Protein AF-A0A0Q3PKI5-F1 (afdb_monomer)

pLDDT: mean 84.29, std 17.16, range [37.5, 98.69]

Mean predicted aligned error: 13.31 Å

InterPro domains:
  IPR002942 RNA-binding S4 domain [PF01479] (55-101)
  IPR002942 RNA-binding S4 domain [SM00363] (55-114)
  IPR006145 Pseudouridine synthase, RsuA/RluA-like [PF00849] (138-292)
  IPR006145 Pseudouridine synthase, RsuA/RluA-like [cd02869] (139-329)
  IPR006224 Pseudouridine synthase, RluA-like, conserved site [PS01129] (178-192)
  IPR006225 Pseudouridine synthase, RluC/RluD [TIGR00005] (52-351)
  IPR020103 Pseudouridine synthase, catalytic domain superfamily [SSF55120] (131-359)
  IPR036986 RNA-binding S4 domain superfamily [G3DSA:3.10.290.10] (43-110)
  IPR050188 RluA Pseudouridine Synthase [PTHR21600] (52-357)

Organism: NCBI:txid53254

Structure (mmCIF, N/CA/C/O backbone):
data_AF-A0A0Q3PKI5-F1
#
_entry.id   AF-A0A0Q3PKI5-F1
#
loop_
_atom_site.group_PDB
_atom_site.id
_atom_site.type_symbol
_atom_site.label_atom_id
_atom_site.label_alt_id
_atom_site.label_comp_id
_atom_site.label_asym_id
_atom_site.label_entity_id
_atom_site.label_seq_id
_atom_site.pdbx_PDB_ins_code
_atom_site.Cartn_x
_atom_site.Cartn_y
_atom_site.Cartn_z
_atom_site.occupancy
_atom_site.B_iso_or_equiv
_atom_site.auth_seq_id
_atom_site.auth_comp_id
_atom_site.auth_asym_id
_atom_site.auth_atom_id
_atom_site.pdbx_PDB_model_num
ATOM 1 N N . ALA A 1 1 ? -13.710 -62.756 71.851 1.00 47.75 1 ALA A N 1
ATOM 2 C CA . ALA A 1 1 ? -13.800 -62.140 70.513 1.00 47.75 1 ALA A CA 1
ATOM 3 C C . ALA A 1 1 ? -15.165 -61.470 70.400 1.00 47.75 1 ALA A C 1
ATOM 5 O O . ALA A 1 1 ? -16.156 -62.160 70.218 1.00 47.75 1 ALA A O 1
ATOM 6 N N . ALA A 1 2 ? -15.233 -60.163 70.661 1.00 40.12 2 ALA A N 1
ATOM 7 C CA . ALA A 1 2 ? -16.484 -59.407 70.718 1.00 40.12 2 ALA A CA 1
ATOM 8 C C . ALA A 1 2 ? -16.570 -58.481 69.498 1.00 40.12 2 ALA A C 1
ATOM 10 O O . ALA A 1 2 ? -15.677 -57.662 69.276 1.00 40.12 2 ALA A O 1
ATOM 11 N N . ALA A 1 3 ? -17.619 -58.661 68.697 1.00 39.69 3 ALA A N 1
ATOM 12 C CA . ALA A 1 3 ? -17.907 -57.877 67.505 1.00 39.69 3 ALA A CA 1
ATOM 13 C C . ALA A 1 3 ? -18.400 -56.471 67.892 1.00 39.69 3 ALA A C 1
ATOM 15 O O . ALA A 1 3 ? -19.324 -56.328 68.691 1.00 39.69 3 ALA A O 1
ATOM 16 N N . ARG A 1 4 ? -17.772 -55.435 67.324 1.00 44.44 4 ARG A N 1
ATOM 17 C CA . ARG A 1 4 ? -18.224 -54.036 67.384 1.00 44.44 4 ARG A CA 1
ATOM 18 C C . ARG A 1 4 ? -19.090 -53.721 66.154 1.00 44.44 4 ARG A C 1
ATOM 20 O O . ARG A 1 4 ? -18.735 -54.179 65.068 1.00 44.44 4 ARG A O 1
ATOM 27 N N . PRO A 1 5 ? -20.166 -52.925 66.281 1.00 46.91 5 PRO A N 1
ATOM 28 C CA . PRO A 1 5 ? -20.945 -52.467 65.139 1.00 46.91 5 PRO A CA 1
ATOM 29 C C . PRO A 1 5 ? -20.254 -51.280 64.449 1.00 46.91 5 PRO A C 1
ATOM 31 O O . PRO A 1 5 ? -19.617 -50.448 65.096 1.00 46.91 5 PRO A O 1
ATOM 34 N N . VAL A 1 6 ? -20.383 -51.218 63.124 1.00 42.16 6 VAL A N 1
ATOM 35 C CA . VAL A 1 6 ? -19.902 -50.119 62.279 1.00 42.16 6 VAL A CA 1
ATOM 36 C C . VAL A 1 6 ? -20.959 -49.014 62.290 1.00 42.16 6 VAL A C 1
ATOM 38 O O . VAL A 1 6 ? -22.090 -49.237 61.866 1.00 42.16 6 VAL A O 1
ATOM 41 N N . ALA A 1 7 ? -20.598 -47.836 62.797 1.00 40.84 7 ALA A N 1
ATOM 42 C CA . ALA A 1 7 ? -21.410 -46.628 62.707 1.00 40.84 7 ALA A CA 1
ATOM 43 C C . ALA A 1 7 ? -21.260 -46.014 61.305 1.00 40.84 7 ALA A C 1
ATOM 45 O O . ALA A 1 7 ? -20.143 -45.762 60.854 1.00 40.84 7 ALA A O 1
ATOM 46 N N . GLY A 1 8 ? -22.379 -45.794 60.615 1.00 37.50 8 GLY A N 1
ATOM 47 C CA . GLY A 1 8 ? -22.426 -45.002 59.389 1.00 37.50 8 GLY A CA 1
ATOM 48 C C . GLY A 1 8 ? -22.463 -43.515 59.731 1.00 37.50 8 GLY A C 1
ATOM 49 O O . GLY A 1 8 ? -23.420 -43.049 60.341 1.00 37.50 8 GLY A O 1
ATOM 50 N N . GLU A 1 9 ? -21.426 -42.773 59.348 1.00 38.91 9 GLU A N 1
ATOM 51 C CA . GLU A 1 9 ? -21.433 -41.308 59.369 1.00 38.91 9 GLU A CA 1
ATOM 52 C C . GLU A 1 9 ? -22.132 -40.775 58.109 1.00 38.91 9 GLU A C 1
ATOM 54 O O . GLU A 1 9 ? -21.593 -40.833 57.001 1.00 38.91 9 GLU A O 1
ATOM 59 N N . GLU A 1 10 ? -23.328 -40.211 58.277 1.00 39.25 10 GLU A N 1
ATOM 60 C CA . GLU A 1 10 ? -23.949 -39.341 57.279 1.00 39.25 10 GLU A CA 1
ATOM 61 C C . GLU A 1 10 ? -23.168 -38.020 57.197 1.00 39.25 10 GLU A C 1
ATOM 63 O O . GLU A 1 10 ? -23.230 -37.166 58.083 1.00 39.25 10 GLU A O 1
ATOM 68 N N . ARG A 1 11 ? -22.416 -37.820 56.108 1.00 40.56 11 ARG A N 1
ATOM 69 C CA . ARG A 1 11 ? -21.815 -36.517 55.794 1.00 40.56 11 ARG A CA 1
ATOM 70 C C . ARG A 1 11 ? -22.892 -35.559 55.289 1.00 40.56 11 ARG A C 1
ATOM 72 O O . ARG A 1 11 ? -23.310 -35.629 54.135 1.00 40.56 11 ARG A O 1
ATOM 79 N N . ALA A 1 12 ? -23.288 -34.619 56.142 1.00 39.94 12 ALA A N 1
ATOM 80 C CA . ALA A 1 12 ? -24.117 -33.481 55.768 1.00 39.94 12 ALA A CA 1
ATOM 81 C C . ALA A 1 12 ? -23.406 -32.613 54.709 1.00 39.94 12 ALA A C 1
ATOM 83 O O . ALA A 1 12 ? -22.363 -32.006 54.962 1.00 39.94 12 ALA A O 1
ATOM 84 N N . VAL A 1 13 ? -23.981 -32.537 53.507 1.00 40.62 13 VAL A N 1
ATOM 85 C CA . VAL A 1 13 ? -23.541 -31.624 52.444 1.00 40.62 13 VAL A CA 1
ATOM 86 C C . VAL A 1 13 ? -23.993 -30.208 52.807 1.00 40.62 13 VAL A C 1
ATOM 88 O O . VAL A 1 13 ? -25.155 -29.847 52.625 1.00 40.62 13 VAL A O 1
ATOM 91 N N . GLN A 1 14 ? -23.077 -29.384 53.320 1.00 43.56 14 GLN A N 1
ATOM 92 C CA . GLN A 1 14 ? -23.317 -27.949 53.487 1.00 43.56 14 GLN A CA 1
ATOM 93 C C . GLN A 1 14 ? -23.473 -27.289 52.109 1.00 43.56 14 GLN A C 1
ATOM 95 O O . GLN A 1 14 ? -22.511 -27.138 51.353 1.00 43.56 14 GLN A O 1
ATOM 100 N N . ARG A 1 15 ? -24.702 -26.881 51.773 1.00 42.66 15 ARG A N 1
ATOM 101 C CA . ARG A 1 15 ? -24.986 -26.031 50.611 1.00 42.66 15 ARG A CA 1
ATOM 102 C C . ARG A 1 15 ? -24.348 -24.656 50.834 1.00 42.66 15 ARG A C 1
ATOM 104 O O . ARG A 1 15 ? -24.792 -23.893 51.686 1.00 42.66 15 ARG A O 1
ATOM 111 N N . ARG A 1 16 ? -23.306 -24.337 50.059 1.00 46.84 16 ARG A N 1
ATOM 112 C CA . ARG A 1 16 ? -22.754 -22.977 49.956 1.00 46.84 16 ARG A CA 1
ATOM 113 C C . ARG A 1 16 ? -23.836 -22.026 49.434 1.00 46.84 16 ARG A C 1
ATOM 115 O O . ARG A 1 16 ? -24.461 -22.316 48.417 1.00 46.84 16 ARG A O 1
ATOM 122 N N . ALA A 1 17 ? -24.022 -20.899 50.116 1.00 48.12 17 ALA A N 1
ATOM 123 C CA . ALA A 1 17 ? -24.872 -19.805 49.656 1.00 48.12 17 ALA A CA 1
ATOM 124 C C . ALA A 1 17 ? -24.409 -19.287 48.273 1.00 48.12 17 ALA A C 1
ATOM 126 O O . ALA A 1 17 ? -23.202 -19.304 47.996 1.00 48.12 17 ALA A O 1
ATOM 127 N N . PRO A 1 18 ? -25.333 -18.838 47.401 1.00 45.56 18 PRO A N 1
ATOM 128 C CA . PRO A 1 18 ? -24.974 -18.264 46.110 1.00 45.56 18 PRO A CA 1
ATOM 129 C C . PRO A 1 18 ? -24.128 -17.002 46.317 1.00 45.56 18 PRO A C 1
ATOM 131 O O . PRO A 1 18 ? -24.415 -16.180 47.189 1.00 45.56 18 PRO A O 1
ATOM 134 N N . ARG A 1 19 ? -23.056 -16.865 45.528 1.00 44.22 19 ARG A N 1
ATOM 135 C CA . ARG A 1 19 ? -22.266 -15.628 45.478 1.00 44.22 19 ARG A CA 1
ATOM 136 C C . ARG A 1 19 ? -23.176 -14.487 45.003 1.00 44.22 19 ARG A C 1
ATOM 138 O O . ARG A 1 19 ? -23.943 -14.725 44.071 1.00 44.22 19 ARG A O 1
ATOM 145 N N . PRO A 1 20 ? -23.095 -13.283 45.595 1.00 43.09 20 PRO A N 1
ATOM 146 C CA . PRO A 1 20 ? -23.793 -12.125 45.051 1.00 43.09 20 PRO A CA 1
ATOM 147 C C . PRO A 1 20 ? -23.350 -11.904 43.600 1.00 43.09 20 PRO A C 1
ATOM 149 O O . PRO A 1 20 ? -22.156 -11.982 43.300 1.00 43.09 20 PRO A O 1
ATOM 152 N N . GLU A 1 21 ? -24.317 -11.694 42.707 1.00 45.09 21 GLU A N 1
ATOM 153 C CA . GLU A 1 21 ? -24.060 -11.340 41.311 1.00 45.09 21 GLU A CA 1
ATOM 154 C C . GLU A 1 21 ? -23.224 -10.054 41.265 1.00 45.09 21 GLU A C 1
ATOM 156 O O . GLU A 1 21 ? -23.580 -9.045 41.876 1.00 45.09 21 GLU A O 1
ATOM 161 N N . GLU A 1 22 ? -22.091 -10.095 40.559 1.00 43.69 22 GLU A N 1
ATOM 162 C CA . GLU A 1 22 ? -21.349 -8.880 40.226 1.00 43.69 22 GLU A CA 1
ATOM 163 C C . GLU A 1 22 ? -22.263 -7.952 39.411 1.00 43.69 22 GLU A C 1
ATOM 165 O O . GLU A 1 22 ? -22.918 -8.420 38.472 1.00 43.69 22 GLU A O 1
ATOM 170 N N . PRO A 1 23 ? -22.314 -6.644 39.719 1.00 42.81 23 PRO A N 1
ATOM 171 C CA . PRO A 1 23 ? -23.116 -5.714 38.942 1.00 42.81 23 PRO A CA 1
ATOM 172 C C . PRO A 1 23 ? -22.669 -5.741 37.476 1.00 42.81 23 PRO A C 1
ATOM 174 O O . PRO A 1 23 ? -21.477 -5.667 37.161 1.00 42.81 23 PRO A O 1
ATOM 177 N N . ALA A 1 24 ? -23.641 -5.863 36.570 1.00 53.12 24 ALA A N 1
ATOM 178 C CA . ALA A 1 24 ? -23.398 -5.892 35.136 1.00 53.12 24 ALA A CA 1
ATOM 179 C C . ALA A 1 24 ? -22.610 -4.646 34.695 1.00 53.12 24 ALA A C 1
ATOM 181 O O . ALA A 1 24 ? -22.979 -3.515 35.013 1.00 53.12 24 ALA A O 1
ATOM 182 N N . ARG A 1 25 ? -21.519 -4.853 33.945 1.00 49.28 25 ARG A N 1
ATOM 183 C CA . ARG A 1 25 ? -20.702 -3.753 33.411 1.00 49.28 25 ARG A CA 1
ATOM 184 C C . ARG A 1 25 ? -21.569 -2.863 32.506 1.00 49.28 25 ARG A C 1
ATOM 186 O O . ARG A 1 25 ? -22.257 -3.404 31.635 1.00 49.28 25 ARG A O 1
ATOM 193 N N . PRO A 1 26 ? -21.528 -1.528 32.662 1.00 46.62 26 PRO A N 1
ATOM 194 C CA . PRO A 1 26 ? -22.384 -0.626 31.902 1.00 46.62 26 PRO A CA 1
ATOM 195 C C . PRO A 1 26 ? -22.114 -0.754 30.400 1.00 46.62 26 PRO A C 1
ATOM 197 O O . PRO A 1 26 ? -20.972 -0.837 29.940 1.00 46.62 26 PRO A O 1
ATOM 200 N N . THR A 1 27 ? -23.186 -0.781 29.612 1.00 48.66 27 THR A N 1
ATOM 201 C CA . THR A 1 27 ? -23.097 -0.849 28.151 1.00 48.66 27 THR A CA 1
ATOM 202 C C . THR A 1 27 ? -22.580 0.468 27.579 1.00 48.66 27 THR A C 1
ATOM 204 O O . THR A 1 27 ? -22.767 1.541 28.146 1.00 48.66 27 THR A O 1
ATOM 207 N N . ARG A 1 28 ? -21.978 0.425 26.387 1.00 45.34 28 ARG A N 1
ATOM 208 C CA . ARG A 1 28 ? -21.449 1.624 25.714 1.00 45.34 28 ARG A CA 1
ATOM 209 C C . ARG A 1 28 ? -22.515 2.704 25.475 1.00 45.34 28 ARG A C 1
ATOM 211 O O . ARG A 1 28 ? -22.172 3.876 25.402 1.00 45.34 28 ARG A O 1
ATOM 218 N N . ALA A 1 29 ? -23.788 2.317 25.368 1.00 44.31 29 ALA A N 1
ATOM 219 C CA . ALA A 1 29 ? -24.918 3.239 25.270 1.00 44.31 29 ALA A CA 1
ATOM 220 C C . ALA A 1 29 ? -25.221 3.942 26.605 1.00 44.31 29 ALA A C 1
ATOM 222 O O . ALA A 1 29 ? -25.474 5.141 26.607 1.00 44.31 29 ALA A O 1
ATOM 223 N N . GLN A 1 30 ? -25.123 3.223 27.728 1.00 44.72 30 GLN A N 1
ATOM 224 C CA . GLN A 1 30 ? -25.273 3.783 29.077 1.00 44.72 30 GLN A CA 1
ATOM 225 C C . GLN A 1 30 ? -24.103 4.708 29.422 1.00 44.72 30 GLN A C 1
ATOM 227 O O . GLN A 1 30 ? -24.328 5.838 29.836 1.00 44.72 30 GLN A O 1
ATOM 232 N N . VAL A 1 31 ? -22.873 4.300 29.087 1.00 52.25 31 VAL A N 1
ATOM 233 C CA . VAL A 1 31 ? -21.690 5.169 29.186 1.00 52.25 31 VAL A CA 1
ATOM 234 C C . VAL A 1 31 ? -21.858 6.411 28.301 1.00 52.25 31 VAL A C 1
ATOM 236 O O . VAL A 1 31 ? -21.562 7.515 28.739 1.00 52.25 31 VAL A O 1
ATOM 239 N N . LYS A 1 32 ? -22.388 6.283 27.073 1.00 46.22 32 LYS A N 1
ATOM 240 C CA . LYS A 1 32 ? -22.643 7.424 26.166 1.00 46.22 32 LYS A CA 1
ATOM 241 C C . LYS A 1 32 ? -23.684 8.403 26.733 1.00 46.22 32 LYS A C 1
ATOM 243 O O . LYS A 1 32 ? -23.526 9.602 26.525 1.00 46.22 32 LYS A O 1
ATOM 248 N N . ALA A 1 33 ? -24.705 7.912 27.436 1.00 47.56 33 ALA A N 1
ATOM 249 C CA . ALA A 1 33 ? -25.738 8.738 28.062 1.00 47.56 33 ALA A CA 1
ATOM 250 C C . ALA A 1 33 ? -25.225 9.457 29.323 1.00 47.56 33 ALA A C 1
ATOM 252 O O . ALA A 1 33 ? -25.366 10.672 29.412 1.00 47.56 33 ALA A O 1
ATOM 253 N N . GLU A 1 34 ? -24.542 8.749 30.230 1.00 47.34 34 GLU A N 1
ATOM 254 C CA . GLU A 1 34 ? -23.935 9.346 31.435 1.00 47.34 34 GLU A CA 1
ATOM 255 C C . GLU A 1 34 ? -22.831 10.350 31.083 1.00 47.34 34 GLU A C 1
ATOM 257 O O . GLU A 1 34 ? -22.726 11.415 31.683 1.00 47.34 34 GLU A O 1
ATOM 262 N N . THR A 1 35 ? -22.023 10.064 30.056 1.00 48.44 35 THR A N 1
ATOM 263 C CA . THR A 1 35 ? -20.949 10.981 29.646 1.00 48.44 35 THR A CA 1
ATOM 264 C C . THR A 1 35 ? -21.521 12.246 28.993 1.00 48.44 35 THR A C 1
ATOM 266 O O . THR A 1 35 ? -20.903 13.299 29.088 1.00 48.44 35 THR A O 1
ATOM 269 N N . ALA A 1 36 ? -22.705 12.197 28.367 1.00 43.81 36 ALA A N 1
ATOM 270 C CA . ALA A 1 36 ? -23.315 13.364 27.724 1.00 43.81 36 ALA A CA 1
ATOM 271 C C . ALA A 1 36 ? -23.720 14.471 28.720 1.00 43.81 36 ALA A C 1
ATOM 273 O O . ALA A 1 36 ? -23.631 15.646 28.365 1.00 43.81 36 ALA A O 1
ATOM 274 N N . GLU A 1 37 ? -24.088 14.122 29.960 1.00 41.47 37 GLU A N 1
ATOM 275 C CA . GLU A 1 37 ? -24.401 15.095 31.022 1.00 41.47 37 GLU A CA 1
ATOM 276 C C . GLU A 1 37 ? -23.150 15.768 31.620 1.00 41.47 37 GLU A C 1
ATOM 278 O O . GLU A 1 37 ? -23.209 16.922 32.040 1.00 41.47 37 GLU A O 1
ATOM 283 N N . VAL A 1 38 ? -21.989 15.103 31.602 1.00 48.06 38 VAL A N 1
ATOM 284 C CA . VAL A 1 38 ? -20.756 15.567 32.285 1.00 48.06 38 VAL A CA 1
ATOM 285 C C . VAL A 1 38 ? -19.945 16.584 31.453 1.00 48.06 38 VAL A C 1
ATOM 287 O O . VAL A 1 38 ? -18.960 17.163 31.913 1.00 48.06 38 VAL A O 1
ATOM 290 N N . LEU A 1 39 ? -20.330 16.835 30.200 1.00 52.12 39 LEU A N 1
ATOM 291 C CA . LEU A 1 39 ? -19.451 17.437 29.188 1.00 52.12 39 LEU A CA 1
ATOM 292 C C . LEU A 1 39 ? -19.611 18.943 28.938 1.00 52.12 39 LEU A C 1
ATOM 294 O O . LEU A 1 39 ? -19.201 19.424 27.882 1.00 52.12 39 LEU A O 1
ATOM 298 N N . SER A 1 40 ? -20.147 19.718 29.882 1.00 49.28 40 SER A N 1
ATOM 299 C CA . SER A 1 40 ? -20.311 21.168 29.678 1.00 49.28 40 SER A CA 1
ATOM 300 C C . SER A 1 40 ? -19.591 22.081 30.675 1.00 49.28 40 SER A C 1
ATOM 302 O O . SER A 1 40 ? -19.531 23.286 30.429 1.00 49.28 40 SER A O 1
ATOM 304 N N . THR A 1 41 ? -18.967 21.577 31.746 1.00 54.53 41 THR A N 1
ATOM 305 C CA . THR A 1 41 ? -18.491 22.461 32.828 1.00 54.53 41 THR A CA 1
ATOM 306 C C . THR A 1 41 ? -17.136 22.047 33.429 1.00 54.53 41 THR A C 1
ATOM 308 O O . THR A 1 41 ? -17.047 21.256 34.358 1.00 54.53 41 THR A O 1
ATOM 311 N N . GLY A 1 42 ? -16.046 22.659 32.939 1.00 67.00 42 GLY A N 1
ATOM 312 C CA . GLY A 1 42 ? -14.773 22.772 33.677 1.00 67.00 42 GLY A CA 1
ATOM 313 C C . GLY A 1 42 ? -13.584 21.916 33.210 1.00 67.00 42 GLY A C 1
ATOM 314 O O . GLY A 1 42 ? -13.672 21.104 32.295 1.00 67.00 42 GLY A O 1
ATOM 315 N N . VAL A 1 43 ? -12.423 22.173 33.827 1.00 81.75 43 VAL A N 1
ATOM 316 C CA . VAL A 1 43 ? -11.179 21.394 33.667 1.00 81.75 43 VAL A CA 1
ATOM 317 C C . VAL A 1 43 ? -11.350 20.051 34.374 1.00 81.75 43 VAL A C 1
ATOM 319 O O . VAL A 1 43 ? -11.743 20.032 35.536 1.00 81.75 43 VAL A O 1
ATOM 322 N N . GLN A 1 44 ? -10.987 18.950 33.718 1.00 84.44 44 GLN A N 1
ATOM 323 C CA . GLN A 1 44 ? -11.045 17.610 34.310 1.0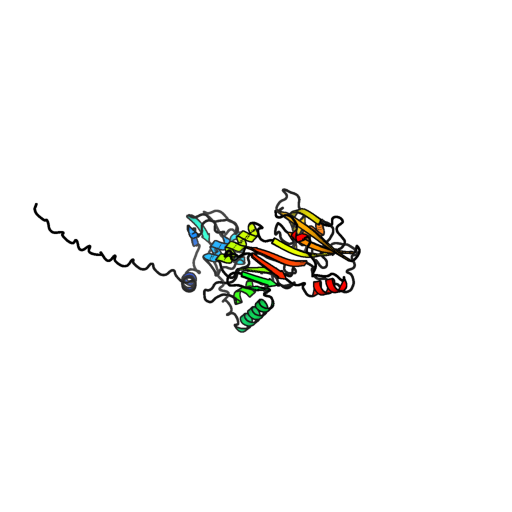0 84.44 44 GLN A CA 1
ATOM 324 C C . GLN A 1 44 ? -9.643 17.098 34.650 1.00 84.44 44 GLN A C 1
ATOM 326 O O . GLN A 1 44 ? -8.679 17.395 33.942 1.00 84.44 44 GLN A O 1
ATOM 331 N N . GLN A 1 45 ? -9.528 16.323 35.727 1.00 88.88 45 GLN A N 1
ATOM 332 C CA . GLN A 1 45 ? -8.328 15.557 36.063 1.00 88.88 45 GLN A CA 1
ATOM 333 C C . GLN A 1 45 ? -8.712 14.083 36.139 1.00 88.88 45 GLN A C 1
ATOM 335 O O . GLN A 1 45 ? -9.559 13.708 36.945 1.00 88.88 45 GLN A O 1
ATOM 340 N N . LEU A 1 46 ? -8.123 13.264 35.273 1.00 87.75 46 LEU A N 1
ATOM 341 C CA . LEU A 1 46 ? -8.357 11.826 35.233 1.00 87.75 46 LEU A CA 1
ATOM 342 C C . LEU A 1 46 ? -7.115 11.091 35.713 1.00 87.75 46 LEU A C 1
ATOM 344 O O . LEU A 1 46 ? -6.019 11.363 35.230 1.00 87.75 46 LEU A O 1
ATOM 348 N N . VAL A 1 47 ? -7.294 10.139 36.621 1.00 89.44 47 VAL A N 1
ATOM 349 C CA . VAL A 1 47 ? -6.223 9.236 37.048 1.00 89.44 47 VAL A CA 1
ATOM 350 C C . VAL A 1 47 ? -6.202 8.019 36.125 1.00 89.44 47 VAL A C 1
ATOM 352 O O . VAL A 1 47 ? -7.252 7.444 35.828 1.00 89.44 47 VAL A O 1
ATOM 355 N N . VAL A 1 48 ? -5.013 7.643 35.661 1.00 87.88 48 VAL A N 1
ATOM 356 C CA . VAL A 1 48 ? -4.791 6.477 34.800 1.00 87.88 48 VAL A CA 1
ATOM 357 C C . VAL A 1 48 ? -4.938 5.206 35.628 1.00 87.88 48 VAL A C 1
ATOM 359 O O . VAL A 1 48 ? -4.240 5.014 36.623 1.00 87.88 48 VAL A O 1
ATOM 362 N N . THR A 1 49 ? -5.859 4.342 35.218 1.00 79.19 49 THR A N 1
ATOM 363 C CA . THR A 1 49 ? -6.133 3.066 35.895 1.00 79.19 49 THR A CA 1
ATOM 364 C C . THR A 1 49 ? -5.155 1.963 35.449 1.00 79.19 49 THR A C 1
ATOM 366 O O . THR A 1 49 ? -4.508 2.116 34.409 1.00 79.19 49 THR A O 1
ATOM 369 N N . PRO A 1 50 ? -5.059 0.827 36.171 1.00 73.25 50 PRO A N 1
ATOM 370 C CA . PRO A 1 50 ? -4.208 -0.298 35.763 1.00 73.25 50 PRO A CA 1
ATOM 371 C C . PRO A 1 50 ? -4.508 -0.810 34.343 1.00 73.25 50 PRO A C 1
ATOM 373 O O . PRO A 1 50 ? -3.596 -1.115 33.576 1.00 73.25 50 PRO A O 1
ATOM 376 N N . ASP A 1 51 ? -5.788 -0.830 33.953 1.00 71.75 51 ASP A N 1
ATOM 377 C CA . ASP A 1 51 ? -6.245 -1.250 32.615 1.00 71.75 51 ASP A CA 1
ATOM 378 C C . ASP A 1 51 ? -5.852 -0.266 31.496 1.00 71.75 51 ASP A C 1
ATOM 380 O O . ASP A 1 51 ? -5.967 -0.568 30.303 1.00 71.75 51 ASP A O 1
ATOM 384 N N . GLU A 1 52 ? -5.395 0.926 31.874 1.00 79.00 52 GLU A N 1
ATOM 385 C CA . GLU A 1 52 ? -4.968 2.000 30.980 1.00 79.00 52 GLU A CA 1
ATOM 386 C C . GLU A 1 52 ? -3.453 2.195 30.979 1.00 79.00 52 GLU A C 1
ATOM 388 O O . GLU A 1 52 ? -2.942 3.060 30.263 1.00 79.00 52 GLU A O 1
ATOM 393 N N . ASN A 1 53 ? -2.732 1.366 31.734 1.00 81.00 53 ASN A N 1
ATOM 394 C CA . ASN A 1 53 ? -1.285 1.367 31.749 1.00 81.00 53 ASN A CA 1
ATOM 395 C C . ASN A 1 53 ? -0.720 1.090 30.346 1.00 81.00 53 ASN A C 1
ATOM 397 O O . ASN A 1 53 ? -1.258 0.296 29.568 1.00 81.00 53 ASN A O 1
ATOM 401 N N . GLU A 1 54 ? 0.372 1.771 30.011 1.00 84.38 54 GLU A N 1
ATOM 402 C CA . GLU A 1 54 ? 1.014 1.777 28.695 1.00 84.38 54 GLU A CA 1
ATOM 403 C C . GLU A 1 54 ? 0.128 2.291 27.545 1.00 84.38 54 GLU A C 1
ATOM 405 O O . GLU A 1 54 ? 0.521 2.223 26.371 1.00 84.38 54 GLU A O 1
ATOM 410 N N . MET A 1 55 ? -1.064 2.828 27.819 1.00 85.88 55 MET A N 1
ATOM 411 C CA . MET A 1 55 ? -1.929 3.369 26.777 1.00 85.88 55 MET A CA 1
ATOM 412 C C . MET A 1 55 ? -1.368 4.692 26.258 1.00 85.88 55 MET A C 1
ATOM 414 O O . MET A 1 55 ? -0.936 5.553 27.017 1.00 85.88 55 MET A O 1
ATOM 418 N N . ARG A 1 56 ? -1.384 4.880 24.937 1.00 90.75 56 ARG A N 1
ATOM 419 C CA . ARG A 1 56 ? -1.053 6.186 24.355 1.00 90.75 56 ARG A CA 1
ATOM 420 C C . ARG A 1 56 ? -2.103 7.222 24.738 1.00 90.75 56 ARG A C 1
ATOM 422 O O . ARG A 1 56 ? -3.289 6.891 24.743 1.00 90.75 56 ARG A O 1
ATOM 429 N N . ILE A 1 57 ? -1.689 8.468 24.950 1.00 90.12 57 ILE A N 1
ATOM 430 C CA . ILE A 1 57 ? -2.590 9.570 25.324 1.00 90.12 57 ILE A CA 1
ATOM 431 C C . ILE A 1 57 ? -3.748 9.722 24.335 1.00 90.12 57 ILE A C 1
ATOM 433 O O . ILE A 1 57 ? -4.899 9.853 24.750 1.00 90.12 57 ILE A O 1
ATOM 437 N N . ASP A 1 58 ? -3.479 9.664 23.029 1.00 86.56 58 ASP A N 1
ATOM 438 C CA . ASP A 1 58 ? -4.539 9.746 22.020 1.00 86.56 58 ASP A CA 1
ATOM 439 C C . ASP A 1 58 ? -5.594 8.638 22.171 1.00 86.56 58 ASP A C 1
ATOM 441 O O . ASP A 1 58 ? -6.792 8.911 22.118 1.00 86.56 58 ASP A O 1
ATOM 445 N N . ARG A 1 59 ? -5.166 7.401 22.439 1.00 85.06 59 ARG A N 1
ATOM 446 C CA . ARG A 1 59 ? -6.060 6.256 22.664 1.00 85.06 59 ARG A CA 1
ATOM 447 C C . ARG A 1 59 ? -6.794 6.323 23.992 1.00 85.06 59 ARG A C 1
ATOM 449 O O . ARG A 1 59 ? -7.957 5.934 24.034 1.00 85.06 59 ARG A O 1
ATOM 456 N N . PHE A 1 60 ? -6.146 6.832 25.033 1.00 87.44 60 PHE A N 1
ATOM 457 C CA . PHE A 1 60 ? -6.771 7.075 26.329 1.00 87.44 60 PHE A CA 1
ATOM 458 C C . PHE A 1 60 ? -7.937 8.061 26.195 1.00 87.44 60 PHE A C 1
ATOM 460 O O . PHE A 1 60 ? -9.051 7.774 26.631 1.00 87.44 60 PHE A O 1
ATOM 467 N N . LEU A 1 61 ? -7.721 9.176 25.491 1.00 87.25 61 LEU A N 1
ATOM 468 C CA . LEU A 1 61 ? -8.767 10.170 25.247 1.00 87.25 61 LEU A CA 1
ATOM 469 C C . LEU A 1 61 ? -9.871 9.646 24.329 1.00 87.25 61 LEU A C 1
ATOM 471 O O . LEU A 1 61 ? -11.035 9.898 24.605 1.00 87.25 61 LEU A O 1
ATOM 475 N N . GLU A 1 62 ? -9.548 8.892 23.276 1.00 81.56 62 GLU A N 1
ATOM 476 C CA . GLU A 1 62 ? -10.566 8.249 22.428 1.00 81.56 62 GLU A CA 1
ATOM 477 C C . GLU A 1 62 ? -11.410 7.218 23.197 1.00 81.56 62 GLU A C 1
ATOM 479 O O . GLU A 1 62 ? -12.597 7.053 22.913 1.00 81.56 62 GLU A O 1
ATOM 484 N N . ALA A 1 63 ? -10.807 6.500 24.152 1.00 78.00 63 ALA A N 1
ATOM 485 C CA . ALA A 1 63 ? -11.501 5.505 24.964 1.00 78.00 63 ALA A CA 1
ATOM 486 C C . ALA A 1 63 ? -12.441 6.157 25.988 1.00 78.00 63 ALA A C 1
ATOM 488 O O . ALA A 1 63 ? -13.587 5.726 26.116 1.00 78.00 63 ALA A O 1
ATOM 489 N N . ARG A 1 64 ? -11.968 7.202 26.682 1.00 79.44 64 ARG A N 1
ATOM 490 C CA . ARG A 1 64 ? -12.730 7.947 27.699 1.00 79.44 64 ARG A CA 1
ATOM 491 C C . ARG A 1 64 ? -13.737 8.931 27.101 1.00 79.44 64 ARG A C 1
ATOM 493 O O . ARG A 1 64 ? -14.795 9.145 27.681 1.00 79.44 64 ARG A O 1
ATOM 500 N N . PHE A 1 65 ? -13.434 9.495 25.933 1.00 79.94 65 PHE A N 1
ATOM 501 C CA . PHE A 1 65 ? -14.253 10.495 25.245 1.00 79.94 65 PHE A CA 1
ATOM 502 C C . PHE A 1 65 ? -14.450 10.133 23.764 1.00 79.94 65 PHE A C 1
ATOM 504 O O . PHE A 1 65 ? -13.880 10.783 22.883 1.00 79.94 65 PHE A O 1
ATOM 511 N N . PRO A 1 66 ? -15.289 9.130 23.447 1.00 68.81 66 PRO A N 1
ATOM 512 C CA . PRO A 1 66 ? -15.526 8.688 22.067 1.00 68.81 66 PRO A CA 1
ATOM 513 C C . PRO A 1 66 ? -16.008 9.788 21.104 1.00 68.81 66 PRO A C 1
ATOM 515 O O . PRO A 1 66 ? -15.863 9.658 19.892 1.00 68.81 66 PRO A O 1
ATOM 518 N N . GLN A 1 67 ? -16.593 10.859 21.640 1.00 69.69 67 GLN A N 1
ATOM 519 C CA . GLN A 1 67 ? -17.079 12.036 20.921 1.00 69.69 67 GLN A CA 1
ATOM 520 C C . GLN A 1 67 ? -15.976 13.033 20.524 1.00 69.69 67 GLN A C 1
ATOM 522 O O . GLN A 1 67 ? -16.227 13.940 19.729 1.00 69.69 67 GLN A O 1
ATOM 527 N N . LEU A 1 68 ? -14.755 12.898 21.052 1.00 75.62 68 LEU A N 1
ATOM 528 C CA . LEU A 1 68 ? -13.626 13.707 20.602 1.00 75.62 68 LEU A CA 1
ATOM 529 C C . LEU A 1 68 ? -13.069 13.161 19.288 1.00 75.62 68 LEU A C 1
ATOM 531 O O . LEU A 1 68 ? -12.601 12.029 19.207 1.00 75.62 68 LEU A O 1
ATOM 535 N N . SER A 1 69 ? -13.037 14.006 18.257 1.00 75.88 69 SER A N 1
ATOM 536 C CA . SER A 1 69 ? -12.321 13.670 17.028 1.00 75.88 69 SER A CA 1
ATOM 537 C C . SER A 1 69 ? -10.807 13.678 17.257 1.00 75.88 69 SER A C 1
ATOM 539 O O . SER A 1 69 ? -10.277 14.491 18.021 1.00 75.88 69 SER A O 1
ATOM 541 N N . PHE A 1 70 ? -10.081 12.827 16.526 1.00 77.31 70 PHE A N 1
ATOM 542 C CA . PHE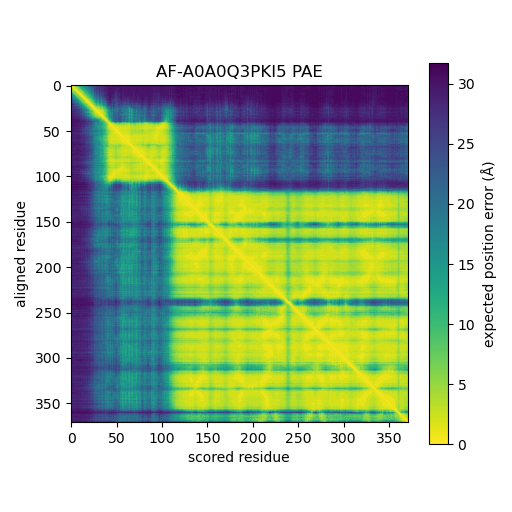 A 1 70 ? -8.615 12.791 16.576 1.00 77.31 70 PHE A CA 1
ATOM 543 C C . PHE A 1 70 ? -7.988 14.166 16.281 1.00 77.31 70 PHE A C 1
ATOM 545 O O . PHE A 1 70 ? -7.024 14.569 16.928 1.00 77.31 70 PHE A O 1
ATOM 552 N N . SER A 1 71 ? -8.568 14.937 15.355 1.00 74.69 71 SER A N 1
ATOM 553 C CA . SER A 1 71 ? -8.120 16.304 15.059 1.00 74.69 71 SER A CA 1
ATOM 554 C C . SER A 1 71 ? -8.305 17.259 16.243 1.00 74.69 71 SER A C 1
ATOM 556 O O . SER A 1 71 ? -7.461 18.128 16.463 1.00 74.69 71 SER A O 1
ATOM 558 N N . HIS A 1 72 ? -9.374 17.098 17.029 1.00 80.06 72 HIS A N 1
ATOM 559 C CA . HIS A 1 72 ? -9.581 17.867 18.257 1.00 80.06 72 HIS A CA 1
ATOM 560 C C . HIS A 1 72 ? -8.529 17.486 19.309 1.00 80.06 72 HIS A C 1
ATOM 562 O O . HIS A 1 72 ? -7.882 18.376 19.859 1.00 80.06 72 HIS A O 1
ATOM 568 N N . ILE A 1 73 ? -8.279 16.186 19.509 1.00 84.06 73 ILE A N 1
ATOM 569 C CA . ILE A 1 73 ? -7.227 15.679 20.408 1.00 84.06 73 ILE A CA 1
ATOM 570 C C . ILE A 1 73 ? -5.857 16.258 20.023 1.00 84.06 73 ILE A C 1
ATOM 572 O O . ILE A 1 73 ? -5.154 16.833 20.852 1.00 84.06 73 ILE A O 1
ATOM 576 N N . GLN A 1 74 ? -5.500 16.195 18.740 1.00 83.38 74 GLN A N 1
ATOM 577 C CA . GLN A 1 74 ? -4.259 16.781 18.231 1.00 83.38 74 GLN A CA 1
ATOM 578 C C . GLN A 1 74 ? -4.188 18.293 18.481 1.00 83.38 74 GLN A C 1
ATOM 580 O O . GLN A 1 74 ? -3.126 18.810 18.817 1.00 83.38 74 GLN A O 1
ATOM 585 N N . ARG A 1 75 ? -5.307 19.018 18.357 1.00 84.50 75 ARG A N 1
ATOM 586 C CA . ARG A 1 75 ? -5.356 20.462 18.614 1.00 84.50 75 ARG A CA 1
ATOM 587 C C . ARG A 1 75 ? -5.092 20.803 20.084 1.00 84.50 75 ARG A C 1
ATOM 589 O O . ARG A 1 75 ? -4.292 21.702 20.328 1.00 84.50 75 ARG A O 1
ATOM 596 N N . ILE A 1 76 ? -5.726 20.119 21.040 1.00 87.19 76 ILE A N 1
ATOM 597 C CA . ILE A 1 76 ? -5.532 20.402 22.481 1.00 87.19 76 ILE A CA 1
ATOM 598 C C . ILE A 1 76 ? -4.115 20.042 22.948 1.00 87.19 76 ILE A C 1
ATOM 600 O O . ILE A 1 76 ? -3.524 20.768 23.748 1.00 87.19 76 ILE A O 1
ATOM 604 N N . VAL A 1 77 ? -3.536 18.977 22.383 1.00 87.56 77 VAL A N 1
ATOM 605 C CA . VAL A 1 77 ? -2.139 18.582 22.606 1.00 87.56 77 VAL A CA 1
ATOM 606 C C . VAL A 1 77 ? -1.191 19.651 22.060 1.00 87.56 77 VAL A C 1
ATOM 608 O O . VAL A 1 77 ? -0.360 20.170 22.799 1.00 87.56 77 VAL A O 1
ATOM 611 N N . ARG A 1 78 ? -1.357 20.062 20.793 1.00 84.31 78 ARG A N 1
ATOM 612 C CA . ARG A 1 78 ? -0.508 21.091 20.158 1.00 84.31 78 ARG A CA 1
ATOM 613 C C . ARG A 1 78 ? -0.571 22.441 20.867 1.00 84.31 78 ARG A C 1
ATOM 615 O O . ARG A 1 78 ? 0.440 23.129 20.949 1.00 84.31 78 ARG A O 1
ATOM 622 N N . LYS A 1 79 ? -1.740 22.821 21.390 1.00 84.94 79 LYS A N 1
ATOM 623 C CA . LYS A 1 79 ? -1.908 24.047 22.187 1.00 84.94 79 LYS A CA 1
ATOM 624 C C . LYS A 1 79 ? -1.330 23.936 23.607 1.00 84.94 79 LYS A C 1
ATOM 626 O O . LYS A 1 79 ? -1.259 24.939 24.310 1.00 84.94 79 LYS A O 1
ATOM 631 N N . GLY A 1 80 ? -0.898 22.746 24.038 1.00 84.50 80 GLY A N 1
ATOM 632 C CA . GLY A 1 80 ? -0.364 22.503 25.380 1.00 84.50 80 GLY A CA 1
ATOM 633 C C . GLY A 1 80 ? -1.413 22.624 26.488 1.00 84.50 80 GLY A C 1
ATOM 634 O O . GLY A 1 80 ? -1.062 22.894 27.640 1.00 84.50 80 GLY A O 1
ATOM 635 N N . GLU A 1 81 ? -2.690 22.474 26.130 1.00 87.00 81 GLU A N 1
ATOM 636 C CA . GLU A 1 81 ? -3.828 22.557 27.049 1.00 87.00 81 GLU A CA 1
ATOM 637 C C . GLU A 1 81 ? -4.011 21.247 27.831 1.00 87.00 81 GLU A C 1
ATOM 639 O O . GLU A 1 81 ? -4.498 21.267 28.961 1.00 87.00 81 GLU A O 1
ATOM 644 N N . LEU A 1 82 ? -3.575 20.123 27.252 1.00 90.88 82 LEU A N 1
ATOM 645 C CA . LEU A 1 82 ? -3.507 18.823 27.914 1.00 90.88 82 LEU A CA 1
ATOM 646 C C . LEU A 1 82 ? -2.180 18.658 28.664 1.00 90.88 82 LEU A C 1
ATOM 648 O O . LEU A 1 82 ? -1.114 18.972 28.126 1.00 90.88 82 LEU A O 1
ATOM 652 N N . ARG A 1 83 ? -2.243 18.152 29.901 1.00 91.69 83 ARG A N 1
ATOM 653 C CA . ARG A 1 83 ? -1.055 17.908 30.730 1.00 91.69 83 ARG A CA 1
ATOM 654 C C . ARG A 1 83 ? -1.103 16.558 31.431 1.00 91.69 83 ARG A C 1
ATOM 656 O O . ARG A 1 83 ? -2.170 16.153 31.871 1.00 91.69 83 ARG A O 1
ATOM 663 N N . VAL A 1 84 ? 0.051 15.921 31.591 1.00 93.44 84 VAL A N 1
ATOM 664 C CA . VAL A 1 84 ? 0.230 14.705 32.398 1.00 93.44 84 VAL A CA 1
ATOM 665 C C . VAL A 1 84 ? 1.143 15.058 33.565 1.00 93.44 84 VAL A C 1
ATOM 667 O O . VAL A 1 84 ? 2.217 15.620 33.347 1.00 93.44 84 VAL A O 1
ATOM 670 N N . ASP A 1 85 ? 0.678 14.844 34.795 1.00 91.38 85 ASP A N 1
ATOM 671 C CA . ASP A 1 85 ? 1.372 15.216 36.040 1.00 91.38 85 ASP A CA 1
ATOM 672 C C . ASP A 1 85 ? 1.893 16.668 36.024 1.00 91.38 85 ASP A C 1
ATOM 674 O O . ASP A 1 85 ? 3.010 16.988 36.430 1.00 91.38 85 ASP A O 1
ATOM 678 N N . GLY A 1 86 ? 1.089 17.576 35.462 1.00 86.94 86 GLY A N 1
ATOM 679 C CA . GLY A 1 86 ? 1.418 19.000 35.354 1.00 86.94 86 GLY A CA 1
ATOM 680 C C . GLY A 1 86 ? 2.393 19.379 34.229 1.00 86.94 86 GLY A C 1
ATOM 681 O O . GLY A 1 86 ? 2.592 20.578 33.996 1.00 86.94 86 GLY A O 1
ATOM 682 N N . LYS A 1 87 ? 2.937 18.416 33.473 1.00 90.50 87 LYS A N 1
ATOM 683 C CA . LYS A 1 87 ? 3.833 18.640 32.323 1.00 90.50 87 LYS A CA 1
ATOM 684 C C . LYS A 1 87 ? 3.075 18.591 30.995 1.00 90.50 87 LYS A C 1
ATOM 686 O O . LYS A 1 87 ? 2.039 17.942 30.885 1.00 90.50 87 LYS A O 1
ATOM 691 N N . ARG A 1 88 ? 3.577 19.302 29.976 1.00 91.12 88 ARG A N 1
ATOM 692 C CA . ARG A 1 88 ? 3.078 19.151 28.596 1.00 91.12 88 ARG A CA 1
ATOM 693 C C . ARG A 1 88 ? 3.377 17.732 28.116 1.00 91.12 88 ARG A C 1
ATOM 695 O O . ARG A 1 88 ? 4.443 17.214 28.431 1.00 91.12 88 ARG A O 1
ATOM 702 N N . ALA A 1 89 ? 2.459 17.155 27.353 1.00 88.81 89 ALA A N 1
ATOM 703 C CA . ALA A 1 89 ? 2.599 15.814 26.801 1.00 88.81 89 ALA A CA 1
ATOM 704 C C . ALA A 1 89 ? 2.286 15.812 25.301 1.00 88.81 89 ALA A C 1
ATOM 706 O O . ALA A 1 89 ? 1.497 16.639 24.835 1.00 88.81 89 ALA A O 1
ATOM 707 N N . ASP A 1 90 ? 2.892 14.889 24.558 1.00 88.38 90 ASP A N 1
ATOM 708 C CA . ASP A 1 90 ? 2.561 14.607 23.164 1.00 88.38 90 ASP A CA 1
ATOM 709 C C . ASP A 1 90 ? 1.467 13.534 23.079 1.00 88.38 90 ASP A C 1
ATOM 711 O O . ASP A 1 90 ? 1.386 12.603 23.871 1.00 88.38 90 ASP A O 1
ATOM 715 N N . SER A 1 91 ? 0.644 13.608 22.039 1.00 85.25 91 SER A N 1
ATOM 716 C CA . SER A 1 91 ? -0.360 12.597 21.698 1.00 85.25 91 SER A CA 1
ATOM 717 C C . SER A 1 91 ? 0.161 11.153 21.637 1.00 85.25 91 SER A C 1
ATOM 719 O O . SER A 1 91 ? -0.618 10.215 21.817 1.00 85.25 91 SER A O 1
ATOM 721 N N . LYS A 1 92 ? 1.451 10.967 21.328 1.00 87.19 92 LYS A N 1
ATOM 722 C CA . LYS A 1 92 ? 2.104 9.660 21.183 1.00 87.19 92 LYS A CA 1
ATOM 723 C C . LYS A 1 92 ? 2.673 9.114 22.490 1.00 87.19 92 LYS A C 1
ATOM 725 O O . LYS A 1 92 ? 3.027 7.932 22.499 1.00 87.19 92 LYS A O 1
ATOM 730 N N . ASP A 1 93 ? 2.771 9.939 23.530 1.00 89.94 93 ASP A N 1
ATOM 731 C CA . ASP A 1 93 ? 3.311 9.531 24.824 1.00 89.94 93 ASP A CA 1
ATOM 732 C C . ASP A 1 93 ? 2.442 8.425 25.422 1.00 89.94 93 ASP A C 1
ATOM 734 O O . ASP A 1 93 ? 1.232 8.358 25.173 1.00 89.94 93 ASP A O 1
ATOM 738 N N . ARG A 1 94 ? 3.072 7.521 26.174 1.00 91.62 94 ARG A N 1
ATOM 739 C CA . ARG A 1 94 ? 2.384 6.448 26.895 1.00 91.62 94 ARG A CA 1
ATOM 740 C C . ARG A 1 94 ? 2.175 6.853 28.341 1.00 91.62 94 ARG A C 1
ATOM 742 O O . ARG A 1 94 ? 3.050 7.461 28.945 1.00 91.62 94 ARG A O 1
ATOM 749 N N . LEU A 1 95 ? 1.004 6.506 28.848 1.00 91.25 95 LEU A N 1
ATOM 750 C CA . LEU A 1 95 ? 0.593 6.749 30.215 1.00 91.25 95 LEU A CA 1
ATOM 751 C C . LEU A 1 95 ? 0.974 5.564 31.092 1.00 91.25 95 LEU A C 1
ATOM 753 O O . LEU A 1 95 ? 0.810 4.413 30.689 1.00 91.25 95 LEU A O 1
ATOM 757 N N . SER A 1 96 ? 1.438 5.859 32.295 1.00 90.12 96 SER A N 1
ATOM 758 C CA . SER A 1 96 ? 1.628 4.888 33.363 1.00 90.12 96 SER A CA 1
ATOM 759 C C . SER A 1 96 ? 0.456 4.940 34.339 1.00 90.12 96 SER A C 1
ATOM 761 O O . SER A 1 96 ? -0.148 5.993 34.550 1.00 90.12 96 SER A O 1
ATOM 763 N N . GLU A 1 97 ? 0.138 3.798 34.941 1.00 88.44 97 GLU A N 1
ATOM 764 C CA . GLU A 1 97 ? -0.826 3.716 36.041 1.00 88.44 97 GLU A CA 1
ATOM 765 C C . GLU A 1 97 ? -0.522 4.759 37.134 1.00 88.44 97 GLU A C 1
ATOM 767 O O . GLU A 1 97 ? 0.634 4.997 37.486 1.00 88.44 97 GLU A O 1
ATOM 772 N N . GLY A 1 98 ? -1.567 5.403 37.658 1.00 85.12 98 GLY A N 1
ATOM 773 C CA . GLY A 1 98 ? -1.460 6.408 38.718 1.00 85.12 98 GLY A CA 1
ATOM 774 C C . GLY A 1 98 ? -1.125 7.823 38.238 1.00 85.12 98 GLY A C 1
ATOM 775 O O . GLY A 1 98 ? -1.277 8.768 39.012 1.00 85.12 98 GLY A O 1
ATOM 776 N N . GLN A 1 99 ? -0.737 8.010 36.971 1.00 92.69 99 GLN A N 1
ATOM 777 C CA . GLN A 1 99 ? -0.536 9.351 36.418 1.00 92.69 99 GLN A CA 1
ATOM 778 C C . GLN A 1 99 ? -1.851 10.129 36.334 1.00 92.69 99 GLN A C 1
ATOM 780 O O . GLN A 1 99 ? -2.918 9.563 36.092 1.00 92.69 99 GLN A O 1
ATOM 785 N N . THR A 1 100 ? -1.773 11.449 36.493 1.00 93.62 100 THR A N 1
ATOM 786 C CA . THR A 1 100 ? -2.927 12.349 36.404 1.00 93.62 100 THR A CA 1
ATOM 787 C C . THR A 1 100 ? -2.918 13.117 35.087 1.00 93.62 100 THR A C 1
ATOM 789 O O . THR A 1 100 ? -2.042 13.944 34.826 1.00 93.62 100 THR A O 1
ATOM 792 N N . VAL A 1 101 ? -3.939 12.893 34.263 1.00 91.88 101 VAL A N 1
ATOM 793 C CA . VAL A 1 101 ? -4.165 13.580 32.989 1.00 91.88 101 VAL A CA 1
ATOM 794 C C . VAL A 1 101 ? -5.141 14.735 33.194 1.00 91.88 101 VAL A C 1
ATOM 796 O O . VAL A 1 101 ? -6.331 14.536 33.435 1.00 91.88 101 VAL A O 1
ATOM 799 N N . ARG A 1 102 ? -4.649 15.967 33.062 1.00 91.12 102 ARG A N 1
ATOM 800 C CA . ARG A 1 102 ? -5.459 17.188 33.071 1.00 91.12 102 ARG A CA 1
ATOM 801 C C . ARG A 1 102 ? -5.953 17.508 31.663 1.00 91.12 102 ARG A C 1
ATOM 803 O O . ARG A 1 102 ? -5.151 17.709 30.749 1.00 91.12 102 ARG A O 1
ATOM 810 N N . ILE A 1 103 ? -7.267 17.642 31.522 1.00 86.81 103 ILE A N 1
ATOM 811 C CA . ILE A 1 103 ? -7.966 17.889 30.261 1.00 86.81 103 ILE A CA 1
ATOM 812 C C . ILE A 1 103 ? -8.660 19.260 30.338 1.00 86.81 103 ILE A C 1
ATOM 814 O O . ILE A 1 103 ? -9.325 19.554 31.338 1.00 86.81 103 ILE A O 1
ATOM 818 N N . PRO A 1 104 ? -8.491 20.135 29.328 1.00 82.94 104 PRO A N 1
ATOM 819 C CA . PRO A 1 104 ? -9.156 21.436 29.299 1.00 82.94 104 PRO A CA 1
ATOM 820 C C . PRO A 1 104 ? -10.676 21.284 29.116 1.00 82.94 104 PRO A C 1
ATOM 822 O O . PRO A 1 104 ? -11.127 20.225 28.682 1.00 82.94 104 PRO A O 1
ATOM 825 N N . PRO A 1 105 ? -11.476 22.337 29.370 1.00 78.38 105 PRO A N 1
ATOM 826 C CA . PRO A 1 105 ? -12.902 22.319 29.069 1.00 78.38 105 PRO A CA 1
ATOM 827 C C . PRO A 1 105 ? -13.120 22.010 27.585 1.00 78.38 105 PRO A C 1
ATOM 829 O O . PRO A 1 105 ? -12.700 22.765 26.702 1.00 78.38 105 PRO A O 1
ATOM 832 N N . LEU A 1 106 ? -13.761 20.881 27.305 1.00 71.19 106 LEU A N 1
ATOM 833 C CA . LEU A 1 106 ? -13.997 20.428 25.943 1.00 71.19 106 LEU A CA 1
ATOM 834 C C . LEU A 1 106 ? -15.290 21.067 25.441 1.00 71.19 106 LEU A C 1
ATOM 836 O O . LEU A 1 106 ? -16.382 20.610 25.761 1.00 71.19 106 LEU A O 1
ATOM 840 N N . LYS A 1 107 ?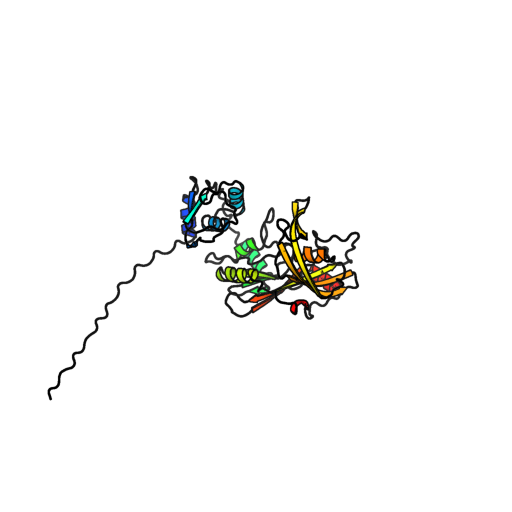 -15.178 22.116 24.618 1.00 58.84 107 LYS A N 1
ATOM 841 C CA . LYS A 1 107 ? -16.311 22.571 23.801 1.00 58.84 107 LYS A CA 1
ATOM 842 C C . LYS A 1 107 ? -16.555 21.525 22.723 1.00 58.84 107 LYS A C 1
ATOM 844 O O . LYS A 1 107 ? -15.963 21.568 21.644 1.00 58.84 107 LYS A O 1
ATOM 849 N N . LEU A 1 108 ? -17.366 20.533 23.057 1.00 55.53 108 LEU A N 1
ATOM 850 C CA . LEU A 1 108 ? -17.878 19.586 22.091 1.00 55.53 108 LEU A CA 1
ATOM 851 C C . LEU A 1 108 ? -18.984 20.301 21.328 1.00 55.53 108 LEU A C 1
ATOM 853 O O . LEU A 1 108 ? -20.129 20.343 21.764 1.00 55.53 108 LEU A O 1
ATOM 857 N N . GLU A 1 109 ? -18.636 20.879 20.181 1.00 48.91 109 GLU A N 1
ATOM 858 C CA . GLU A 1 109 ? -19.630 21.007 19.125 1.00 48.91 109 GLU A CA 1
ATOM 859 C C . GLU A 1 109 ? -20.103 19.583 18.852 1.00 48.91 109 GLU A C 1
ATOM 861 O O . GLU A 1 109 ? -19.376 18.777 18.264 1.00 48.91 109 GLU A O 1
ATOM 866 N N . GLN A 1 110 ? -21.281 19.239 19.372 1.00 43.94 110 GLN A N 1
ATOM 867 C CA . GLN A 1 110 ? -21.993 18.049 18.954 1.00 43.94 110 GLN A CA 1
ATOM 868 C C . GLN A 1 110 ? -22.262 18.236 17.463 1.00 43.94 110 GLN A C 1
ATOM 870 O O . GLN A 1 110 ? -23.285 18.781 17.054 1.00 43.94 110 GLN A O 1
ATOM 875 N N . GLN A 1 111 ? -21.327 17.807 16.619 1.00 44.84 111 GLN A N 1
ATOM 876 C CA . GLN A 1 111 ? -21.702 17.406 15.282 1.00 44.84 111 GLN A CA 1
ATOM 877 C C . GLN A 1 111 ? -22.643 16.235 15.505 1.00 44.84 111 GLN A C 1
ATOM 879 O O . GLN A 1 111 ? -22.194 15.133 15.817 1.00 44.84 111 GLN A O 1
ATOM 884 N N . ALA A 1 112 ? -23.948 16.508 15.442 1.00 41.88 112 ALA A N 1
ATOM 885 C CA . ALA A 1 112 ? -24.956 15.471 15.408 1.00 41.88 112 ALA A CA 1
ATOM 886 C C . ALA A 1 112 ? -24.473 14.438 14.388 1.00 41.88 112 ALA A C 1
ATOM 888 O O . ALA A 1 112 ? -24.243 14.784 13.222 1.00 41.88 112 ALA A O 1
ATOM 889 N N . GLU A 1 113 ? -24.222 13.207 14.843 1.00 48.75 113 GLU A N 1
ATOM 890 C CA . GLU A 1 113 ? -23.920 12.095 13.952 1.00 48.75 113 GLU A CA 1
ATOM 891 C C . GLU A 1 113 ? -25.098 12.038 12.982 1.00 48.75 113 GLU A C 1
ATOM 893 O O . GLU A 1 113 ? -26.200 11.642 13.365 1.00 48.75 113 GLU A O 1
ATOM 898 N N . ARG A 1 114 ? -24.916 12.536 11.749 1.00 53.62 114 ARG A N 1
ATOM 899 C CA . ARG A 1 114 ? -25.970 12.443 10.741 1.00 53.62 114 ARG A CA 1
ATOM 900 C C . ARG A 1 114 ? -26.313 10.957 10.649 1.00 53.62 114 ARG A C 1
ATOM 902 O O . ARG A 1 114 ? -25.383 10.170 10.440 1.00 53.62 114 ARG A O 1
ATOM 909 N N . PRO A 1 115 ? -27.584 10.563 10.838 1.00 57.72 115 PRO A N 1
ATOM 910 C CA . PRO A 1 115 ? -27.951 9.158 10.803 1.00 57.72 115 PRO A CA 1
ATOM 911 C C . PRO A 1 115 ? -27.443 8.560 9.492 1.00 57.72 115 PRO A C 1
ATOM 913 O O . PRO A 1 115 ? -27.655 9.132 8.416 1.00 57.72 115 PRO A O 1
ATOM 916 N N . ARG A 1 116 ? -26.691 7.456 9.585 1.00 65.69 116 ARG A N 1
ATOM 917 C CA . ARG A 1 116 ? -26.171 6.783 8.392 1.00 65.69 116 ARG A CA 1
ATOM 918 C C . ARG A 1 116 ? -27.359 6.349 7.544 1.00 65.69 116 ARG A C 1
ATOM 920 O O . ARG A 1 116 ? -28.320 5.770 8.047 1.00 65.69 116 ARG A O 1
ATOM 927 N N . SER A 1 117 ? -27.315 6.670 6.255 1.00 80.62 117 SER A N 1
ATOM 928 C CA . SER A 1 117 ? -28.348 6.223 5.327 1.00 80.62 117 SER A CA 1
ATOM 929 C C . SER A 1 117 ? -28.213 4.713 5.143 1.00 80.62 117 SER A C 1
ATOM 931 O O . SER A 1 117 ? -27.185 4.253 4.652 1.00 80.62 117 SER A O 1
ATOM 933 N N . ALA A 1 118 ? -29.261 3.953 5.476 1.00 82.12 118 ALA A N 1
ATOM 934 C CA . ALA A 1 118 ? -29.279 2.498 5.296 1.00 82.12 118 ALA A CA 1
ATOM 935 C C . ALA A 1 118 ? -28.959 2.080 3.847 1.00 82.12 118 ALA A C 1
ATOM 937 O O . ALA A 1 118 ? -28.292 1.074 3.621 1.00 82.12 118 ALA A O 1
ATOM 938 N N . LYS A 1 119 ? -29.376 2.892 2.864 1.00 87.69 119 LYS A N 1
ATOM 939 C CA . LYS A 1 119 ? -29.033 2.692 1.451 1.00 87.69 119 LYS A CA 1
ATOM 940 C C . LYS A 1 119 ? -27.536 2.887 1.193 1.00 87.69 119 LYS A C 1
ATOM 942 O O . LYS A 1 119 ? -26.920 2.043 0.557 1.00 87.69 119 LYS A O 1
ATOM 947 N N . ALA A 1 120 ? -26.944 3.962 1.715 1.00 87.00 120 ALA A N 1
ATOM 948 C CA . ALA A 1 120 ? -25.514 4.228 1.542 1.00 87.00 120 ALA A CA 1
ATOM 949 C C . ALA A 1 120 ? -24.634 3.153 2.203 1.00 87.00 120 ALA A C 1
ATOM 951 O O . ALA A 1 120 ? -23.589 2.787 1.658 1.00 87.00 120 ALA A O 1
ATOM 952 N N . ASP A 1 121 ? -25.065 2.626 3.351 1.00 89.88 121 ASP A N 1
ATOM 953 C CA . ASP A 1 121 ? -24.395 1.505 4.010 1.00 89.88 121 ASP A CA 1
ATOM 954 C C . ASP A 1 121 ? -24.524 0.226 3.168 1.00 89.88 121 ASP A C 1
ATOM 956 O O . ASP A 1 121 ? -23.519 -0.444 2.940 1.00 89.88 121 ASP A O 1
ATOM 960 N N . ALA A 1 122 ? -25.706 -0.075 2.618 1.00 92.88 122 ALA A N 1
ATOM 961 C CA . ALA A 1 122 ? -25.901 -1.218 1.722 1.00 92.88 122 ALA A CA 1
ATOM 962 C C . ALA A 1 122 ? -25.023 -1.138 0.458 1.00 92.88 122 ALA A C 1
ATOM 964 O O . ALA A 1 122 ? -24.362 -2.120 0.114 1.00 92.88 122 ALA A O 1
ATOM 965 N N . ASP A 1 123 ? -24.942 0.033 -0.182 1.00 94.75 123 ASP A N 1
ATOM 966 C CA . ASP A 1 123 ? -24.076 0.268 -1.345 1.00 94.75 123 ASP A CA 1
ATOM 967 C C . ASP A 1 123 ? -22.592 0.085 -0.978 1.00 94.75 123 ASP A C 1
ATOM 969 O O . ASP A 1 123 ? -21.817 -0.530 -1.715 1.00 94.75 123 ASP A O 1
ATOM 973 N N . THR A 1 124 ? -22.190 0.572 0.201 1.00 95.75 124 THR A N 1
ATOM 974 C CA . THR A 1 124 ? -20.824 0.420 0.722 1.00 95.75 124 THR A CA 1
ATOM 975 C C . THR A 1 124 ? -20.488 -1.043 1.004 1.00 95.75 124 THR A C 1
ATOM 977 O O . THR A 1 124 ? -19.405 -1.502 0.642 1.00 95.75 124 THR A O 1
ATOM 980 N N . ILE A 1 125 ? -21.412 -1.795 1.607 1.00 95.81 125 ILE A N 1
ATOM 981 C CA . ILE A 1 125 ? -21.263 -3.233 1.857 1.00 95.81 125 ILE A CA 1
ATOM 982 C C . ILE A 1 125 ? -21.156 -3.992 0.532 1.00 95.81 125 ILE A C 1
ATOM 984 O O . ILE A 1 125 ? -20.277 -4.841 0.391 1.00 95.81 125 ILE A O 1
ATOM 988 N N . GLY A 1 126 ? -22.011 -3.675 -0.446 1.00 97.62 126 GLY A N 1
ATOM 989 C CA . GLY A 1 126 ? -21.961 -4.262 -1.786 1.00 97.62 126 GLY A CA 1
ATOM 990 C C . GLY A 1 126 ? -20.613 -4.022 -2.465 1.00 97.62 126 GLY A C 1
ATOM 991 O O . GLY A 1 126 ? -19.999 -4.961 -2.973 1.00 97.62 126 GLY A O 1
ATOM 992 N N . PHE A 1 127 ? -20.099 -2.792 -2.388 1.00 97.56 127 PHE A N 1
ATOM 993 C CA . PHE A 1 127 ? -18.771 -2.456 -2.893 1.00 97.56 127 PHE A CA 1
ATOM 994 C C . PHE A 1 127 ? -17.661 -3.240 -2.181 1.00 97.56 127 PHE A C 1
ATOM 996 O O . PHE A 1 127 ? -16.842 -3.856 -2.859 1.00 97.56 127 PHE A O 1
ATOM 1003 N N . LEU A 1 128 ? -17.636 -3.263 -0.842 1.00 97.69 128 LEU A N 1
ATOM 1004 C CA . LEU A 1 128 ? -16.616 -3.993 -0.079 1.00 97.69 128 LEU A CA 1
ATOM 1005 C C . LEU A 1 128 ? -16.621 -5.485 -0.424 1.00 97.69 128 LEU A C 1
ATOM 1007 O O . LEU A 1 128 ? -15.562 -6.027 -0.719 1.00 97.69 128 LEU A O 1
ATOM 1011 N N . ARG A 1 129 ? -17.804 -6.109 -0.494 1.00 97.81 129 ARG A N 1
ATOM 1012 C CA . ARG A 1 129 ? -17.960 -7.509 -0.918 1.00 97.81 129 ARG A CA 1
ATOM 1013 C C . ARG A 1 129 ? -17.413 -7.753 -2.322 1.00 97.81 129 ARG A C 1
ATOM 1015 O O . ARG A 1 129 ? -16.728 -8.744 -2.532 1.00 97.81 129 ARG A O 1
ATOM 1022 N N . SER A 1 130 ? -17.668 -6.843 -3.267 1.00 97.94 130 SER A N 1
ATOM 1023 C CA . SER A 1 130 ? -17.193 -6.983 -4.654 1.00 97.94 130 SER A CA 1
ATOM 1024 C C . SER A 1 130 ? -15.666 -6.973 -4.792 1.00 97.94 130 SER A C 1
ATOM 1026 O O . SER A 1 130 ? -15.138 -7.463 -5.787 1.00 97.94 130 SER A O 1
ATOM 1028 N N . ILE A 1 131 ? -14.956 -6.422 -3.801 1.00 98.06 131 ILE A N 1
ATOM 1029 C CA . ILE A 1 131 ? -13.492 -6.373 -3.773 1.00 98.06 131 ILE A CA 1
ATOM 1030 C C . ILE A 1 131 ? -12.888 -7.306 -2.717 1.00 98.06 131 ILE A C 1
ATOM 1032 O O . ILE A 1 131 ? -11.676 -7.275 -2.518 1.00 98.06 131 ILE A O 1
ATOM 1036 N N . THR A 1 132 ? -13.678 -8.128 -2.028 1.00 98.50 132 THR A N 1
ATOM 1037 C CA . THR A 1 132 ? -13.165 -9.109 -1.065 1.00 98.50 132 THR A CA 1
ATOM 1038 C C . THR A 1 132 ? -12.522 -10.283 -1.805 1.00 98.50 132 THR A C 1
ATOM 1040 O O . THR A 1 132 ? -13.166 -10.954 -2.603 1.00 98.50 132 THR A O 1
ATOM 1043 N N . LEU A 1 133 ? -11.242 -10.540 -1.530 1.00 98.50 133 LEU A N 1
ATOM 1044 C CA . LEU A 1 133 ? -10.482 -11.684 -2.053 1.00 98.50 133 LEU A CA 1
ATOM 1045 C C . LEU A 1 133 ? -10.554 -12.902 -1.129 1.00 98.50 133 LEU A C 1
ATOM 1047 O O . LEU A 1 133 ? -10.453 -14.035 -1.583 1.00 98.50 133 LEU A O 1
ATOM 1051 N N . TYR A 1 134 ? -10.671 -12.654 0.172 1.00 98.38 134 TYR A N 1
ATOM 1052 C CA . TYR A 1 134 ? -10.724 -13.671 1.214 1.00 98.38 134 TYR A CA 1
ATOM 1053 C C . TYR A 1 134 ? -11.503 -13.122 2.401 1.00 98.38 134 TYR A C 1
ATOM 1055 O O . TYR A 1 134 ? -11.309 -11.961 2.773 1.00 98.38 134 TYR A O 1
ATOM 1063 N N . GLU A 1 135 ? -12.335 -13.949 3.021 1.00 97.31 135 GLU A N 1
ATOM 1064 C CA . GLU A 1 135 ? -13.040 -13.596 4.246 1.00 97.31 135 GLU A CA 1
ATOM 1065 C C . GLU A 1 135 ? -13.329 -14.837 5.094 1.00 97.31 135 GLU A C 1
ATOM 1067 O O . GLU A 1 135 ? -13.836 -15.838 4.596 1.00 97.31 135 GLU A O 1
ATOM 1072 N N . ASP A 1 136 ? -13.034 -14.734 6.387 1.00 95.50 136 ASP A N 1
ATOM 1073 C CA . ASP A 1 136 ? -13.482 -15.653 7.433 1.00 95.50 136 ASP A CA 1
ATOM 1074 C C . ASP A 1 136 ? -14.049 -14.855 8.627 1.00 95.50 136 ASP A C 1
ATOM 1076 O O . ASP A 1 136 ? -14.384 -13.674 8.497 1.00 95.50 136 ASP A O 1
ATOM 1080 N N . ASP A 1 137 ? -14.201 -15.479 9.795 1.00 91.88 137 ASP A N 1
ATOM 1081 C CA . ASP A 1 137 ? -14.736 -14.828 10.999 1.00 91.88 137 ASP A CA 1
ATOM 1082 C C . ASP A 1 137 ? -13.826 -13.724 11.576 1.00 91.88 137 ASP A C 1
ATOM 1084 O O . ASP A 1 137 ? -14.313 -12.769 12.185 1.00 91.88 137 ASP A O 1
ATOM 1088 N N . ASP A 1 138 ? -12.508 -13.825 11.398 1.00 93.25 138 ASP A N 1
ATOM 1089 C CA . ASP A 1 138 ? -11.498 -12.971 12.031 1.00 93.25 138 ASP A CA 1
ATOM 1090 C C . ASP A 1 138 ? -10.779 -12.039 11.039 1.00 93.25 138 ASP A C 1
ATOM 1092 O O . ASP A 1 138 ? -10.303 -10.971 11.445 1.00 93.25 138 ASP A O 1
ATOM 1096 N N . VAL A 1 139 ? -10.691 -12.402 9.758 1.00 96.88 139 VAL A N 1
ATOM 1097 C CA . VAL A 1 139 ? -9.877 -11.721 8.746 1.00 96.88 139 VAL A CA 1
ATOM 1098 C C . VAL A 1 139 ? -10.645 -11.536 7.442 1.00 96.88 139 VAL A C 1
ATOM 1100 O O . VAL A 1 139 ? -11.351 -12.418 6.969 1.00 96.88 139 VAL A O 1
ATOM 1103 N N . MET A 1 140 ? -10.454 -10.371 6.828 1.00 98.06 140 MET A N 1
ATOM 1104 C CA . MET A 1 140 ? -10.885 -10.069 5.468 1.00 98.06 140 MET A CA 1
ATOM 1105 C C . MET A 1 140 ? -9.701 -9.490 4.691 1.00 98.06 140 MET A C 1
ATOM 1107 O O . MET A 1 140 ? -8.991 -8.620 5.199 1.00 98.06 140 MET A O 1
ATOM 1111 N N . VAL A 1 141 ? -9.472 -9.952 3.464 1.00 98.62 141 VAL A N 1
ATOM 1112 C CA . VAL A 1 141 ? -8.459 -9.397 2.557 1.00 98.62 141 VAL A CA 1
ATOM 1113 C C . VAL A 1 141 ? -9.166 -8.765 1.370 1.00 98.62 141 VAL A C 1
ATOM 1115 O O . VAL A 1 141 ? -9.896 -9.434 0.648 1.00 98.62 141 VAL A O 1
ATOM 1118 N N . LEU A 1 142 ? -8.948 -7.469 1.170 1.00 98.69 142 LEU A N 1
ATOM 1119 C CA . LEU A 1 142 ? -9.535 -6.691 0.083 1.00 98.69 142 LEU A CA 1
ATOM 1120 C C . LEU A 1 142 ? -8.541 -6.544 -1.074 1.00 98.69 142 LEU A C 1
ATOM 1122 O O . LEU A 1 142 ? -7.356 -6.303 -0.847 1.00 98.69 142 LEU A O 1
ATOM 1126 N N . ASN A 1 143 ? -9.039 -6.580 -2.306 1.00 98.62 143 ASN A N 1
ATOM 1127 C CA . ASN A 1 143 ? -8.382 -6.046 -3.492 1.00 98.62 143 ASN A CA 1
ATOM 1128 C C . ASN A 1 143 ? -8.628 -4.534 -3.562 1.00 98.62 143 ASN A C 1
ATOM 1130 O O . ASN A 1 143 ? -9.541 -4.065 -4.246 1.00 98.62 143 ASN A O 1
ATOM 1134 N N . LYS A 1 144 ? -7.855 -3.746 -2.810 1.00 98.25 144 LYS A N 1
ATOM 1135 C CA . LYS A 1 144 ? -8.034 -2.291 -2.788 1.00 98.25 144 LYS A CA 1
ATOM 1136 C C . LYS A 1 144 ? -7.756 -1.722 -4.189 1.00 98.25 144 LYS A C 1
ATOM 1138 O O . LYS A 1 144 ? -6.633 -1.875 -4.672 1.00 98.25 144 LYS A O 1
ATOM 1143 N N . PRO A 1 145 ? -8.696 -1.004 -4.829 1.00 97.56 145 PRO A N 1
ATOM 1144 C CA . PRO A 1 145 ? -8.420 -0.365 -6.110 1.00 97.56 145 PRO A CA 1
ATOM 1145 C C . PRO A 1 145 ? -7.438 0.807 -5.955 1.00 97.56 145 PRO A C 1
ATOM 1147 O O . PRO A 1 145 ? -7.326 1.422 -4.884 1.00 97.56 145 PRO A O 1
ATOM 1150 N N . ALA A 1 146 ? -6.738 1.142 -7.041 1.00 96.06 146 ALA A N 1
ATOM 1151 C CA . ALA A 1 146 ? -5.962 2.377 -7.136 1.00 96.06 146 ALA A CA 1
ATOM 1152 C C . ALA A 1 146 ? -6.887 3.603 -7.000 1.00 96.06 146 ALA A C 1
ATOM 1154 O O . ALA A 1 146 ? -8.028 3.589 -7.463 1.00 96.06 146 ALA A O 1
ATOM 1155 N N . GLY A 1 147 ? -6.413 4.655 -6.335 1.00 94.12 147 GLY A N 1
ATOM 1156 C CA . GLY A 1 147 ? -7.159 5.892 -6.087 1.00 94.12 147 GLY A CA 1
ATOM 1157 C C . GLY A 1 147 ? -8.005 5.883 -4.808 1.00 94.12 147 GLY A C 1
ATOM 1158 O O . GLY A 1 147 ? -8.417 6.949 -4.345 1.00 94.12 147 GLY A O 1
ATOM 1159 N N . LEU A 1 148 ? -8.234 4.717 -4.187 1.00 95.62 148 LEU A N 1
ATOM 1160 C CA . LEU A 1 148 ? -8.937 4.610 -2.906 1.00 95.62 148 LEU A CA 1
ATOM 1161 C C . LEU A 1 148 ? -7.952 4.711 -1.733 1.00 95.62 148 LEU A C 1
ATOM 1163 O O . LEU A 1 148 ? -7.099 3.841 -1.542 1.00 95.62 148 LEU A O 1
ATOM 1167 N N . ALA A 1 149 ? -8.095 5.755 -0.915 1.00 94.88 149 ALA A N 1
ATOM 1168 C CA . ALA A 1 149 ? -7.296 5.931 0.293 1.00 94.88 149 ALA A CA 1
ATOM 1169 C C . ALA A 1 149 ? -7.677 4.910 1.377 1.00 94.88 149 ALA A C 1
ATOM 1171 O O . ALA A 1 149 ? -8.851 4.583 1.558 1.00 94.88 149 ALA A O 1
ATOM 1172 N N . VAL A 1 150 ? -6.687 4.431 2.134 1.00 94.38 150 VAL A N 1
ATOM 1173 C CA . VAL A 1 150 ? -6.929 3.516 3.262 1.00 94.38 150 VAL A CA 1
ATOM 1174 C C . VAL A 1 150 ? -7.489 4.264 4.475 1.00 94.38 150 VAL A C 1
ATOM 1176 O O . VAL A 1 150 ? -8.479 3.834 5.065 1.00 94.38 150 VAL A O 1
ATOM 1179 N N . GLN A 1 151 ? -6.902 5.413 4.810 1.00 90.44 151 GLN A N 1
ATOM 1180 C CA . GLN A 1 151 ? -7.316 6.281 5.915 1.00 90.44 151 GLN A CA 1
ATOM 1181 C C . GLN A 1 151 ? -7.588 7.699 5.413 1.00 90.44 151 GLN A C 1
ATOM 1183 O O . GLN A 1 151 ? -7.082 8.098 4.363 1.00 90.44 151 GLN A O 1
ATOM 1188 N N . GLY A 1 152 ? -8.406 8.434 6.166 1.00 82.75 152 GLY A N 1
ATOM 1189 C CA . GL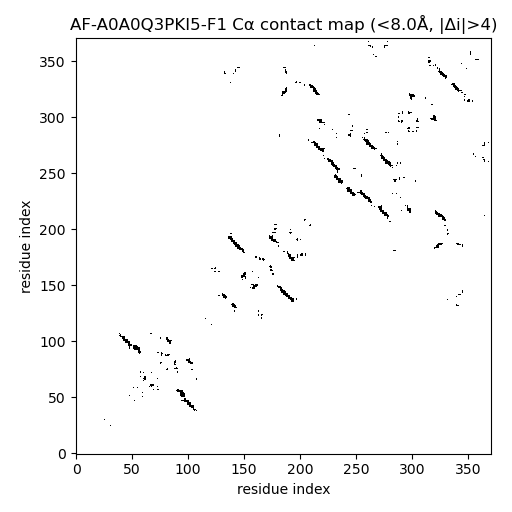Y A 1 152 ? -8.707 9.835 5.896 1.00 82.75 152 GLY A CA 1
ATOM 1190 C C . GLY A 1 152 ? -7.511 10.760 6.129 1.00 82.75 152 GLY A C 1
ATOM 1191 O O . GLY A 1 152 ? -6.491 10.380 6.702 1.00 82.75 152 GLY A O 1
ATOM 1192 N N . GLY A 1 153 ? -7.666 11.997 5.677 1.00 74.06 153 GLY A N 1
ATOM 1193 C CA . GLY A 1 153 ? -6.699 13.086 5.786 1.00 74.06 153 GLY A CA 1
ATOM 1194 C C . GLY A 1 153 ? -7.356 14.391 5.341 1.00 74.06 153 GLY A C 1
ATOM 1195 O O . GLY A 1 153 ? -8.554 14.397 5.038 1.00 74.06 153 GLY A O 1
ATOM 1196 N N . SER A 1 154 ? -6.600 15.487 5.279 1.00 67.31 154 SER A N 1
ATOM 1197 C CA . SER A 1 154 ? -7.116 16.782 4.814 1.00 67.31 154 SER A CA 1
ATOM 1198 C C . SER A 1 154 ? -7.809 16.629 3.452 1.00 67.31 154 SER A C 1
ATOM 1200 O O . SER A 1 154 ? -7.192 16.203 2.480 1.00 67.31 154 SER A O 1
ATOM 1202 N N . GLY A 1 155 ? -9.118 16.889 3.398 1.00 71.00 155 GLY A N 1
ATOM 1203 C CA . GLY A 1 155 ? -9.932 16.785 2.178 1.00 71.00 155 GLY A CA 1
ATOM 1204 C C . GLY A 1 155 ? -10.335 15.369 1.729 1.00 71.00 155 GLY A C 1
ATOM 1205 O O . GLY A 1 155 ? -11.080 15.240 0.762 1.00 71.00 155 GLY A O 1
ATOM 1206 N N . THR A 1 156 ? -9.912 14.294 2.410 1.00 81.19 156 THR A N 1
ATOM 1207 C CA . THR A 1 156 ? -10.248 12.910 2.008 1.00 81.19 156 THR A CA 1
ATOM 1208 C C . THR A 1 156 ? -11.407 12.356 2.832 1.00 81.19 156 THR A C 1
ATOM 1210 O O . THR A 1 156 ? -11.219 11.880 3.949 1.00 81.19 156 THR A O 1
ATOM 1213 N N . THR A 1 157 ? -12.612 12.383 2.261 1.00 80.62 157 THR A N 1
ATOM 1214 C CA . THR A 1 157 ? -13.857 11.958 2.933 1.00 80.62 157 THR A CA 1
ATOM 1215 C C . THR A 1 157 ? -14.304 10.535 2.589 1.00 80.62 157 THR A C 1
ATOM 1217 O O . THR A 1 157 ? -15.107 9.961 3.329 1.00 80.62 157 THR A O 1
ATOM 1220 N N . LYS A 1 158 ? -13.790 9.961 1.492 1.00 88.12 158 LYS A N 1
ATOM 1221 C CA . LYS A 1 158 ? -14.038 8.582 1.043 1.00 88.12 158 LYS A CA 1
ATOM 1222 C C . LYS A 1 158 ? -12.755 7.760 1.178 1.00 88.12 158 LYS A C 1
ATOM 1224 O O . LYS A 1 158 ? -11.801 7.972 0.433 1.00 88.12 158 LYS A O 1
ATOM 1229 N N . HIS A 1 159 ? -12.734 6.832 2.130 1.00 95.00 159 HIS A N 1
ATOM 1230 C CA . HIS A 1 159 ? -11.586 5.968 2.414 1.00 95.00 159 HIS A CA 1
ATOM 1231 C C . HIS A 1 159 ? -12.032 4.653 3.065 1.00 95.00 159 HIS A C 1
ATOM 1233 O O . HIS A 1 159 ? -13.112 4.592 3.657 1.00 95.00 159 HIS A O 1
ATOM 1239 N N . VAL A 1 160 ? -11.189 3.617 2.979 1.00 96.12 160 VAL A N 1
ATOM 1240 C CA . VAL A 1 160 ? -11.509 2.261 3.462 1.00 96.12 160 VAL A CA 1
ATOM 1241 C C . VAL A 1 160 ? -11.921 2.275 4.932 1.00 96.12 160 VAL A C 1
ATOM 1243 O O . VAL A 1 160 ? -12.964 1.728 5.259 1.00 96.12 160 VAL A O 1
ATOM 1246 N N . ASP A 1 161 ? -11.179 2.956 5.812 1.00 94.06 161 ASP A N 1
ATOM 1247 C CA . ASP A 1 161 ? -11.498 2.975 7.250 1.00 94.06 161 ASP A CA 1
ATOM 1248 C C . ASP A 1 161 ? -12.934 3.450 7.547 1.00 94.06 161 ASP A C 1
ATOM 1250 O O . ASP A 1 161 ? -13.617 2.879 8.393 1.00 94.06 161 ASP A O 1
ATOM 1254 N N . LYS A 1 162 ? -13.436 4.450 6.811 1.00 92.12 162 LYS A N 1
ATOM 1255 C CA . LYS A 1 162 ? -14.817 4.923 6.957 1.00 92.12 162 LYS A CA 1
ATOM 1256 C C . LYS A 1 162 ? -15.810 3.938 6.354 1.00 92.12 162 LYS A C 1
ATOM 1258 O O . LYS A 1 162 ? -16.861 3.715 6.933 1.00 92.12 162 LYS A O 1
ATOM 1263 N N . MET A 1 163 ? -15.474 3.304 5.230 1.00 95.00 163 MET A N 1
ATOM 1264 C CA . MET A 1 163 ? -16.323 2.266 4.632 1.00 95.00 163 MET A CA 1
ATOM 1265 C C . MET A 1 163 ? -16.525 1.072 5.573 1.00 95.00 163 MET A C 1
ATOM 1267 O O . MET A 1 163 ? -17.619 0.522 5.632 1.00 95.00 163 MET A O 1
ATOM 1271 N N . LEU A 1 164 ? -15.505 0.704 6.359 1.00 94.50 164 LEU A N 1
ATOM 1272 C CA . LEU A 1 164 ? -15.608 -0.375 7.351 1.00 94.50 164 LEU A CA 1
ATOM 1273 C C . LEU A 1 164 ? -16.629 -0.082 8.457 1.00 94.50 164 LEU A C 1
ATOM 1275 O O . LEU A 1 164 ? -17.054 -1.002 9.148 1.00 94.50 164 LEU A O 1
ATOM 1279 N N . GLU A 1 165 ? -17.049 1.172 8.636 1.00 91.88 165 GLU A N 1
ATOM 1280 C CA . GLU A 1 165 ? -18.126 1.500 9.568 1.00 91.88 165 GLU A CA 1
ATOM 1281 C C . GLU A 1 165 ? -19.463 0.863 9.176 1.00 91.88 165 GLU A C 1
ATOM 1283 O O . GLU A 1 165 ? -20.231 0.501 10.069 1.00 91.88 165 GLU A O 1
ATOM 1288 N N . ALA A 1 166 ? -19.709 0.659 7.878 1.00 91.75 166 ALA A N 1
ATOM 1289 C CA . ALA A 1 166 ? -20.896 -0.038 7.383 1.00 91.75 166 ALA A CA 1
ATOM 1290 C C . ALA A 1 166 ? -20.897 -1.536 7.755 1.00 91.75 166 ALA A C 1
ATOM 1292 O O . ALA A 1 166 ? -21.942 -2.174 7.746 1.00 91.75 166 ALA A O 1
ATOM 1293 N N . LEU A 1 167 ? -19.739 -2.095 8.129 1.00 91.81 167 LEU A N 1
ATOM 1294 C CA . LEU A 1 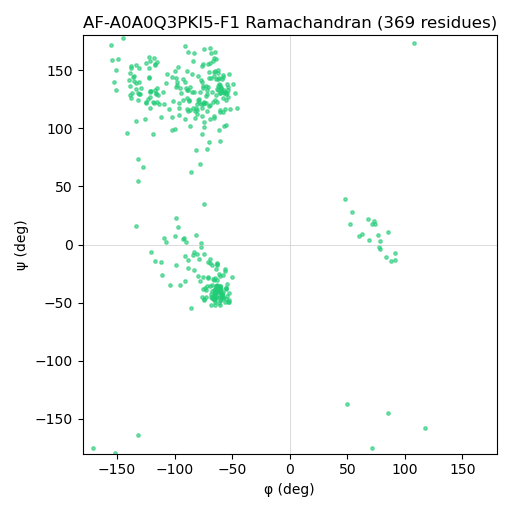167 ? -19.577 -3.481 8.584 1.00 91.81 167 LEU A CA 1
ATOM 1295 C C . LEU A 1 167 ? -19.579 -3.615 10.116 1.00 91.81 167 LEU A C 1
ATOM 1297 O O . LEU A 1 167 ? -19.135 -4.632 10.645 1.00 91.81 167 LEU A O 1
ATOM 1301 N N . THR A 1 168 ? -20.027 -2.591 10.846 1.00 88.31 168 THR A N 1
ATOM 1302 C CA . THR A 1 168 ? -20.095 -2.661 12.312 1.00 88.31 168 THR A CA 1
ATOM 1303 C C . THR A 1 168 ? -21.139 -3.695 12.734 1.00 88.31 168 THR A C 1
ATOM 1305 O O . THR A 1 168 ? -22.308 -3.588 12.364 1.00 88.31 168 THR A O 1
ATOM 1308 N N . GLY A 1 169 ? -20.715 -4.693 13.509 1.00 78.75 169 GLY A N 1
ATOM 1309 C CA . GLY A 1 169 ? -21.585 -5.741 14.031 1.00 78.75 169 GLY A CA 1
ATOM 1310 C C . GLY A 1 169 ? -22.636 -5.217 15.012 1.00 78.75 169 GLY A C 1
ATOM 1311 O O . GLY A 1 169 ? -22.539 -4.103 15.532 1.00 78.75 169 GLY A O 1
ATOM 1312 N N . LYS A 1 170 ? -23.642 -6.051 15.308 1.00 76.19 170 LYS A N 1
ATOM 1313 C CA . LYS A 1 170 ? -24.689 -5.745 16.306 1.00 76.19 170 LYS A CA 1
ATOM 1314 C C . LYS A 1 170 ? -24.120 -5.522 17.712 1.00 76.19 170 LYS A C 1
ATOM 1316 O O . LYS A 1 170 ? -24.704 -4.797 18.505 1.00 76.19 170 LYS A O 1
ATOM 1321 N N . ASP A 1 171 ? -22.973 -6.127 17.998 1.00 74.81 171 ASP A N 1
ATOM 1322 C CA . ASP A 1 171 ? -22.186 -5.954 19.221 1.00 74.81 171 ASP A CA 1
ATOM 1323 C C . ASP A 1 171 ? -21.370 -4.642 19.240 1.00 74.81 171 ASP A C 1
ATOM 1325 O O . ASP A 1 171 ? -20.628 -4.370 20.184 1.00 74.81 171 ASP A O 1
ATOM 1329 N N . GLY A 1 172 ? -21.480 -3.818 18.192 1.00 76.06 172 GLY A N 1
ATOM 1330 C CA . GLY A 1 172 ? -20.749 -2.565 18.043 1.00 76.06 172 GLY A CA 1
ATOM 1331 C C . GLY A 1 172 ? -19.281 -2.743 17.647 1.00 76.06 172 GLY A C 1
ATOM 1332 O O . GLY A 1 172 ? -18.528 -1.760 17.652 1.00 76.06 172 GLY A O 1
ATOM 1333 N N . GLN A 1 173 ? -18.841 -3.963 17.312 1.00 77.88 173 GLN A N 1
ATOM 1334 C CA . GLN A 1 173 ? -17.482 -4.197 16.836 1.00 77.88 173 GLN A CA 1
ATOM 1335 C C . GLN A 1 173 ? -17.358 -3.853 15.353 1.00 77.88 173 GLN A C 1
ATOM 1337 O O . GLN A 1 173 ? -18.025 -4.413 14.489 1.00 77.88 173 GLN A O 1
ATOM 1342 N N . LYS A 1 174 ? -16.463 -2.909 15.065 1.00 87.50 174 LYS A N 1
ATOM 1343 C CA . LYS A 1 174 ? -16.092 -2.489 13.714 1.00 87.50 174 LYS A CA 1
ATOM 1344 C C . LYS A 1 174 ? -14.800 -3.202 13.283 1.00 87.50 174 LYS A C 1
ATOM 1346 O O . LYS A 1 174 ? -13.849 -3.208 14.079 1.00 87.50 174 LYS A O 1
ATOM 1351 N N . PRO A 1 175 ? -14.710 -3.702 12.036 1.00 93.81 175 PRO A N 1
ATOM 1352 C CA . PRO A 1 175 ? -13.454 -4.172 11.466 1.00 93.81 175 PRO A CA 1
ATOM 1353 C C . PRO A 1 175 ? -12.367 -3.086 11.445 1.00 93.81 175 PRO A C 1
ATOM 1355 O O . PRO A 1 175 ? -12.640 -1.904 11.236 1.00 93.81 175 PRO A O 1
ATOM 1358 N N . ARG A 1 176 ? -11.110 -3.474 11.664 1.00 92.00 176 ARG A N 1
ATOM 1359 C CA . ARG A 1 176 ? -9.983 -2.564 11.905 1.00 92.00 176 ARG A CA 1
ATOM 1360 C C . ARG A 1 176 ? -8.871 -2.764 10.890 1.00 92.00 176 ARG A C 1
ATOM 1362 O O . ARG A 1 176 ? -8.543 -3.885 10.505 1.00 92.00 176 ARG A O 1
ATOM 1369 N N . LEU A 1 177 ? -8.235 -1.657 10.528 1.00 95.00 177 LEU A N 1
ATOM 1370 C CA . LEU A 1 177 ? -6.998 -1.661 9.759 1.00 95.00 177 LEU A CA 1
ATOM 1371 C C . LEU A 1 177 ? -5.836 -2.172 10.615 1.00 95.00 177 LEU A C 1
ATOM 1373 O O . LEU A 1 177 ? -5.665 -1.743 11.756 1.00 95.00 177 LEU A O 1
ATOM 1377 N N . VAL A 1 178 ? -5.015 -3.050 10.040 1.00 95.00 178 VAL A N 1
ATOM 1378 C CA . VAL A 1 178 ? -3.789 -3.574 10.678 1.00 95.00 178 VAL A CA 1
ATOM 1379 C C . VAL A 1 178 ? -2.517 -3.189 9.922 1.00 95.00 178 VAL A C 1
ATOM 1381 O O . VAL A 1 178 ? -1.419 -3.269 10.467 1.00 95.00 178 VAL A O 1
ATOM 1384 N N . HIS A 1 179 ? -2.667 -2.712 8.685 1.00 94.25 179 HIS A N 1
ATOM 1385 C CA . HIS A 1 179 ? -1.621 -2.088 7.880 1.00 94.25 179 HIS A CA 1
ATOM 1386 C C . HIS A 1 179 ? -2.242 -1.088 6.896 1.00 94.25 179 HIS A C 1
ATOM 1388 O O . HIS A 1 179 ? -3.457 -0.869 6.907 1.00 94.25 179 HIS A O 1
ATOM 1394 N N . ARG A 1 180 ? -1.410 -0.444 6.073 1.00 93.19 180 ARG A N 1
ATOM 1395 C CA . ARG A 1 180 ? -1.845 0.560 5.099 1.00 93.19 180 ARG A CA 1
ATOM 1396 C C . ARG A 1 180 ? -1.140 0.387 3.761 1.00 93.19 180 ARG A C 1
ATOM 1398 O O . ARG A 1 180 ? 0.011 -0.032 3.708 1.00 93.19 180 ARG A O 1
ATOM 1405 N N . LEU A 1 181 ? -1.838 0.812 2.717 1.00 95.19 181 LEU A N 1
ATOM 1406 C CA . LEU A 1 181 ? -1.325 1.038 1.372 1.00 95.19 181 LEU A CA 1
ATOM 1407 C C . LEU A 1 181 ? -1.484 2.524 1.036 1.00 95.19 181 LEU A C 1
ATOM 1409 O O . LEU A 1 181 ? -2.374 3.194 1.575 1.00 95.19 181 LEU A O 1
ATOM 1413 N N . ASP A 1 182 ? -0.646 3.030 0.136 1.00 93.44 182 ASP A N 1
ATOM 1414 C CA . ASP A 1 182 ? -0.831 4.372 -0.415 1.00 93.44 182 ASP A CA 1
ATOM 1415 C C . ASP A 1 182 ? -2.143 4.444 -1.216 1.00 93.44 182 ASP A C 1
ATOM 1417 O O . ASP A 1 182 ? -2.695 3.425 -1.648 1.00 93.44 182 ASP A O 1
ATOM 1421 N N . LYS A 1 183 ? -2.658 5.663 -1.417 1.00 93.12 183 LYS A N 1
ATOM 1422 C CA . LYS A 1 183 ? -3.924 5.904 -2.127 1.00 93.12 183 LYS A CA 1
ATOM 1423 C C . LYS A 1 183 ? -3.939 5.234 -3.504 1.00 93.12 183 LYS A C 1
ATOM 1425 O O . LYS A 1 183 ? -4.888 4.521 -3.829 1.00 93.12 183 LYS A O 1
ATOM 1430 N N . ASP A 1 184 ? -2.870 5.414 -4.270 1.00 95.19 184 ASP A N 1
ATOM 1431 C CA . ASP A 1 184 ? -2.796 4.959 -5.660 1.00 95.19 184 ASP A CA 1
ATOM 1432 C C . ASP A 1 184 ? -2.233 3.539 -5.812 1.00 95.19 184 ASP A C 1
ATOM 1434 O O . ASP A 1 184 ? -2.382 2.939 -6.871 1.00 95.19 184 ASP A O 1
ATOM 1438 N N . THR A 1 185 ? -1.684 2.949 -4.745 1.00 97.38 185 THR A N 1
ATOM 1439 C CA . THR A 1 185 ? -1.236 1.547 -4.743 1.00 97.38 185 THR A CA 1
ATOM 1440 C C . THR A 1 185 ? -2.440 0.616 -4.687 1.00 97.38 185 THR A C 1
ATOM 1442 O O . THR A 1 185 ? -3.232 0.700 -3.749 1.00 97.38 185 THR A O 1
ATOM 1445 N N . ALA A 1 186 ? -2.589 -0.282 -5.659 1.00 98.12 186 ALA A N 1
ATOM 1446 C CA . ALA A 1 186 ? -3.651 -1.291 -5.657 1.00 98.12 186 ALA A CA 1
ATOM 1447 C C . ALA A 1 186 ? -3.224 -2.569 -4.910 1.00 98.12 186 ALA A C 1
ATOM 1449 O O . ALA A 1 186 ? -2.035 -2.773 -4.676 1.00 98.12 186 ALA A O 1
ATOM 1450 N N . GLY A 1 187 ? -4.170 -3.449 -4.574 1.00 98.25 187 GLY A N 1
ATOM 1451 C CA . GLY A 1 187 ? -3.889 -4.832 -4.164 1.00 98.25 187 GLY A CA 1
ATOM 1452 C C . GLY A 1 187 ? -4.300 -5.202 -2.740 1.00 98.25 187 GLY A C 1
ATOM 1453 O O . GLY A 1 187 ? -5.182 -4.572 -2.153 1.00 98.25 187 GLY A O 1
ATOM 1454 N N . CYS A 1 188 ? -3.669 -6.250 -2.202 1.00 98.50 188 CYS A N 1
ATOM 1455 C CA . CYS A 1 188 ? -4.041 -6.898 -0.945 1.00 98.50 188 CYS A CA 1
ATOM 1456 C C . CYS A 1 188 ? -3.978 -5.946 0.263 1.00 98.50 188 CYS A C 1
ATOM 1458 O O . CYS A 1 188 ? -2.901 -5.547 0.716 1.00 98.50 188 CYS A O 1
ATOM 1460 N N . LEU A 1 189 ? -5.138 -5.658 0.855 1.00 98.56 189 LEU A N 1
ATOM 1461 C CA . LEU A 1 189 ? -5.282 -4.942 2.122 1.00 98.56 189 LEU A CA 1
ATOM 1462 C C . LEU A 1 189 ? -5.960 -5.850 3.151 1.00 98.56 189 LEU A C 1
ATOM 1464 O O . LEU A 1 189 ? -7.075 -6.310 2.937 1.00 98.56 189 LEU A O 1
ATOM 1468 N N . VAL A 1 190 ? -5.296 -6.086 4.282 1.00 98.50 190 VAL A N 1
ATOM 1469 C CA . VAL A 1 190 ? -5.770 -7.000 5.331 1.00 98.50 190 VAL A CA 1
ATOM 1470 C C . VAL A 1 190 ? -6.522 -6.197 6.377 1.00 98.50 190 VAL A C 1
ATOM 1472 O O . VAL A 1 190 ? -6.015 -5.193 6.885 1.00 98.50 190 VAL A O 1
ATOM 1475 N N . ILE A 1 191 ? -7.715 -6.674 6.706 1.00 98.25 191 ILE A N 1
ATOM 1476 C CA . ILE A 1 191 ? -8.644 -6.108 7.671 1.00 98.25 191 ILE A CA 1
ATOM 1477 C C . ILE A 1 191 ? -8.900 -7.154 8.754 1.00 98.25 191 ILE A C 1
ATOM 1479 O O . ILE A 1 191 ? -9.193 -8.310 8.459 1.00 98.25 191 ILE A O 1
ATOM 1483 N N . ALA A 1 192 ? -8.812 -6.745 10.015 1.00 96.31 192 ALA A N 1
ATOM 1484 C CA . ALA A 1 192 ? -9.202 -7.580 11.141 1.00 96.31 192 ALA A CA 1
ATOM 1485 C C . ALA A 1 192 ? -10.681 -7.366 11.465 1.00 96.31 192 ALA A C 1
ATOM 1487 O O . ALA A 1 192 ? -11.086 -6.232 11.707 1.00 96.31 192 ALA A O 1
ATOM 1488 N N . LYS A 1 193 ? -11.482 -8.429 11.523 1.00 93.12 193 LYS A N 1
ATOM 1489 C CA . LYS A 1 193 ? -12.916 -8.353 11.848 1.00 93.12 193 LYS A CA 1
ATOM 1490 C C . LYS A 1 193 ? -13.188 -8.316 13.355 1.00 93.12 193 LYS A C 1
ATOM 1492 O O . LYS A 1 193 ? -14.211 -7.785 13.769 1.00 93.12 193 LYS A O 1
ATOM 1497 N N . SER A 1 194 ? -12.243 -8.786 14.175 1.00 87.88 194 SER A N 1
ATOM 1498 C CA . SER A 1 194 ? -12.341 -8.797 15.642 1.00 87.88 194 SER A CA 1
ATOM 1499 C C . SER A 1 194 ? -11.207 -8.010 16.318 1.00 87.88 194 SER A C 1
ATOM 1501 O O . SER A 1 194 ? -10.126 -7.812 15.753 1.00 87.88 194 SER A O 1
ATOM 1503 N N . ARG A 1 195 ? -11.415 -7.562 17.569 1.00 87.62 195 ARG A N 1
ATOM 1504 C CA . ARG A 1 195 ? -10.353 -6.908 18.370 1.00 87.62 195 ARG A CA 1
ATOM 1505 C C . ARG A 1 195 ? -9.156 -7.832 18.604 1.00 87.62 195 ARG A C 1
ATOM 1507 O O . ARG A 1 195 ? -8.015 -7.374 18.548 1.00 87.62 195 ARG A O 1
ATOM 1514 N N . PHE A 1 196 ? -9.424 -9.113 18.848 1.00 89.31 196 PHE A N 1
ATOM 1515 C CA . PHE A 1 196 ? -8.391 -10.133 19.002 1.00 89.31 196 PHE A CA 1
ATOM 1516 C C . PHE A 1 196 ? -7.545 -10.245 17.729 1.00 89.31 196 PHE A C 1
ATOM 1518 O O . PHE A 1 196 ? -6.326 -10.084 17.788 1.00 89.31 196 PHE A O 1
ATOM 1525 N N . ALA A 1 197 ? -8.189 -10.414 16.569 1.00 93.12 197 ALA A N 1
ATOM 1526 C CA . ALA A 1 197 ? -7.495 -10.484 15.289 1.00 93.12 197 ALA A CA 1
ATOM 1527 C C . ALA A 1 197 ? -6.669 -9.219 15.021 1.00 93.12 197 ALA A C 1
ATOM 1529 O O . ALA A 1 197 ? -5.525 -9.318 14.586 1.00 93.12 197 ALA A O 1
ATOM 1530 N N . ALA A 1 198 ? -7.199 -8.036 15.352 1.00 92.50 198 ALA A N 1
ATOM 1531 C CA . ALA A 1 198 ? -6.490 -6.774 15.164 1.00 92.50 198 ALA A CA 1
ATOM 1532 C C . ALA A 1 198 ? -5.193 -6.709 15.985 1.00 92.50 198 ALA A C 1
ATOM 1534 O O . ALA A 1 198 ? -4.153 -6.316 15.458 1.00 92.50 198 ALA A O 1
ATOM 1535 N N . ALA A 1 199 ? -5.234 -7.120 17.257 1.00 89.31 199 ALA A N 1
ATOM 1536 C CA . ALA A 1 199 ? -4.058 -7.141 18.123 1.00 89.31 199 ALA A CA 1
ATOM 1537 C C . ALA A 1 199 ? -2.999 -8.142 17.629 1.00 89.31 199 ALA A C 1
ATOM 1539 O O . ALA A 1 199 ? -1.819 -7.790 17.526 1.00 89.31 199 ALA A O 1
ATOM 1540 N N . THR A 1 200 ? -3.425 -9.357 17.270 1.00 93.06 200 THR A N 1
ATOM 1541 C CA . THR A 1 200 ? -2.533 -10.416 16.780 1.00 93.06 200 THR A CA 1
ATOM 1542 C C . THR A 1 200 ? -1.899 -10.038 15.446 1.00 93.06 200 THR A C 1
ATOM 1544 O O . THR A 1 200 ? -0.677 -10.061 15.321 1.00 93.06 200 THR A O 1
ATOM 1547 N N . LEU A 1 201 ? -2.691 -9.589 14.470 1.00 95.69 201 LEU A N 1
ATOM 1548 C CA . LEU A 1 201 ? -2.182 -9.177 13.162 1.00 95.69 201 LEU A CA 1
ATOM 1549 C C . LEU A 1 201 ? -1.274 -7.946 13.262 1.00 95.69 201 LEU A C 1
ATOM 1551 O O . LEU A 1 201 ? -0.238 -7.901 12.604 1.00 95.69 201 LEU A O 1
ATOM 1555 N N . ALA A 1 202 ? -1.588 -6.973 14.125 1.00 93.00 202 ALA A N 1
ATOM 1556 C CA . ALA A 1 202 ? -0.691 -5.843 14.366 1.00 93.00 202 ALA A CA 1
ATOM 1557 C C . ALA A 1 202 ? 0.675 -6.299 14.912 1.00 93.00 202 ALA A C 1
ATOM 1559 O O . ALA A 1 202 ? 1.704 -5.727 14.543 1.00 93.00 202 ALA A O 1
ATOM 1560 N N . LYS A 1 203 ? 0.710 -7.339 15.761 1.00 92.62 203 LYS A N 1
ATOM 1561 C CA . LYS A 1 203 ? 1.965 -7.977 16.184 1.00 92.62 203 LYS A CA 1
ATOM 1562 C C . LYS A 1 203 ? 2.663 -8.636 14.993 1.00 92.62 203 LYS A C 1
ATOM 1564 O O . LYS A 1 203 ? 3.844 -8.364 14.804 1.00 92.62 203 LYS A O 1
ATOM 1569 N N . THR A 1 204 ? 1.945 -9.390 14.159 1.00 94.81 204 THR A N 1
ATOM 1570 C CA . THR A 1 204 ? 2.486 -10.025 12.945 1.00 94.81 204 THR A CA 1
ATOM 1571 C C . THR A 1 204 ? 3.180 -9.009 12.033 1.00 94.81 204 THR A C 1
ATOM 1573 O O . THR A 1 204 ? 4.345 -9.201 11.685 1.00 94.81 204 THR A O 1
ATOM 1576 N N . PHE A 1 205 ? 2.534 -7.878 11.723 1.00 92.94 205 PHE A N 1
ATOM 1577 C CA . PHE A 1 205 ? 3.135 -6.819 10.902 1.00 92.94 205 PHE A CA 1
ATOM 1578 C C . PHE A 1 205 ? 4.347 -6.156 11.570 1.00 92.94 205 PHE A C 1
ATOM 1580 O O . PHE A 1 205 ? 5.342 -5.908 10.891 1.00 92.94 205 PHE A O 1
ATOM 1587 N N . ARG A 1 206 ? 4.304 -5.896 12.887 1.00 90.00 206 ARG A N 1
ATOM 1588 C CA . ARG A 1 206 ? 5.456 -5.336 13.621 1.00 90.00 206 ARG A CA 1
ATOM 1589 C C . ARG A 1 206 ? 6.649 -6.288 13.656 1.00 90.00 206 ARG A C 1
ATOM 1591 O O . ARG A 1 206 ? 7.775 -5.839 13.486 1.00 90.00 206 ARG A O 1
ATOM 1598 N N . SER A 1 207 ? 6.389 -7.579 13.856 1.00 90.56 207 SER A N 1
ATOM 1599 C CA . SER A 1 207 ? 7.405 -8.638 13.888 1.00 90.56 207 SER A CA 1
ATOM 1600 C C . SER A 1 207 ? 7.920 -9.047 12.508 1.00 90.56 207 SER A C 1
ATOM 1602 O O . SER A 1 207 ? 8.772 -9.916 12.431 1.00 90.56 207 SER A O 1
ATOM 1604 N N . ARG A 1 208 ? 7.390 -8.457 11.424 1.00 90.75 208 ARG A N 1
ATOM 1605 C CA . ARG A 1 208 ? 7.739 -8.770 10.023 1.00 90.75 208 ARG A CA 1
ATOM 1606 C C . ARG A 1 208 ? 7.420 -10.200 9.567 1.00 90.75 208 ARG A C 1
ATOM 1608 O O . ARG A 1 208 ? 7.695 -10.537 8.426 1.00 90.75 208 ARG A O 1
ATOM 1615 N N . ALA A 1 209 ? 6.708 -10.981 10.381 1.00 90.19 209 ALA A N 1
ATOM 1616 C CA . ALA A 1 209 ? 6.231 -12.318 10.027 1.00 90.19 209 ALA A CA 1
ATOM 1617 C C . ALA A 1 209 ? 5.235 -12.339 8.845 1.00 90.19 209 ALA A C 1
ATOM 1619 O O . ALA A 1 209 ? 4.976 -13.392 8.270 1.00 90.19 209 ALA A O 1
ATOM 1620 N N . ALA A 1 210 ? 4.655 -11.190 8.477 1.00 93.56 210 ALA A N 1
ATOM 1621 C CA . ALA A 1 210 ? 3.851 -11.064 7.264 1.00 93.56 210 ALA A CA 1
ATOM 1622 C C . ALA A 1 210 ? 4.755 -10.884 6.033 1.00 93.56 210 ALA A C 1
ATOM 1624 O O . ALA A 1 210 ? 5.360 -9.820 5.848 1.00 93.56 210 ALA A O 1
ATOM 1625 N N . ARG A 1 211 ? 4.777 -11.884 5.148 1.00 94.12 211 ARG A N 1
ATOM 1626 C CA . ARG A 1 211 ? 5.462 -11.804 3.853 1.00 94.12 211 ARG A CA 1
ATOM 1627 C C . ARG A 1 211 ? 4.573 -11.041 2.878 1.00 94.12 211 ARG A C 1
ATOM 1629 O O . ARG A 1 211 ? 3.412 -11.389 2.671 1.00 94.12 211 ARG A O 1
ATOM 1636 N N . LYS A 1 212 ? 5.116 -9.976 2.291 1.00 95.56 212 LYS A N 1
ATOM 1637 C CA . LYS A 1 212 ? 4.411 -9.127 1.325 1.00 95.56 212 LYS A CA 1
ATOM 1638 C C . LYS A 1 212 ? 5.201 -9.125 0.029 1.00 95.56 212 LYS A C 1
ATOM 1640 O O . LYS A 1 212 ? 6.403 -8.869 0.063 1.00 95.56 212 LYS A O 1
ATOM 1645 N N . VAL A 1 213 ? 4.517 -9.361 -1.079 1.00 97.12 213 VAL A N 1
ATOM 1646 C CA . VAL A 1 213 ? 5.077 -9.277 -2.425 1.00 97.12 213 VAL A CA 1
ATOM 1647 C C . VAL A 1 213 ? 4.355 -8.179 -3.176 1.00 97.12 213 VAL A C 1
ATOM 1649 O O . VAL A 1 213 ? 3.123 -8.107 -3.157 1.00 97.12 213 VAL A O 1
ATOM 1652 N N . TYR A 1 214 ? 5.131 -7.327 -3.828 1.00 98.31 214 TYR A N 1
ATOM 1653 C CA . TYR A 1 214 ? 4.637 -6.259 -4.672 1.00 98.31 214 TYR A CA 1
ATOM 1654 C C . TYR A 1 214 ? 5.185 -6.415 -6.076 1.00 98.31 214 TYR A C 1
ATOM 1656 O O . TYR A 1 214 ? 6.347 -6.759 -6.245 1.00 98.31 214 TYR A O 1
ATOM 1664 N N . TRP A 1 215 ? 4.370 -6.098 -7.070 1.00 98.50 215 TRP A N 1
ATOM 1665 C CA . TRP A 1 215 ? 4.819 -5.989 -8.448 1.00 98.50 215 TRP A CA 1
ATOM 1666 C C . TRP A 1 215 ? 4.846 -4.533 -8.869 1.00 98.50 215 TRP A C 1
ATOM 1668 O O . TRP A 1 215 ? 3.931 -3.772 -8.541 1.00 98.50 215 TRP A O 1
ATOM 1678 N N . ALA A 1 216 ? 5.886 -4.161 -9.603 1.00 98.50 216 ALA A N 1
ATOM 1679 C CA . ALA A 1 216 ? 6.027 -2.836 -10.169 1.00 98.50 216 ALA A CA 1
ATOM 1680 C C . ALA A 1 216 ? 6.506 -2.895 -11.617 1.00 98.50 216 ALA A C 1
ATOM 1682 O O . ALA A 1 216 ? 7.346 -3.725 -11.951 1.00 98.50 216 ALA A O 1
ATOM 1683 N N . LEU A 1 217 ? 6.009 -1.983 -12.451 1.00 98.31 217 LEU A N 1
ATOM 1684 C CA . LEU A 1 217 ? 6.622 -1.684 -13.744 1.00 98.31 217 LEU A CA 1
ATOM 1685 C C . LEU A 1 217 ? 7.524 -0.465 -13.566 1.00 98.31 217 LEU A C 1
ATOM 1687 O O . LEU A 1 217 ? 7.045 0.589 -13.146 1.00 98.31 217 LEU A O 1
ATOM 1691 N N . VAL A 1 218 ? 8.811 -0.601 -13.865 1.00 98.25 218 VAL A N 1
ATOM 1692 C CA . VAL A 1 218 ? 9.804 0.469 -13.710 1.00 98.25 218 VAL A CA 1
ATOM 1693 C C . VAL A 1 218 ? 10.406 0.879 -15.045 1.00 98.25 218 VAL A C 1
ATOM 1695 O O . VAL A 1 218 ? 10.433 0.093 -15.994 1.00 98.25 218 VAL A O 1
ATOM 1698 N N . ALA A 1 219 ? 10.902 2.113 -15.100 1.00 97.38 219 ALA A N 1
ATOM 1699 C CA . ALA A 1 219 ? 11.694 2.605 -16.217 1.00 97.38 219 ALA A CA 1
ATOM 1700 C C . ALA A 1 219 ? 13.129 2.049 -16.185 1.00 97.38 219 ALA A C 1
ATOM 1702 O O . ALA A 1 219 ? 13.797 2.028 -15.148 1.00 97.38 219 ALA A O 1
ATOM 1703 N N . GLY A 1 220 ? 13.615 1.626 -17.349 1.00 95.56 220 GLY A N 1
ATOM 1704 C CA . GLY A 1 220 ? 14.903 0.962 -17.520 1.00 95.56 220 GLY A CA 1
ATOM 1705 C C . GLY A 1 220 ? 14.929 -0.463 -16.961 1.00 95.56 220 GLY A C 1
ATOM 1706 O O . GLY A 1 220 ? 13.923 -1.001 -16.502 1.00 95.56 220 GLY A O 1
ATOM 1707 N N . VAL A 1 221 ? 16.112 -1.074 -17.004 1.00 96.62 221 VAL A N 1
ATOM 1708 C CA . VAL A 1 221 ? 16.357 -2.429 -16.496 1.00 96.62 221 VAL A CA 1
ATOM 1709 C C . VAL A 1 221 ? 17.499 -2.381 -15.476 1.00 96.62 221 VAL A C 1
ATOM 1711 O O . VAL A 1 221 ? 18.602 -1.963 -15.841 1.00 96.62 221 VAL A O 1
ATOM 1714 N N . PRO A 1 222 ? 17.280 -2.810 -14.217 1.00 96.62 222 PRO A N 1
ATOM 1715 C CA . PRO A 1 222 ? 18.364 -2.958 -13.253 1.00 96.62 222 PRO A CA 1
ATOM 1716 C C . PRO A 1 222 ? 19.458 -3.892 -13.768 1.00 96.62 222 PRO A C 1
ATOM 1718 O O . PRO A 1 222 ? 19.183 -5.012 -14.198 1.00 96.62 222 PRO A O 1
ATOM 1721 N N . ARG A 1 223 ? 20.722 -3.454 -13.680 1.00 94.56 223 ARG A N 1
ATOM 1722 C CA . ARG A 1 223 ? 21.880 -4.290 -14.057 1.00 94.56 223 ARG A CA 1
ATOM 1723 C C . ARG A 1 223 ? 21.972 -5.553 -13.201 1.00 94.56 223 ARG A C 1
ATOM 1725 O O . ARG A 1 223 ? 22.297 -6.625 -13.698 1.00 94.56 223 ARG A O 1
ATOM 1732 N N . VAL A 1 224 ? 21.687 -5.413 -11.908 1.00 95.19 224 VAL A N 1
ATOM 1733 C CA . VAL A 1 224 ? 21.631 -6.521 -10.955 1.00 95.19 224 VAL A CA 1
ATOM 1734 C C . VAL A 1 224 ? 20.213 -7.091 -10.976 1.00 95.19 224 VAL A C 1
ATOM 1736 O O . VAL A 1 224 ? 19.266 -6.402 -10.612 1.00 95.19 224 VAL A O 1
ATOM 1739 N N . ARG A 1 225 ? 20.056 -8.349 -11.413 1.00 93.94 225 ARG A N 1
ATOM 1740 C CA . ARG A 1 225 ? 18.728 -8.971 -11.576 1.00 93.94 225 ARG A CA 1
ATOM 1741 C C . ARG A 1 225 ? 18.023 -9.279 -10.259 1.00 93.94 225 ARG A C 1
ATOM 1743 O O . ARG A 1 225 ? 16.800 -9.291 -10.236 1.00 93.94 225 ARG A O 1
ATOM 1750 N N . GLN A 1 226 ? 18.762 -9.532 -9.184 1.00 96.31 226 GLN A N 1
ATOM 1751 C CA . GLN A 1 226 ? 18.212 -9.737 -7.845 1.00 96.31 226 GLN A CA 1
ATOM 1752 C C . GLN A 1 226 ? 19.090 -9.019 -6.833 1.00 96.31 226 GLN A C 1
ATOM 1754 O O . GLN A 1 226 ? 20.307 -9.198 -6.832 1.00 96.31 226 GLN A O 1
ATOM 1759 N N . GLY A 1 227 ? 18.493 -8.196 -5.979 1.00 95.75 227 GLY A N 1
ATOM 1760 C CA . GLY A 1 227 ? 19.266 -7.353 -5.082 1.00 95.75 227 GLY A CA 1
ATOM 1761 C C . GLY A 1 227 ? 18.528 -6.943 -3.822 1.00 95.75 227 GLY A C 1
ATOM 1762 O O . GLY A 1 227 ? 17.326 -7.151 -3.653 1.00 95.75 227 GLY A O 1
ATOM 1763 N N . ARG A 1 228 ? 19.291 -6.325 -2.922 1.00 96.94 228 ARG A N 1
ATOM 1764 C CA . ARG A 1 228 ? 18.824 -5.784 -1.649 1.00 96.94 228 ARG A CA 1
ATOM 1765 C C . ARG A 1 228 ? 19.079 -4.285 -1.624 1.00 96.94 228 ARG A C 1
ATOM 1767 O O . ARG A 1 228 ? 20.216 -3.845 -1.745 1.00 96.94 228 ARG A O 1
ATOM 1774 N N . ILE A 1 229 ? 18.022 -3.509 -1.429 1.00 96.94 229 ILE A N 1
ATOM 1775 C CA . ILE A 1 229 ? 18.087 -2.058 -1.258 1.00 96.94 229 ILE A CA 1
ATOM 1776 C C . ILE A 1 229 ? 17.934 -1.785 0.232 1.00 96.94 229 ILE A C 1
ATOM 1778 O O . ILE A 1 229 ? 16.852 -1.987 0.785 1.00 96.94 229 ILE A O 1
ATOM 1782 N N . SER A 1 230 ? 19.016 -1.353 0.872 1.00 96.44 230 SER A N 1
ATOM 1783 C CA . SER A 1 230 ? 19.063 -1.023 2.296 1.00 96.44 230 SER A CA 1
ATOM 1784 C C . SER A 1 230 ? 19.595 0.387 2.460 1.00 96.44 230 SER A C 1
ATOM 1786 O O . SER A 1 230 ? 20.782 0.625 2.259 1.00 96.44 230 SER A O 1
ATOM 1788 N N . THR A 1 231 ? 18.713 1.303 2.834 1.00 95.69 231 THR A N 1
ATOM 1789 C CA . THR A 1 231 ? 19.040 2.717 3.016 1.00 95.69 231 THR A CA 1
ATOM 1790 C C . THR A 1 231 ? 18.225 3.303 4.168 1.00 95.69 231 THR A C 1
ATOM 1792 O O . THR A 1 231 ? 17.423 2.600 4.791 1.00 95.69 231 THR A O 1
ATOM 1795 N N . TYR A 1 232 ? 18.435 4.574 4.488 1.00 96.38 232 TYR A N 1
ATOM 1796 C CA . TYR A 1 232 ? 17.588 5.311 5.416 1.00 96.38 232 TYR A CA 1
ATOM 1797 C C . TYR A 1 232 ? 16.656 6.220 4.622 1.00 96.38 232 TYR A C 1
ATOM 1799 O O . TYR A 1 232 ? 17.017 6.737 3.568 1.00 96.38 232 TYR A O 1
ATOM 1807 N N . LEU A 1 233 ? 15.429 6.380 5.111 1.00 94.94 233 LEU A N 1
ATOM 1808 C CA . LEU A 1 233 ? 14.434 7.268 4.530 1.00 94.94 233 LEU A CA 1
ATOM 1809 C C . LEU A 1 233 ? 14.006 8.297 5.569 1.00 94.94 233 LEU A C 1
ATOM 1811 O O . LEU A 1 233 ? 13.560 7.915 6.654 1.00 94.94 233 LEU A O 1
ATOM 1815 N N . ALA A 1 234 ? 14.075 9.575 5.214 1.00 93.00 234 ALA A N 1
ATOM 1816 C CA . ALA A 1 234 ? 13.530 10.675 6.001 1.00 93.00 234 ALA A CA 1
ATOM 1817 C C . ALA A 1 234 ? 12.392 11.356 5.238 1.00 93.00 234 ALA A C 1
ATOM 1819 O O . ALA A 1 234 ? 12.260 11.226 4.017 1.00 93.00 234 ALA A O 1
ATOM 1820 N N . ARG A 1 235 ? 11.514 12.031 5.980 1.00 87.75 235 ARG A N 1
ATOM 1821 C CA . ARG A 1 235 ? 10.423 12.802 5.387 1.00 87.75 235 ARG A CA 1
ATOM 1822 C C . ARG A 1 235 ? 10.993 14.111 4.857 1.00 87.75 235 ARG A C 1
ATOM 1824 O O . ARG A 1 235 ? 11.659 14.824 5.593 1.00 87.75 235 ARG A O 1
ATOM 1831 N N . GLU A 1 236 ? 10.658 14.432 3.623 1.00 83.44 236 GLU A N 1
ATOM 1832 C CA . GLU A 1 236 ? 10.984 15.695 2.982 1.00 83.44 236 GLU A CA 1
ATOM 1833 C C . GLU A 1 236 ? 9.672 16.426 2.676 1.00 83.44 236 GLU A C 1
ATOM 1835 O O . GLU A 1 236 ? 8.724 15.838 2.136 1.00 83.44 236 GLU A O 1
ATOM 1840 N N . GLU A 1 237 ? 9.595 17.693 3.078 1.00 68.62 237 GLU A N 1
ATOM 1841 C CA . GLU A 1 237 ? 8.495 18.578 2.703 1.00 68.62 237 GLU A CA 1
ATOM 1842 C C . GLU A 1 237 ? 8.795 19.140 1.314 1.00 68.62 237 GLU A C 1
ATOM 1844 O O . GLU A 1 237 ? 9.787 19.843 1.124 1.00 68.62 237 GLU A O 1
ATOM 1849 N N . ALA A 1 238 ? 7.972 18.792 0.323 1.00 61.66 238 ALA A N 1
ATOM 1850 C CA . ALA A 1 238 ? 8.065 19.417 -0.986 1.00 61.66 238 ALA A CA 1
ATOM 1851 C C . ALA A 1 238 ? 7.477 20.839 -0.936 1.00 61.66 238 ALA A C 1
ATOM 1853 O O . ALA A 1 238 ? 6.630 21.155 -0.097 1.00 61.66 238 ALA A O 1
ATOM 1854 N N . TYR A 1 239 ? 7.925 21.697 -1.856 1.00 51.84 239 TYR A N 1
ATOM 1855 C CA . TYR A 1 239 ? 7.532 23.111 -1.949 1.00 51.84 239 TYR A CA 1
ATOM 1856 C C . TYR A 1 239 ? 6.013 23.345 -2.082 1.00 51.84 239 TYR A C 1
ATOM 1858 O O . TYR A 1 239 ? 5.531 24.431 -1.772 1.00 51.84 239 TYR A O 1
ATOM 1866 N N . ASP A 1 240 ? 5.254 22.343 -2.526 1.00 55.00 240 ASP A N 1
ATOM 1867 C CA . ASP A 1 240 ? 3.795 22.366 -2.695 1.00 55.00 240 ASP A CA 1
ATOM 1868 C C . ASP A 1 240 ? 3.022 21.837 -1.467 1.00 55.00 240 ASP A C 1
ATOM 1870 O O . ASP A 1 240 ? 1.795 21.720 -1.496 1.00 55.00 240 ASP A O 1
ATOM 1874 N N . GLY A 1 241 ? 3.726 21.519 -0.375 1.00 55.31 241 GLY A N 1
ATOM 1875 C CA . GLY A 1 241 ? 3.154 20.910 0.825 1.00 55.31 241 GLY A CA 1
ATOM 1876 C C . GLY A 1 241 ? 2.891 19.408 0.691 1.00 55.31 241 GLY A C 1
ATOM 1877 O O . GLY A 1 241 ? 2.366 18.797 1.632 1.00 55.31 241 GLY A O 1
ATOM 1878 N N . ASP A 1 242 ? 3.253 18.791 -0.440 1.00 63.78 242 ASP A N 1
ATOM 1879 C CA . ASP A 1 242 ? 3.174 17.349 -0.602 1.00 63.78 242 ASP A CA 1
ATOM 1880 C C . ASP A 1 242 ? 4.337 16.655 0.118 1.00 63.78 242 ASP A C 1
ATOM 1882 O O . ASP A 1 242 ? 5.475 17.119 0.182 1.00 63.78 242 ASP A O 1
ATOM 1886 N N . GLN A 1 243 ? 4.036 15.513 0.724 1.00 73.69 243 GLN A N 1
ATOM 1887 C CA . GLN A 1 243 ? 4.995 14.789 1.547 1.00 73.69 243 GLN A CA 1
ATOM 1888 C C . GLN A 1 243 ? 5.571 13.630 0.759 1.00 73.69 243 GLN A C 1
ATOM 1890 O O . GLN A 1 243 ? 4.842 12.731 0.310 1.00 73.69 243 GLN A O 1
ATOM 1895 N N . ARG A 1 244 ? 6.899 13.620 0.653 1.00 84.31 244 ARG A N 1
ATOM 1896 C CA . ARG A 1 244 ? 7.662 12.508 0.094 1.00 84.31 244 ARG A CA 1
ATOM 1897 C C . ARG A 1 244 ? 8.669 11.995 1.116 1.00 84.31 244 ARG A C 1
ATOM 1899 O O . ARG A 1 244 ? 9.097 12.705 2.014 1.00 84.31 244 ARG A O 1
ATOM 1906 N N . MET A 1 245 ? 9.005 10.719 1.009 1.00 88.81 245 MET A N 1
ATOM 1907 C CA . MET A 1 245 ? 10.205 10.171 1.632 1.00 88.81 245 MET A CA 1
ATOM 1908 C C . MET A 1 245 ? 11.369 10.298 0.659 1.00 88.81 245 MET A C 1
ATOM 1910 O O . MET A 1 245 ? 11.209 9.900 -0.496 1.00 88.81 245 MET A O 1
ATOM 1914 N N . ALA A 1 246 ? 12.508 10.780 1.132 1.00 89.44 246 ALA A N 1
ATOM 1915 C CA . ALA A 1 246 ? 13.761 10.824 0.392 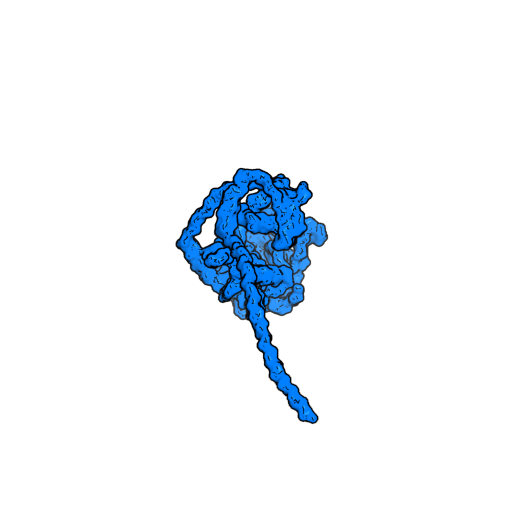1.00 89.44 246 ALA A CA 1
ATOM 1916 C C . ALA A 1 246 ? 14.819 9.969 1.088 1.00 89.44 246 ALA A C 1
ATOM 1918 O O . ALA A 1 246 ? 14.678 9.621 2.263 1.00 89.44 246 ALA A O 1
ATOM 1919 N N . VAL A 1 247 ? 15.855 9.600 0.338 1.00 91.19 247 VAL A N 1
ATOM 1920 C CA . VAL A 1 247 ? 17.008 8.899 0.900 1.00 91.19 247 VAL A CA 1
ATOM 1921 C C . VAL A 1 247 ? 17.754 9.842 1.832 1.00 91.19 247 VAL A C 1
ATOM 1923 O O . VAL A 1 247 ? 18.034 10.977 1.466 1.00 91.19 247 VAL A O 1
ATOM 1926 N N . ALA A 1 248 ? 18.040 9.341 3.024 1.00 91.88 248 ALA A N 1
ATOM 1927 C CA . ALA A 1 248 ? 18.682 10.049 4.116 1.00 91.88 248 ALA A CA 1
ATOM 1928 C C . ALA A 1 248 ? 19.958 9.316 4.536 1.00 91.88 248 ALA A C 1
ATOM 1930 O O . ALA A 1 248 ? 20.128 8.123 4.252 1.00 91.88 248 ALA A O 1
ATOM 1931 N N . GLN A 1 249 ? 20.839 10.014 5.242 1.00 90.62 249 GLN A N 1
ATOM 1932 C CA . GLN A 1 249 ? 22.005 9.394 5.865 1.00 90.62 249 GLN A CA 1
ATOM 1933 C C . GLN A 1 249 ? 21.654 8.798 7.231 1.00 90.62 249 GLN A C 1
ATOM 1935 O O . GLN A 1 249 ? 20.675 9.166 7.887 1.00 90.62 249 GLN A O 1
ATOM 1940 N N . HIS A 1 250 ? 22.468 7.843 7.679 1.00 92.19 250 HIS A N 1
ATOM 1941 C CA . HIS A 1 250 ? 22.333 7.319 9.030 1.00 92.19 250 HIS A CA 1
ATOM 1942 C C . HIS A 1 250 ? 22.623 8.423 10.057 1.00 92.19 250 HIS A C 1
ATOM 1944 O O . HIS A 1 250 ? 23.667 9.063 9.992 1.00 92.19 250 HIS A O 1
ATOM 1950 N N . GLY A 1 251 ? 21.716 8.612 11.016 1.00 88.75 251 GLY A N 1
ATOM 1951 C CA . GLY A 1 251 ? 21.857 9.613 12.077 1.00 88.75 251 GLY A CA 1
ATOM 1952 C C . GLY A 1 251 ? 21.236 10.976 11.763 1.00 88.75 251 GLY A C 1
ATOM 1953 O O . GLY A 1 251 ? 21.148 11.802 12.666 1.00 88.75 251 GLY A O 1
ATOM 1954 N N . GLU A 1 252 ? 20.754 11.204 10.536 1.00 89.81 252 GLU A N 1
ATOM 1955 C CA . GLU A 1 252 ? 19.949 12.390 10.224 1.00 89.81 252 GLU A CA 1
ATOM 1956 C C . GLU A 1 252 ? 18.612 12.374 10.978 1.00 89.81 252 GLU A C 1
ATOM 1958 O O . GLU A 1 252 ? 18.038 11.314 11.259 1.00 89.81 252 GLU A O 1
ATOM 1963 N N . ASP A 1 253 ? 18.096 13.562 11.299 1.00 87.38 253 ASP A N 1
ATOM 1964 C CA . ASP A 1 253 ? 16.828 13.676 12.011 1.00 87.38 253 ASP A CA 1
ATOM 1965 C C . ASP A 1 253 ? 15.675 13.076 11.188 1.00 87.38 253 ASP A C 1
ATOM 1967 O O . ASP A 1 253 ? 15.542 13.284 9.982 1.00 87.38 253 ASP A O 1
ATOM 1971 N N . GLY A 1 254 ? 14.849 12.262 11.843 1.00 87.00 254 GLY A N 1
ATOM 1972 C CA . GLY A 1 254 ? 13.761 11.531 11.192 1.00 87.00 254 GLY A CA 1
ATOM 1973 C C . GLY A 1 254 ? 14.187 10.403 10.236 1.00 87.00 254 GLY A C 1
ATOM 1974 O O . GLY A 1 254 ? 13.304 9.776 9.637 1.00 87.00 254 GLY A O 1
ATOM 1975 N N . ALA A 1 255 ? 15.483 10.096 10.104 1.00 93.00 255 ALA A N 1
ATOM 1976 C CA . ALA A 1 255 ? 15.971 9.024 9.243 1.00 93.00 255 ALA A CA 1
ATOM 1977 C C . ALA A 1 255 ? 15.595 7.640 9.794 1.00 93.00 255 ALA A C 1
ATOM 1979 O O . ALA A 1 255 ? 15.995 7.220 10.880 1.00 93.00 255 ALA A O 1
ATOM 1980 N N . MET A 1 256 ? 14.827 6.883 9.014 1.00 93.75 256 MET A N 1
ATOM 1981 C CA . MET A 1 256 ? 14.389 5.537 9.372 1.00 93.75 256 MET A CA 1
ATOM 1982 C C . MET A 1 256 ? 14.988 4.507 8.429 1.00 93.75 256 MET A C 1
ATOM 1984 O O . MET A 1 256 ? 14.804 4.594 7.218 1.00 93.75 256 MET A O 1
ATOM 1988 N N . HIS A 1 257 ? 15.612 3.469 8.985 1.00 95.75 257 HIS A N 1
ATOM 1989 C CA . HIS A 1 257 ? 16.114 2.355 8.182 1.00 95.75 257 HIS A CA 1
ATOM 1990 C C . HIS A 1 257 ? 14.977 1.665 7.415 1.00 95.75 257 HIS A C 1
ATOM 1992 O O . HIS A 1 257 ? 13.887 1.401 7.963 1.00 95.75 257 HIS A O 1
ATOM 1998 N N . ALA A 1 258 ? 15.245 1.405 6.138 1.00 96.12 258 ALA A N 1
ATOM 1999 C CA . ALA A 1 258 ? 14.333 0.806 5.188 1.00 96.12 258 ALA A CA 1
ATOM 2000 C C . ALA A 1 258 ? 15.047 -0.249 4.332 1.00 96.12 258 ALA A C 1
ATOM 2002 O O . ALA A 1 258 ? 16.104 0.006 3.754 1.00 96.12 258 ALA A O 1
ATOM 2003 N N . VAL A 1 259 ? 14.444 -1.435 4.231 1.00 96.88 259 VAL A N 1
ATOM 2004 C CA . VAL A 1 259 ? 14.998 -2.579 3.493 1.00 96.88 259 VAL A CA 1
ATOM 2005 C C . VAL A 1 259 ? 13.946 -3.184 2.572 1.00 96.88 259 VAL A C 1
ATOM 2007 O O . VAL A 1 259 ? 12.824 -3.487 2.996 1.00 96.88 259 VAL A O 1
ATOM 2010 N N . THR A 1 260 ? 14.331 -3.373 1.312 1.00 97.62 260 THR A N 1
ATOM 2011 C CA . THR A 1 260 ? 13.522 -3.997 0.261 1.00 97.62 260 THR A CA 1
ATOM 2012 C C . THR A 1 260 ? 14.399 -4.931 -0.563 1.00 97.62 260 THR A C 1
ATOM 2014 O O . THR A 1 260 ? 15.409 -4.491 -1.108 1.00 97.62 260 THR A O 1
ATOM 2017 N N . TYR A 1 261 ? 13.991 -6.188 -0.705 1.00 98.06 261 TYR A N 1
ATOM 2018 C CA . TYR A 1 261 ? 14.530 -7.074 -1.735 1.00 98.06 261 TYR A CA 1
ATOM 2019 C C . TYR A 1 261 ? 13.778 -6.866 -3.044 1.00 98.06 261 TYR A C 1
ATOM 2021 O O . TYR A 1 261 ? 12.574 -6.594 -3.027 1.00 98.06 261 TYR A O 1
ATOM 2029 N N . TYR A 1 262 ? 14.470 -7.012 -4.166 1.00 98.00 262 TYR A N 1
ATOM 2030 C CA . TYR A 1 262 ? 13.860 -6.974 -5.486 1.00 98.00 262 TYR A CA 1
ATOM 2031 C C . TYR A 1 262 ? 14.424 -8.060 -6.394 1.00 98.00 262 TYR A C 1
ATOM 2033 O O . TYR A 1 262 ? 15.571 -8.479 -6.239 1.00 98.00 262 TYR A O 1
ATOM 2041 N N . ALA A 1 263 ? 13.614 -8.466 -7.362 1.00 97.12 263 ALA A N 1
ATOM 2042 C CA . ALA A 1 263 ? 13.984 -9.353 -8.446 1.00 97.12 263 ALA A CA 1
ATOM 2043 C C . ALA A 1 263 ? 13.358 -8.844 -9.750 1.00 97.12 263 ALA A C 1
ATOM 2045 O O . ALA A 1 263 ? 12.192 -8.449 -9.769 1.00 97.12 263 ALA A O 1
ATOM 2046 N N . VAL A 1 264 ? 14.129 -8.842 -10.832 1.00 96.69 264 VAL A N 1
ATOM 2047 C CA . VAL A 1 264 ? 13.633 -8.612 -12.191 1.00 96.69 264 VAL A CA 1
ATOM 2048 C C . VAL A 1 264 ? 12.938 -9.891 -12.644 1.00 96.69 264 VAL A C 1
ATOM 2050 O O . VAL A 1 264 ? 13.583 -10.936 -12.726 1.00 96.69 264 VAL A O 1
ATOM 2053 N N . VAL A 1 265 ? 11.637 -9.802 -12.910 1.00 95.56 265 VAL A N 1
ATOM 2054 C CA . VAL A 1 265 ? 10.827 -10.928 -13.395 1.00 95.56 265 VAL A CA 1
ATOM 2055 C C . VAL A 1 265 ? 10.938 -11.013 -14.910 1.00 95.56 265 VAL A C 1
ATOM 2057 O O . VAL A 1 265 ? 11.359 -12.029 -15.452 1.00 95.56 265 VAL A O 1
ATOM 2060 N N . GLU A 1 266 ? 10.638 -9.906 -15.584 1.00 95.44 266 GLU A N 1
ATOM 2061 C CA . GLU A 1 266 ? 10.650 -9.819 -17.039 1.00 95.44 266 GLU A CA 1
ATOM 2062 C C . GLU A 1 266 ? 11.011 -8.400 -17.493 1.00 95.44 266 GLU A C 1
ATOM 2064 O O . GLU A 1 266 ? 10.928 -7.435 -16.725 1.00 95.44 266 GLU A O 1
ATOM 2069 N N . THR A 1 267 ? 11.456 -8.260 -18.740 1.00 95.75 267 THR A N 1
ATOM 2070 C CA . THR A 1 267 ? 11.915 -6.991 -19.314 1.00 95.75 267 THR A CA 1
ATOM 2071 C C . THR A 1 267 ? 11.320 -6.777 -20.694 1.00 95.75 267 THR A C 1
ATOM 2073 O O . THR A 1 267 ? 11.339 -7.692 -21.511 1.00 95.75 267 THR A O 1
ATOM 2076 N N . ALA A 1 268 ? 10.908 -5.548 -20.998 1.00 94.25 268 ALA A N 1
ATOM 2077 C CA . ALA A 1 268 ? 10.580 -5.141 -22.358 1.00 94.25 268 ALA A CA 1
ATOM 2078 C C . ALA A 1 268 ? 11.746 -4.322 -22.927 1.00 94.25 268 ALA A C 1
ATOM 2080 O O . ALA A 1 268 ? 11.909 -3.125 -22.646 1.00 94.25 268 ALA A O 1
ATOM 2081 N N . ALA A 1 269 ? 12.584 -5.007 -23.711 1.00 90.69 269 ALA A N 1
ATOM 2082 C CA . ALA A 1 269 ? 13.865 -4.499 -24.193 1.00 90.69 269 ALA A CA 1
ATOM 2083 C C . ALA A 1 269 ? 14.706 -3.912 -23.037 1.00 90.69 269 ALA A C 1
ATOM 2085 O O . ALA A 1 269 ? 14.779 -4.492 -21.959 1.00 90.69 269 ALA A O 1
ATOM 2086 N N . GLN A 1 270 ? 15.349 -2.764 -23.256 1.00 91.62 270 GLN A N 1
ATOM 2087 C CA . GLN A 1 270 ? 16.092 -2.026 -22.224 1.00 91.62 270 GLN A CA 1
ATOM 2088 C C . GLN A 1 270 ? 15.287 -0.855 -21.636 1.00 91.62 270 GLN A C 1
ATOM 2090 O O . GLN A 1 270 ? 15.830 -0.039 -20.894 1.00 91.62 270 GLN A O 1
ATOM 2095 N N . LYS A 1 271 ? 14.000 -0.737 -21.991 1.00 93.06 271 LYS A N 1
ATOM 2096 C CA . LYS A 1 271 ? 13.166 0.411 -21.613 1.00 93.06 271 LYS A CA 1
ATOM 2097 C C . LYS A 1 271 ? 12.340 0.159 -20.363 1.00 93.06 271 LYS A C 1
ATOM 2099 O O . LYS A 1 271 ? 12.112 1.100 -19.616 1.00 93.06 271 LYS A O 1
ATOM 2104 N N . LEU A 1 272 ? 11.866 -1.059 -20.130 1.00 96.81 272 LEU A N 1
ATOM 2105 C CA . LEU A 1 272 ? 11.002 -1.349 -18.988 1.00 96.81 272 LEU A CA 1
ATOM 2106 C C . LEU A 1 272 ? 11.380 -2.675 -18.346 1.00 96.81 272 LEU A C 1
ATOM 2108 O O . LEU A 1 272 ? 11.744 -3.627 -19.039 1.00 96.81 272 LEU A O 1
ATOM 2112 N N . ALA A 1 273 ? 11.206 -2.748 -17.033 1.00 96.94 273 ALA A N 1
ATOM 2113 C CA . ALA A 1 273 ? 11.305 -3.987 -16.282 1.00 96.94 273 ALA A CA 1
ATOM 2114 C C . ALA A 1 273 ? 10.094 -4.158 -15.368 1.00 96.94 273 ALA A C 1
ATOM 2116 O O . ALA A 1 273 ? 9.632 -3.212 -14.727 1.00 96.94 273 ALA A O 1
ATOM 2117 N N . TRP A 1 274 ? 9.604 -5.387 -15.280 1.00 97.69 274 TRP A N 1
ATOM 2118 C CA . TRP A 1 274 ? 8.724 -5.812 -14.209 1.00 97.69 274 TRP A CA 1
ATOM 2119 C C . TRP A 1 274 ? 9.581 -6.287 -13.038 1.00 97.69 274 TRP A C 1
ATOM 2121 O O . TRP A 1 274 ? 10.320 -7.268 -13.134 1.00 97.69 274 TRP A O 1
ATOM 2131 N N . LEU A 1 275 ? 9.481 -5.572 -11.919 1.00 98.00 275 LEU A N 1
ATOM 2132 C CA . LEU A 1 275 ? 10.102 -5.958 -10.661 1.00 98.00 275 LEU A CA 1
ATOM 2133 C C . LEU A 1 275 ? 9.094 -6.629 -9.740 1.00 98.00 275 LEU A C 1
ATOM 2135 O O . LEU A 1 275 ? 7.996 -6.111 -9.519 1.00 98.00 275 LEU A O 1
ATOM 2139 N N . SER A 1 276 ? 9.524 -7.721 -9.123 1.00 97.75 276 SER A N 1
ATOM 2140 C CA . SER A 1 276 ? 8.925 -8.242 -7.906 1.00 97.75 276 SER A CA 1
ATOM 2141 C C . SER A 1 276 ? 9.708 -7.736 -6.697 1.00 97.75 276 SER A C 1
ATOM 2143 O O . SER A 1 276 ? 10.938 -7.691 -6.706 1.00 97.75 276 SER A O 1
ATOM 2145 N N . LEU A 1 277 ? 8.998 -7.278 -5.672 1.00 98.19 277 LEU A N 1
ATOM 2146 C CA . LEU A 1 277 ? 9.533 -6.522 -4.544 1.00 98.19 277 LEU A CA 1
ATOM 2147 C C . LEU A 1 277 ? 9.038 -7.135 -3.230 1.00 98.19 277 LEU A C 1
ATOM 2149 O O . LEU A 1 277 ? 7.833 -7.286 -3.020 1.00 98.19 277 LEU A O 1
ATOM 2153 N N . LYS A 1 278 ? 9.955 -7.405 -2.300 1.00 97.38 278 LYS A N 1
ATOM 2154 C CA . LYS A 1 278 ? 9.664 -7.889 -0.941 1.00 97.38 278 LYS A CA 1
ATOM 2155 C C . LYS A 1 278 ? 10.180 -6.871 0.084 1.00 97.38 278 LYS A C 1
ATOM 2157 O O . LYS A 1 278 ? 11.364 -6.888 0.431 1.00 97.38 278 LYS A O 1
ATOM 2162 N N . PRO A 1 279 ? 9.327 -5.947 0.567 1.00 96.00 279 PRO A N 1
ATOM 2163 C CA . PRO A 1 279 ? 9.715 -5.004 1.608 1.00 96.00 279 PRO A CA 1
ATOM 2164 C C . PRO A 1 279 ? 9.765 -5.684 2.983 1.00 96.00 279 PRO A C 1
ATOM 2166 O O . PRO A 1 279 ? 8.747 -6.171 3.491 1.00 96.00 279 PRO A O 1
ATOM 2169 N N . VAL A 1 280 ? 10.941 -5.653 3.611 1.00 93.88 280 VAL A N 1
ATOM 2170 C CA . VAL A 1 280 ? 11.162 -6.130 4.987 1.00 93.88 280 VAL A CA 1
ATOM 2171 C C . VAL A 1 280 ? 10.574 -5.121 5.978 1.00 93.88 280 VAL A C 1
ATOM 2173 O O . VAL A 1 280 ? 9.792 -5.462 6.867 1.00 93.88 280 VAL A O 1
ATOM 2176 N N . THR A 1 281 ? 10.868 -3.837 5.773 1.00 92.75 281 THR A N 1
ATOM 2177 C CA . THR A 1 281 ? 10.275 -2.716 6.519 1.00 92.75 281 THR A CA 1
ATOM 2178 C C . THR A 1 281 ? 9.015 -2.176 5.830 1.00 92.75 281 THR A C 1
ATOM 2180 O O . THR A 1 281 ? 8.680 -2.578 4.723 1.00 92.75 281 THR A O 1
ATOM 2183 N N . GLY A 1 282 ? 8.271 -1.278 6.485 1.00 90.75 282 GLY A N 1
ATOM 2184 C CA . GLY A 1 282 ? 7.028 -0.700 5.948 1.00 90.75 282 GLY A CA 1
ATOM 2185 C C . GLY A 1 282 ? 6.966 0.820 6.074 1.00 90.75 282 GLY A C 1
ATOM 2186 O O . GLY A 1 282 ? 6.041 1.339 6.696 1.00 90.75 282 GLY A O 1
ATOM 2187 N N . ARG A 1 283 ? 7.972 1.538 5.558 1.00 92.44 283 ARG A N 1
ATOM 2188 C CA . ARG A 1 283 ? 7.988 3.012 5.580 1.00 92.44 283 ARG A CA 1
ATOM 2189 C C . ARG A 1 283 ? 7.046 3.584 4.514 1.00 92.44 283 ARG A C 1
ATOM 2191 O O . ARG A 1 283 ? 6.768 2.937 3.504 1.00 92.44 283 ARG A O 1
ATOM 2198 N N . THR A 1 284 ? 6.545 4.798 4.741 1.00 90.31 284 THR A N 1
ATOM 2199 C CA . THR A 1 284 ? 5.724 5.521 3.753 1.00 90.31 284 THR A CA 1
ATOM 2200 C C . THR A 1 284 ? 6.466 5.589 2.420 1.00 90.31 284 THR A C 1
ATOM 2202 O O . THR A 1 284 ? 7.662 5.837 2.413 1.00 90.31 284 THR A O 1
ATOM 2205 N N . HIS A 1 285 ? 5.793 5.327 1.298 1.00 93.69 285 HIS A N 1
ATOM 2206 C CA . HIS A 1 285 ? 6.388 5.377 -0.046 1.00 93.69 285 HIS A CA 1
ATOM 2207 C C . HIS A 1 285 ? 7.682 4.553 -0.244 1.00 93.69 285 HIS A C 1
ATOM 2209 O O . HIS A 1 285 ? 8.392 4.774 -1.221 1.00 93.69 285 HIS A O 1
ATOM 2215 N N . GLN A 1 286 ? 8.005 3.594 0.633 1.00 96.06 286 GLN A N 1
ATOM 2216 C CA . GLN A 1 286 ? 9.317 2.934 0.650 1.00 96.06 286 GLN A CA 1
ATOM 2217 C C . GLN A 1 286 ? 9.719 2.354 -0.709 1.00 96.06 286 GLN A C 1
ATOM 2219 O O . GLN A 1 286 ? 10.815 2.616 -1.188 1.00 96.06 286 GLN A O 1
ATOM 2224 N N . LEU A 1 287 ? 8.829 1.585 -1.343 1.00 97.88 287 LEU A N 1
ATOM 2225 C CA . LEU A 1 287 ? 9.107 0.949 -2.634 1.00 97.88 287 LEU A CA 1
ATOM 2226 C C . LEU A 1 287 ? 9.331 1.980 -3.745 1.00 97.88 287 LEU A C 1
ATOM 2228 O O . LEU A 1 287 ? 10.216 1.805 -4.575 1.00 97.88 287 LEU A O 1
ATOM 2232 N N . ARG A 1 288 ? 8.565 3.072 -3.724 1.00 97.62 288 ARG A N 1
ATOM 2233 C CA . ARG A 1 288 ? 8.629 4.166 -4.702 1.00 97.62 288 ARG A CA 1
ATOM 2234 C C . ARG A 1 288 ? 9.942 4.942 -4.572 1.00 97.62 288 ARG A C 1
ATOM 2236 O O . ARG A 1 288 ? 10.637 5.163 -5.559 1.00 97.62 288 ARG A O 1
ATOM 2243 N N . ALA A 1 289 ? 10.336 5.256 -3.338 1.00 96.69 289 ALA A N 1
ATOM 2244 C CA . ALA A 1 289 ? 11.619 5.886 -3.043 1.00 96.69 289 ALA A CA 1
ATOM 2245 C C . ALA A 1 289 ? 12.804 4.962 -3.376 1.00 96.69 289 ALA A C 1
ATOM 2247 O O . ALA A 1 289 ? 13.763 5.401 -3.999 1.00 96.69 289 ALA A O 1
ATOM 2248 N N . HIS A 1 290 ? 12.734 3.676 -3.016 1.00 97.81 290 HIS A N 1
ATOM 2249 C CA . HIS A 1 290 ? 13.810 2.708 -3.264 1.00 97.81 290 HIS A CA 1
ATOM 2250 C C . HIS A 1 290 ? 14.055 2.460 -4.754 1.00 97.81 290 HIS A C 1
ATOM 2252 O O . HIS A 1 290 ? 15.200 2.471 -5.191 1.00 97.81 290 HIS A O 1
ATOM 2258 N N . THR A 1 291 ? 12.995 2.230 -5.527 1.00 98.06 291 THR A N 1
ATOM 2259 C CA . THR A 1 291 ? 13.094 1.992 -6.978 1.00 98.06 291 THR A CA 1
ATOM 2260 C C . THR A 1 291 ? 13.665 3.215 -7.698 1.00 98.06 291 THR A C 1
ATOM 2262 O O . THR A 1 291 ? 14.572 3.090 -8.514 1.00 98.06 291 THR A O 1
ATOM 2265 N N . THR A 1 292 ? 13.250 4.415 -7.294 1.00 97.25 292 THR A N 1
ATOM 2266 C CA . THR A 1 292 ? 13.829 5.675 -7.784 1.00 97.25 292 THR A CA 1
ATOM 2267 C C . THR A 1 292 ? 15.290 5.843 -7.373 1.00 97.25 292 THR A C 1
ATOM 2269 O O . THR A 1 292 ? 16.115 6.236 -8.190 1.00 97.25 292 THR A O 1
ATOM 2272 N N . HIS A 1 293 ? 15.639 5.497 -6.131 1.00 96.19 293 HIS A N 1
ATOM 2273 C CA . HIS A 1 293 ? 17.010 5.577 -5.625 1.00 96.19 293 HIS A CA 1
ATOM 2274 C C . HIS A 1 293 ? 17.987 4.704 -6.421 1.00 96.19 293 HIS A C 1
ATOM 2276 O O . HIS A 1 293 ? 19.109 5.130 -6.674 1.00 96.19 293 HIS A O 1
ATOM 2282 N N . ILE A 1 294 ? 17.557 3.518 -6.862 1.00 96.62 294 ILE A N 1
ATOM 2283 C CA . ILE A 1 294 ? 18.375 2.657 -7.730 1.00 96.62 294 ILE A CA 1
ATOM 2284 C C . ILE A 1 294 ? 18.330 3.067 -9.213 1.00 96.62 294 ILE A C 1
ATOM 2286 O O . ILE A 1 294 ? 18.844 2.334 -10.050 1.00 96.62 294 ILE A O 1
ATOM 2290 N N . GLY A 1 295 ? 17.719 4.209 -9.551 1.00 96.50 295 GLY A N 1
ATOM 2291 C CA . GLY A 1 295 ? 17.650 4.746 -10.915 1.00 96.50 295 GLY A CA 1
ATOM 2292 C C . GLY A 1 295 ? 16.506 4.201 -11.775 1.00 96.50 295 GLY A C 1
ATOM 2293 O O . GLY A 1 295 ? 16.484 4.445 -12.978 1.00 96.50 295 GLY A O 1
ATOM 2294 N N . HIS A 1 296 ? 15.553 3.482 -11.178 1.00 97.69 296 HIS A N 1
ATOM 2295 C CA . HIS A 1 296 ? 14.468 2.795 -11.882 1.00 97.69 296 HIS A CA 1
ATOM 2296 C C . HIS A 1 296 ? 13.096 3.175 -11.305 1.00 97.69 296 HIS A C 1
ATOM 2298 O O . HIS A 1 296 ? 12.444 2.336 -10.682 1.00 97.69 296 HIS A O 1
ATOM 2304 N N . PRO A 1 297 ? 12.641 4.435 -11.447 1.00 97.81 297 PRO A N 1
ATOM 2305 C CA . PRO A 1 297 ? 11.366 4.876 -10.890 1.00 97.81 297 PRO A CA 1
ATOM 2306 C C . PRO A 1 297 ? 10.176 4.111 -11.488 1.00 97.81 297 PRO A C 1
ATOM 2308 O O . PRO A 1 297 ? 10.190 3.679 -12.645 1.00 97.81 297 PRO A O 1
ATOM 2311 N N . ILE A 1 298 ? 9.119 3.965 -10.686 1.00 98.44 298 ILE A N 1
ATOM 2312 C CA . ILE A 1 298 ? 7.895 3.249 -11.068 1.00 98.44 298 ILE A CA 1
ATOM 2313 C C . ILE A 1 298 ? 7.107 4.061 -12.094 1.00 98.44 298 ILE A C 1
ATOM 2315 O O . ILE A 1 298 ? 6.794 5.229 -11.868 1.00 98.44 298 ILE A O 1
ATOM 2319 N N . VAL A 1 299 ? 6.719 3.419 -13.193 1.00 97.94 299 VAL A N 1
ATOM 2320 C CA . VAL A 1 299 ? 5.931 4.033 -14.262 1.00 97.94 299 VAL A CA 1
ATOM 2321 C C . VAL A 1 299 ? 4.619 4.605 -13.720 1.00 97.94 299 VAL A C 1
ATOM 2323 O O . VAL A 1 299 ? 3.860 3.935 -13.013 1.00 97.94 299 VAL A O 1
ATOM 2326 N N . GLY A 1 300 ? 4.352 5.861 -14.082 1.00 95.56 300 GLY A N 1
ATOM 2327 C CA . GLY A 1 300 ? 3.161 6.601 -13.676 1.00 95.56 300 GLY A CA 1
ATOM 2328 C C . GLY A 1 300 ? 3.134 7.010 -12.204 1.00 95.56 300 GLY A C 1
ATOM 2329 O O . GLY A 1 300 ? 2.063 7.314 -11.681 1.00 95.56 300 GLY A O 1
ATOM 2330 N N . ASP A 1 301 ? 4.283 7.002 -11.522 1.00 96.06 301 ASP A N 1
ATOM 2331 C CA . ASP A 1 301 ? 4.422 7.592 -10.195 1.00 96.06 301 ASP A CA 1
ATOM 2332 C C . ASP A 1 301 ? 4.490 9.129 -10.283 1.00 96.06 301 ASP A C 1
ATOM 2334 O O . ASP A 1 301 ? 5.508 9.669 -10.713 1.00 96.06 301 ASP A O 1
ATOM 2338 N N . PRO A 1 302 ? 3.462 9.868 -9.828 1.00 91.50 302 PRO A N 1
ATOM 2339 C CA . PRO A 1 302 ? 3.436 11.322 -9.980 1.00 91.50 302 PRO A CA 1
ATOM 2340 C C . PRO A 1 302 ? 4.437 12.055 -9.077 1.00 91.50 302 PRO A C 1
ATOM 2342 O O . PRO A 1 302 ? 4.666 13.241 -9.282 1.00 91.50 302 PRO A O 1
ATOM 2345 N N . LYS A 1 303 ? 4.999 11.388 -8.057 1.00 91.00 303 LYS A N 1
ATOM 2346 C CA . LYS A 1 303 ? 5.880 12.032 -7.065 1.00 91.00 303 LYS A CA 1
ATOM 2347 C C . LYS A 1 303 ? 7.351 11.712 -7.273 1.00 91.00 303 LYS A C 1
ATOM 2349 O O . LYS A 1 303 ? 8.206 12.531 -6.953 1.00 91.00 303 LYS A O 1
ATOM 2354 N N . TYR A 1 304 ? 7.639 10.493 -7.714 1.00 93.75 304 TYR A N 1
ATOM 2355 C CA . TYR A 1 304 ? 9.003 9.971 -7.757 1.00 93.75 304 TYR A CA 1
ATOM 2356 C C . TYR A 1 304 ? 9.545 9.777 -9.167 1.00 93.75 304 TYR A C 1
ATOM 2358 O O . TYR A 1 304 ? 10.752 9.617 -9.330 1.00 93.75 304 TYR A O 1
ATOM 2366 N N . PHE A 1 305 ? 8.690 9.798 -10.189 1.00 94.25 305 PHE A N 1
ATOM 2367 C CA . PHE A 1 305 ? 9.158 9.661 -11.557 1.00 94.25 305 PHE A CA 1
ATOM 2368 C C . PHE A 1 305 ? 9.895 10.927 -12.002 1.00 94.25 305 PHE A C 1
ATOM 2370 O O . PHE A 1 305 ? 9.304 12.000 -12.083 1.00 94.25 305 PHE A O 1
ATOM 2377 N N . ASN A 1 306 ? 11.195 10.801 -12.268 1.00 90.25 306 ASN A N 1
ATOM 2378 C CA . ASN A 1 306 ? 12.106 11.938 -12.427 1.00 90.25 306 ASN A CA 1
ATOM 2379 C C . ASN A 1 306 ? 13.035 11.840 -13.652 1.00 90.25 306 ASN A C 1
ATOM 2381 O O . ASN A 1 306 ? 14.034 12.554 -13.718 1.00 90.25 306 ASN A O 1
ATOM 2385 N N . ILE A 1 307 ? 12.739 10.966 -14.619 1.00 92.12 307 ILE A N 1
ATOM 2386 C CA . ILE A 1 307 ? 13.559 10.838 -15.831 1.00 92.12 307 ILE A CA 1
ATOM 2387 C C . ILE A 1 307 ? 13.178 11.940 -16.826 1.00 92.12 307 ILE A C 1
ATOM 2389 O O . ILE A 1 307 ? 12.045 11.996 -17.306 1.00 92.12 307 ILE A O 1
ATOM 2393 N N . LEU A 1 308 ? 14.142 12.807 -17.143 1.00 88.62 308 LEU A N 1
ATOM 2394 C CA . LEU A 1 308 ? 13.984 13.874 -18.133 1.00 88.62 308 LEU A CA 1
ATOM 2395 C C . LEU A 1 308 ? 13.846 13.299 -19.545 1.00 88.62 308 LEU A C 1
ATOM 2397 O O . LEU A 1 308 ? 14.513 12.325 -19.889 1.00 88.62 308 LEU A O 1
ATOM 2401 N N . ASN A 1 309 ? 13.006 13.936 -20.366 1.00 86.06 309 ASN A N 1
ATOM 2402 C CA . ASN A 1 309 ? 12.725 13.527 -21.749 1.00 86.06 309 ASN A CA 1
ATOM 2403 C C . ASN A 1 309 ? 12.270 12.061 -21.870 1.00 86.06 309 ASN A C 1
ATOM 2405 O O . ASN A 1 309 ? 12.499 11.407 -22.886 1.00 86.06 309 ASN A O 1
ATOM 2409 N N . TRP A 1 310 ? 11.646 11.528 -20.815 1.00 88.06 310 TRP A N 1
ATOM 2410 C CA . TRP A 1 310 ? 11.083 10.191 -20.845 1.00 88.06 310 TRP A CA 1
ATOM 2411 C C . TRP A 1 310 ? 9.766 10.181 -21.610 1.00 88.06 310 TRP A C 1
ATOM 2413 O O . TRP A 1 310 ? 8.789 10.814 -21.206 1.00 88.06 310 TRP A O 1
ATOM 2423 N N . GLU A 1 311 ? 9.719 9.385 -22.669 1.00 86.38 311 GLU A N 1
ATOM 2424 C CA . GLU A 1 311 ? 8.490 9.111 -23.396 1.00 86.38 311 GLU A CA 1
ATOM 2425 C C . GLU A 1 311 ? 7.882 7.803 -22.902 1.00 86.38 311 GLU A C 1
ATOM 2427 O O . GLU A 1 311 ? 8.470 6.723 -23.023 1.00 86.38 311 GLU A O 1
ATOM 2432 N N . LEU A 1 312 ? 6.680 7.902 -22.333 1.00 84.25 312 LEU A N 1
ATOM 2433 C CA . LEU A 1 312 ? 5.905 6.729 -21.966 1.00 84.25 312 LEU A CA 1
ATOM 2434 C C . LEU A 1 312 ? 5.528 5.9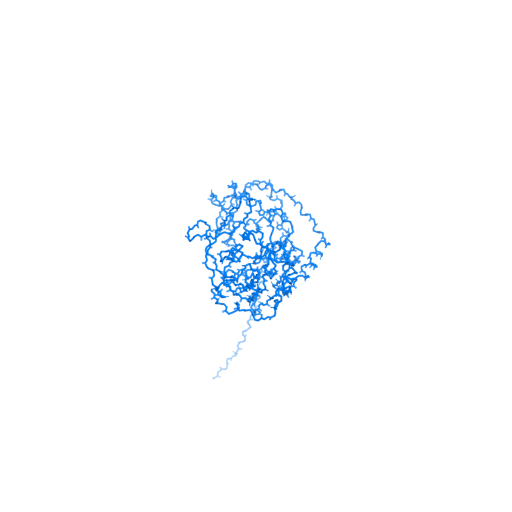69 -23.248 1.00 84.25 312 LEU A C 1
ATOM 2436 O O . LEU A 1 312 ? 4.906 6.573 -24.126 1.00 84.25 312 LEU A O 1
ATOM 2440 N N . PRO A 1 313 ? 5.861 4.669 -23.377 1.00 84.12 313 PRO A N 1
ATOM 2441 C CA . PRO A 1 313 ? 5.458 3.897 -24.543 1.00 84.12 313 PRO A CA 1
ATOM 2442 C C . PRO A 1 313 ? 3.947 3.990 -24.774 1.00 84.12 313 PRO A C 1
ATOM 2444 O O . PRO A 1 313 ? 3.154 3.860 -23.836 1.00 84.12 313 PRO A O 1
ATOM 2447 N N . GLY A 1 314 ? 3.556 4.239 -26.027 1.00 87.25 314 GLY A N 1
ATOM 2448 C CA . GLY A 1 314 ? 2.155 4.410 -26.402 1.00 87.25 314 GLY A CA 1
ATOM 2449 C C . GLY A 1 314 ? 1.300 3.224 -25.953 1.00 87.25 314 GLY A C 1
ATOM 2450 O O . GLY A 1 314 ? 1.719 2.077 -26.061 1.00 87.25 314 GLY A O 1
ATOM 2451 N N . GLY A 1 315 ? 0.106 3.504 -25.428 1.00 88.00 315 GLY A N 1
ATOM 2452 C CA . GLY A 1 315 ? -0.821 2.486 -24.920 1.00 88.00 315 GLY A CA 1
ATOM 2453 C C . GLY A 1 315 ? -0.682 2.160 -23.427 1.00 88.00 315 GLY A C 1
ATOM 2454 O O . GLY A 1 315 ? -1.606 1.573 -22.864 1.00 88.00 315 GLY A O 1
ATOM 2455 N N . ILE A 1 316 ? 0.396 2.588 -22.758 1.00 93.75 316 ILE A N 1
ATOM 2456 C CA . ILE A 1 316 ? 0.518 2.508 -21.293 1.00 93.75 316 ILE A CA 1
ATOM 2457 C C . ILE A 1 316 ? -0.186 3.713 -20.653 1.00 93.75 316 ILE A C 1
ATOM 2459 O O . ILE A 1 316 ? 0.033 4.860 -21.039 1.00 93.75 316 ILE A O 1
ATOM 2463 N N . GLN A 1 317 ? -1.038 3.476 -19.650 1.00 93.19 317 GLN A N 1
ATOM 2464 C CA . GLN A 1 317 ? -1.717 4.562 -18.929 1.00 93.19 317 GLN A CA 1
ATOM 2465 C C . GLN A 1 317 ? -0.769 5.255 -17.943 1.00 93.19 317 GLN A C 1
ATOM 2467 O O . GLN A 1 317 ? -0.060 4.592 -17.191 1.00 93.19 317 GLN A O 1
ATOM 2472 N N . ASN A 1 318 ? -0.834 6.582 -17.835 1.00 93.25 318 ASN A N 1
ATOM 2473 C CA . ASN A 1 318 ? -0.068 7.332 -16.834 1.00 93.25 318 ASN A CA 1
ATOM 2474 C C . ASN A 1 318 ? -0.705 7.239 -15.427 1.00 93.25 318 ASN A C 1
ATOM 2476 O O . ASN A 1 318 ? -1.297 8.191 -14.921 1.00 93.25 318 ASN A O 1
ATOM 2480 N N . LYS A 1 319 ? -0.651 6.047 -14.824 1.00 95.81 319 LYS A N 1
ATOM 2481 C CA . LYS A 1 319 ? -1.103 5.729 -13.458 1.00 95.81 319 LYS A CA 1
ATOM 2482 C C . LYS A 1 319 ? -0.031 4.910 -12.753 1.00 95.81 319 LYS A C 1
ATOM 2484 O O . LYS A 1 319 ? 0.706 4.188 -13.416 1.00 95.81 319 LYS A O 1
ATOM 2489 N N . LEU A 1 320 ? 0.014 4.957 -11.422 1.00 97.94 320 LEU A N 1
ATOM 2490 C CA . LEU A 1 320 ? 1.021 4.239 -10.639 1.00 97.94 320 LEU A CA 1
ATOM 2491 C C . LEU A 1 320 ? 0.982 2.726 -10.920 1.00 97.94 320 LEU A C 1
ATOM 2493 O O . LEU A 1 320 ? 0.020 2.042 -10.563 1.00 97.94 320 LEU A O 1
ATOM 2497 N N . HIS A 1 321 ? 2.042 2.188 -11.521 1.00 98.38 321 HIS A N 1
ATOM 2498 C CA . HIS A 1 321 ? 2.207 0.754 -11.768 1.00 98.38 321 HIS A CA 1
ATOM 2499 C C . HIS A 1 321 ? 2.824 0.054 -10.556 1.00 98.38 321 HIS A C 1
ATOM 2501 O O . HIS A 1 321 ? 3.923 -0.483 -10.638 1.00 98.38 321 HIS A O 1
ATOM 2507 N N . LEU A 1 322 ? 2.120 0.080 -9.422 1.00 98.62 322 LEU A N 1
ATOM 2508 C CA . LEU A 1 322 ? 2.504 -0.621 -8.199 1.00 98.62 322 LEU A CA 1
ATOM 2509 C C . LEU A 1 322 ? 1.309 -1.399 -7.638 1.00 98.62 322 LEU A C 1
ATOM 2511 O O . LEU A 1 322 ? 0.258 -0.827 -7.334 1.00 98.62 322 LEU A O 1
ATOM 2515 N N . LEU A 1 323 ? 1.506 -2.700 -7.452 1.00 98.56 323 LEU A N 1
ATOM 2516 C CA . LEU A 1 323 ? 0.510 -3.638 -6.951 1.00 98.56 323 LEU A CA 1
ATOM 2517 C C . LEU A 1 323 ? 1.036 -4.347 -5.704 1.00 98.56 323 LEU A C 1
ATOM 2519 O O . LEU A 1 323 ? 2.072 -4.995 -5.763 1.00 98.56 323 LEU A O 1
ATOM 2523 N N . ALA A 1 324 ? 0.295 -4.301 -4.598 1.00 98.31 324 ALA A N 1
ATOM 2524 C CA . ALA A 1 324 ? 0.439 -5.225 -3.475 1.00 98.31 324 ALA A CA 1
ATOM 2525 C C . ALA A 1 324 ? -0.104 -6.603 -3.889 1.00 98.31 324 ALA A C 1
ATOM 2527 O O . ALA A 1 324 ? -1.273 -6.918 -3.659 1.00 98.31 324 ALA A O 1
ATOM 2528 N N . ARG A 1 325 ? 0.731 -7.385 -4.580 1.00 97.56 325 ARG A N 1
ATOM 2529 C CA . ARG A 1 325 ? 0.335 -8.599 -5.302 1.00 97.56 325 ARG A CA 1
ATOM 2530 C C . ARG A 1 325 ? -0.091 -9.721 -4.377 1.00 97.56 325 ARG A C 1
ATOM 2532 O O . ARG A 1 325 ? -1.152 -10.281 -4.602 1.00 97.56 325 ARG A O 1
ATOM 2539 N N . ARG A 1 326 ? 0.723 -10.076 -3.385 1.00 96.94 326 ARG A N 1
ATOM 2540 C CA . ARG A 1 326 ? 0.483 -11.248 -2.530 1.00 96.94 326 ARG A CA 1
ATOM 2541 C C . ARG A 1 326 ? 0.812 -10.935 -1.086 1.00 96.94 326 ARG A C 1
ATOM 2543 O O . ARG A 1 326 ? 1.790 -10.241 -0.795 1.00 96.94 326 ARG A O 1
ATOM 2550 N N . ILE A 1 327 ? -0.003 -11.460 -0.183 1.00 97.06 327 ILE A N 1
ATOM 2551 C CA . ILE A 1 327 ? 0.246 -11.392 1.247 1.00 97.06 327 ILE A CA 1
ATOM 2552 C C . ILE A 1 327 ? 0.107 -12.774 1.869 1.00 97.06 327 ILE A C 1
ATOM 2554 O O . ILE A 1 327 ? -0.886 -13.463 1.645 1.00 97.06 327 ILE A O 1
ATOM 2558 N N . VAL A 1 328 ? 1.121 -13.154 2.644 1.00 96.56 328 VAL A N 1
ATOM 2559 C CA . VAL A 1 328 ? 1.176 -14.422 3.370 1.00 96.56 328 VAL A CA 1
ATOM 2560 C C . VAL A 1 328 ? 1.414 -14.123 4.842 1.00 96.56 328 VAL A C 1
ATOM 2562 O O . VAL A 1 328 ? 2.381 -13.439 5.192 1.00 96.56 328 VAL A O 1
ATOM 2565 N N . LEU A 1 329 ? 0.523 -14.587 5.714 1.00 96.12 329 LEU A N 1
ATOM 2566 C CA . LEU A 1 329 ? 0.613 -14.340 7.153 1.00 96.12 329 LEU A CA 1
ATOM 2567 C C . LEU A 1 329 ? -0.028 -15.470 7.969 1.00 96.12 329 LEU A C 1
ATOM 2569 O O . LEU A 1 329 ? -0.982 -16.090 7.503 1.00 96.12 329 LEU A O 1
ATOM 2573 N N . PRO A 1 330 ? 0.451 -15.741 9.195 1.00 96.69 330 PRO A N 1
ATOM 2574 C CA . PRO A 1 330 ? -0.201 -16.695 10.085 1.00 96.69 330 PRO A CA 1
ATOM 2575 C C . PRO A 1 330 ? -1.605 -16.209 10.457 1.00 96.69 330 PRO A C 1
ATOM 2577 O O . PRO A 1 330 ? -1.794 -15.047 10.833 1.00 96.69 330 PRO A O 1
ATOM 2580 N N . HIS A 1 331 ? -2.588 -17.104 10.388 1.00 97.12 331 HIS A N 1
ATOM 2581 C CA . HIS A 1 331 ? -3.956 -16.809 10.797 1.00 97.12 331 HIS A CA 1
ATOM 2582 C C . HIS A 1 331 ? -3.982 -16.428 12.294 1.00 97.12 331 HIS A C 1
ATOM 2584 O O . HIS A 1 331 ? -3.375 -17.129 13.108 1.00 97.12 331 HIS A O 1
ATOM 2590 N N . PRO A 1 332 ? -4.712 -15.377 12.724 1.00 93.38 332 PRO A N 1
ATOM 2591 C CA . PRO A 1 332 ? -4.659 -14.880 14.106 1.00 93.38 332 PRO A CA 1
ATOM 2592 C C . PRO A 1 332 ? -5.100 -15.901 15.169 1.00 93.38 332 PRO A C 1
ATOM 2594 O O . PRO A 1 332 ? -4.683 -15.811 16.319 1.00 93.38 332 PRO A O 1
ATOM 2597 N N . ARG A 1 333 ? -5.936 -16.875 14.791 1.00 92.69 333 ARG A N 1
ATOM 2598 C CA . ARG A 1 333 ? -6.355 -18.022 15.628 1.00 92.69 333 ARG A CA 1
ATOM 2599 C C . ARG A 1 333 ? -5.469 -19.270 15.521 1.00 92.69 333 ARG A C 1
ATOM 2601 O O . ARG A 1 333 ? -5.828 -20.292 16.087 1.00 92.69 333 ARG A O 1
ATOM 2608 N N . GLY A 1 334 ? -4.385 -19.236 14.748 1.00 89.88 334 GLY A N 1
ATOM 2609 C CA . GLY A 1 334 ? -3.548 -20.417 14.512 1.00 89.88 334 GLY A CA 1
ATOM 2610 C C . GLY A 1 334 ? -4.161 -21.464 13.571 1.00 89.88 334 GLY A C 1
ATOM 2611 O O . GLY A 1 334 ? -3.684 -22.591 13.537 1.00 89.88 334 GLY A O 1
ATOM 2612 N N . LYS A 1 335 ? -5.182 -21.109 12.774 1.00 89.56 335 LYS A N 1
ATOM 2613 C CA . LYS A 1 335 ? -5.809 -21.978 11.753 1.00 89.56 335 LYS A CA 1
ATOM 2614 C C . LYS A 1 335 ? -4.928 -22.162 10.495 1.00 89.56 335 LYS A C 1
ATOM 2616 O O . LYS A 1 335 ? -5.438 -22.213 9.383 1.00 89.56 335 LYS A O 1
ATOM 2621 N N . GLY A 1 336 ? -3.606 -22.201 10.653 1.00 93.94 336 GLY A N 1
ATOM 2622 C CA . GLY A 1 336 ? -2.647 -22.227 9.545 1.00 93.94 336 GLY A CA 1
ATOM 2623 C C . GLY A 1 336 ? -2.298 -20.837 9.002 1.00 93.94 336 GLY A C 1
ATOM 2624 O O . GLY A 1 336 ? -2.198 -19.866 9.758 1.00 93.94 336 GLY A O 1
ATOM 2625 N N . THR A 1 337 ? -2.083 -20.755 7.690 1.00 96.50 337 THR A N 1
ATOM 2626 C CA . THR A 1 337 ? -1.564 -19.569 6.997 1.00 96.50 337 THR A CA 1
ATOM 2627 C C . THR A 1 337 ? -2.612 -19.008 6.044 1.00 96.50 337 THR A C 1
ATOM 2629 O O . THR A 1 337 ? -3.223 -19.749 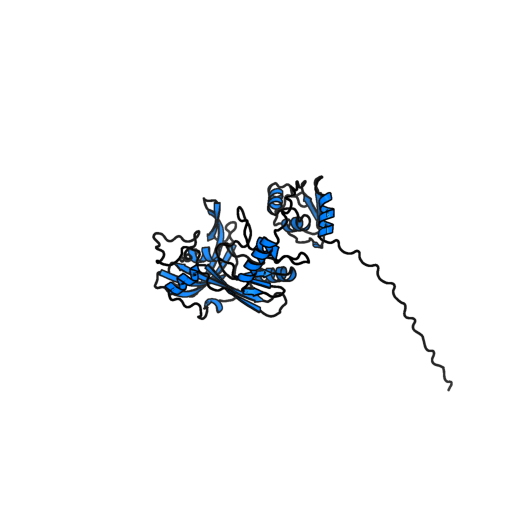5.282 1.00 96.50 337 THR A O 1
ATOM 2632 N N . ILE A 1 338 ? -2.792 -17.691 6.069 1.00 97.50 338 ILE A N 1
ATOM 2633 C CA . ILE A 1 338 ? -3.561 -16.951 5.069 1.00 97.50 338 ILE A CA 1
ATOM 2634 C C . ILE A 1 338 ? -2.604 -16.591 3.937 1.00 97.50 338 ILE A C 1
ATOM 2636 O O . ILE A 1 338 ? -1.593 -15.934 4.187 1.00 97.50 338 ILE A O 1
ATOM 2640 N N . ASP A 1 339 ? -2.933 -16.998 2.713 1.00 97.19 339 ASP A N 1
ATOM 2641 C CA . ASP A 1 339 ? -2.156 -16.743 1.500 1.00 97.19 339 ASP A CA 1
ATOM 2642 C C . ASP A 1 339 ? -3.085 -16.251 0.390 1.00 97.19 339 ASP A C 1
ATOM 2644 O O . ASP A 1 339 ? -3.907 -17.000 -0.136 1.00 97.19 339 ASP A O 1
ATOM 2648 N N . VAL A 1 340 ? -3.011 -14.955 0.090 1.00 97.81 340 VAL A N 1
ATOM 2649 C CA . VAL A 1 340 ? -3.965 -14.288 -0.800 1.00 97.81 340 VAL A CA 1
ATOM 2650 C C . VAL A 1 340 ? -3.227 -13.429 -1.805 1.00 97.81 340 VAL A C 1
ATOM 2652 O O . VAL A 1 340 ? -2.357 -12.633 -1.435 1.00 97.81 340 VAL A O 1
ATOM 2655 N N . SER A 1 341 ? -3.633 -13.539 -3.071 1.00 97.06 341 SER A N 1
ATOM 2656 C CA . SER A 1 341 ? -3.074 -12.755 -4.168 1.00 97.06 341 SER A CA 1
ATOM 2657 C C . SER A 1 341 ? -4.137 -11.920 -4.890 1.00 97.06 341 SER A C 1
ATOM 2659 O O . SER A 1 341 ? -5.196 -12.422 -5.257 1.00 97.06 341 SER A O 1
ATOM 2661 N N . ALA A 1 342 ? -3.846 -10.640 -5.115 1.00 97.56 342 ALA A N 1
ATOM 2662 C CA . ALA A 1 342 ? -4.694 -9.696 -5.834 1.00 97.56 342 ALA A CA 1
ATOM 2663 C C . ALA A 1 342 ? -4.370 -9.707 -7.335 1.00 97.56 342 ALA A C 1
ATOM 2665 O O . ALA A 1 342 ? -3.188 -9.670 -7.688 1.00 97.56 342 ALA A O 1
ATOM 2666 N N . PRO A 1 343 ? -5.367 -9.738 -8.234 1.00 96.88 343 PRO A N 1
ATOM 2667 C CA . PRO A 1 343 ? -5.123 -9.677 -9.674 1.00 96.88 343 PRO A CA 1
ATOM 2668 C C . PRO A 1 343 ? -4.539 -8.319 -10.091 1.00 96.88 343 PRO A C 1
ATOM 2670 O O . PRO A 1 343 ? -4.705 -7.319 -9.385 1.00 96.88 343 PRO A O 1
ATOM 2673 N N . LEU A 1 344 ? -3.915 -8.263 -11.273 1.00 97.31 344 LEU A N 1
ATOM 2674 C CA . LEU A 1 344 ? -3.480 -6.998 -11.871 1.00 97.31 344 LEU A CA 1
ATOM 2675 C C . LEU A 1 344 ? -4.659 -6.009 -11.978 1.00 97.31 344 LEU A C 1
ATOM 2677 O O . LEU A 1 344 ? -5.715 -6.387 -12.508 1.00 97.31 344 LEU A O 1
ATOM 2681 N N . PRO A 1 345 ? -4.505 -4.750 -11.514 1.00 97.25 345 PRO A N 1
ATOM 2682 C CA . PRO A 1 345 ? -5.513 -3.717 -11.716 1.00 97.25 345 PRO A CA 1
ATOM 2683 C C . PRO A 1 345 ? -5.624 -3.371 -13.211 1.00 97.25 345 PRO A C 1
ATOM 2685 O O . PRO A 1 345 ? -4.664 -3.588 -13.955 1.00 97.25 345 PRO A O 1
ATOM 2688 N N . PRO A 1 346 ? -6.753 -2.797 -13.674 1.00 96.69 346 PRO A N 1
ATOM 2689 C CA . PRO A 1 346 ? -7.028 -2.634 -15.104 1.00 96.69 346 PRO A CA 1
ATOM 2690 C C . PRO A 1 346 ? -5.916 -1.943 -15.904 1.00 96.69 346 PRO A C 1
ATOM 2692 O O . PRO A 1 346 ? -5.582 -2.395 -16.995 1.00 96.69 346 PRO A O 1
ATOM 2695 N N . HIS A 1 347 ? -5.306 -0.885 -15.356 1.00 96.88 347 HIS A N 1
ATOM 2696 C CA . HIS A 1 347 ? -4.235 -0.155 -16.042 1.00 96.88 347 HIS A CA 1
ATOM 2697 C C . HIS A 1 347 ? -2.941 -0.965 -16.154 1.00 96.88 347 HIS A C 1
ATOM 2699 O O . HIS A 1 347 ? -2.284 -0.889 -17.182 1.00 96.88 347 HIS A O 1
ATOM 2705 N N . MET A 1 348 ? -2.598 -1.772 -15.144 1.00 97.62 348 MET A N 1
ATOM 2706 C CA . MET A 1 348 ? -1.426 -2.651 -15.219 1.00 97.62 348 MET A CA 1
ATOM 2707 C C . MET A 1 348 ? -1.687 -3.856 -16.117 1.00 97.62 348 MET A C 1
ATOM 2709 O O . MET A 1 348 ? -0.801 -4.232 -16.869 1.00 97.62 348 MET A O 1
ATOM 2713 N N . ARG A 1 349 ? -2.897 -4.433 -16.093 1.00 96.94 349 ARG A N 1
ATOM 2714 C CA . ARG A 1 349 ? -3.260 -5.539 -16.994 1.00 96.94 349 ARG A CA 1
ATOM 2715 C C . ARG A 1 349 ? -3.134 -5.128 -18.458 1.00 96.94 349 ARG A C 1
ATOM 2717 O O . ARG A 1 349 ? -2.589 -5.880 -19.253 1.00 96.94 349 ARG A O 1
ATOM 2724 N N . GLN A 1 350 ? -3.595 -3.925 -18.805 1.00 96.44 350 GLN A N 1
ATOM 2725 C CA . GLN A 1 350 ? -3.408 -3.380 -20.149 1.00 96.44 350 GLN A CA 1
ATOM 2726 C C . GLN A 1 350 ? -1.922 -3.306 -20.525 1.00 96.44 350 GLN A C 1
ATOM 2728 O O . GLN A 1 350 ? -1.556 -3.734 -21.615 1.00 96.44 350 GLN A O 1
ATOM 2733 N N . SER A 1 351 ? -1.074 -2.802 -19.624 1.00 96.50 351 SER A N 1
ATOM 2734 C CA . SER A 1 351 ? 0.371 -2.725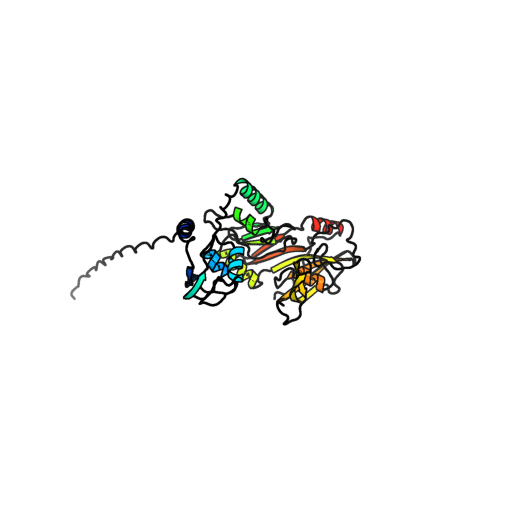 -19.852 1.00 96.50 351 SER A CA 1
ATOM 2735 C C . SER A 1 351 ? 1.014 -4.106 -19.989 1.00 96.50 351 SER A C 1
ATOM 2737 O O . SER A 1 351 ? 1.821 -4.292 -20.887 1.00 96.50 351 SER A O 1
ATOM 2739 N N . TRP A 1 352 ? 0.638 -5.087 -19.162 1.00 96.38 352 TRP A N 1
ATOM 2740 C CA . TRP A 1 352 ? 1.142 -6.464 -19.272 1.00 96.38 352 TRP A CA 1
ATOM 2741 C C . TRP A 1 352 ? 0.782 -7.074 -20.625 1.00 96.38 352 TRP A C 1
ATOM 2743 O O . TRP A 1 352 ? 1.667 -7.551 -21.327 1.00 96.38 352 TRP A O 1
ATOM 2753 N N . ASN A 1 353 ? -0.482 -6.950 -21.043 1.00 95.25 353 ASN A N 1
ATOM 2754 C CA . ASN A 1 353 ? -0.942 -7.436 -22.344 1.00 95.25 353 ASN A CA 1
ATOM 2755 C C . ASN A 1 353 ? -0.193 -6.774 -23.508 1.00 95.25 353 ASN A C 1
ATOM 2757 O O . ASN A 1 353 ? 0.172 -7.443 -24.468 1.00 95.25 353 ASN A O 1
ATOM 2761 N N . LEU A 1 354 ? 0.034 -5.459 -23.430 1.00 95.12 354 LEU A N 1
ATOM 2762 C CA . LEU A 1 354 ? 0.757 -4.708 -24.457 1.00 95.12 354 LEU A CA 1
ATOM 2763 C C . LEU A 1 354 ? 2.230 -5.128 -24.555 1.00 95.12 354 LEU A C 1
ATOM 2765 O O . LEU A 1 354 ? 2.782 -5.176 -25.650 1.00 95.12 354 LEU A O 1
ATOM 2769 N N . LEU A 1 355 ? 2.865 -5.395 -23.412 1.00 94.31 355 LEU A N 1
ATOM 2770 C CA . LEU A 1 355 ? 4.274 -5.783 -23.332 1.00 94.31 355 LEU A CA 1
ATOM 2771 C C . LEU A 1 355 ? 4.493 -7.285 -23.568 1.00 94.31 355 LEU A C 1
ATOM 2773 O O . LEU A 1 355 ? 5.639 -7.700 -23.715 1.00 94.31 355 LEU A O 1
ATOM 2777 N N . GLY A 1 356 ? 3.419 -8.078 -23.622 1.00 93.81 356 GLY A N 1
ATOM 2778 C CA . GLY A 1 356 ? 3.482 -9.531 -23.769 1.00 93.81 356 GLY A CA 1
ATOM 2779 C C . GLY A 1 356 ? 3.943 -10.264 -22.507 1.00 93.81 356 GLY A C 1
ATOM 2780 O O . GLY A 1 356 ? 4.394 -11.397 -22.618 1.00 93.81 356 GLY A O 1
ATOM 2781 N N . PHE A 1 357 ? 3.845 -9.632 -21.333 1.00 94.06 357 PHE A N 1
ATOM 2782 C CA . PHE A 1 357 ? 4.224 -10.252 -20.062 1.00 94.06 357 PHE A CA 1
ATOM 2783 C C . PHE A 1 357 ? 3.172 -11.265 -19.611 1.00 94.06 357 PHE A C 1
ATOM 2785 O O . PHE A 1 357 ? 1.976 -10.959 -19.597 1.00 94.06 357 PHE A O 1
ATOM 2792 N N . ASP A 1 358 ? 3.632 -12.433 -19.173 1.00 88.75 358 ASP A N 1
ATOM 2793 C CA . ASP A 1 358 ? 2.790 -13.473 -18.581 1.00 88.75 358 ASP A CA 1
ATOM 2794 C C . ASP A 1 358 ? 2.757 -13.310 -17.054 1.00 88.75 358 ASP A C 1
ATOM 2796 O O . ASP A 1 358 ? 3.800 -13.273 -16.406 1.00 88.75 358 ASP A O 1
ATOM 2800 N N . ASP A 1 359 ? 1.569 -13.194 -16.453 1.00 79.56 359 ASP A N 1
ATOM 2801 C CA . ASP A 1 359 ? 1.394 -13.043 -15.004 1.00 79.56 359 ASP A CA 1
ATOM 2802 C C . ASP A 1 359 ? 1.215 -14.375 -14.243 1.00 79.56 359 ASP A C 1
ATOM 2804 O O . ASP A 1 359 ? 1.006 -14.365 -13.022 1.00 79.56 359 ASP A O 1
ATOM 2808 N N . ALA A 1 360 ? 1.349 -15.511 -14.939 1.00 74.75 360 ALA A N 1
ATOM 2809 C CA . ALA A 1 360 ? 1.318 -16.864 -14.386 1.00 74.75 360 ALA A CA 1
ATOM 2810 C C . ALA A 1 360 ? 2.652 -17.485 -13.884 1.00 74.75 360 ALA A C 1
ATOM 2812 O O . ALA A 1 360 ? 2.562 -18.442 -13.105 1.00 74.75 360 ALA A O 1
ATOM 2813 N N . PRO A 1 361 ? 3.871 -17.047 -14.271 1.00 66.06 361 PRO A N 1
ATOM 2814 C CA . PRO A 1 361 ? 5.087 -17.773 -13.928 1.00 66.06 361 PRO A CA 1
ATOM 2815 C C . PRO A 1 361 ? 5.485 -17.621 -12.454 1.00 66.06 361 PRO A C 1
ATOM 2817 O O . PRO A 1 361 ? 4.975 -16.796 -11.693 1.00 66.06 361 PRO A O 1
ATOM 2820 N N . TYR A 1 362 ? 6.446 -18.462 -12.069 1.00 72.50 362 TYR A N 1
ATOM 2821 C CA . TYR A 1 362 ? 7.145 -18.422 -10.792 1.00 72.50 362 TYR A CA 1
ATOM 2822 C C . TYR A 1 362 ? 7.631 -17.005 -10.448 1.00 72.50 362 TYR A C 1
ATOM 2824 O O . TYR A 1 362 ? 8.291 -16.353 -11.255 1.00 72.50 362 TYR A O 1
ATOM 2832 N N . ASP A 1 363 ? 7.338 -16.545 -9.229 1.00 81.56 363 ASP A N 1
ATOM 2833 C CA . ASP A 1 363 ? 7.814 -15.255 -8.736 1.00 81.56 363 ASP A CA 1
ATOM 2834 C C . ASP A 1 363 ? 9.160 -15.438 -8.007 1.00 81.56 363 ASP A C 1
ATOM 2836 O O . ASP A 1 363 ? 9.175 -15.957 -6.884 1.00 81.56 363 ASP A O 1
ATOM 2840 N N . PRO A 1 364 ? 10.292 -14.997 -8.592 1.00 82.88 364 PRO A N 1
ATOM 2841 C CA . PRO A 1 364 ? 11.625 -15.232 -8.035 1.00 82.88 364 PRO A CA 1
ATOM 2842 C C . PRO A 1 364 ? 11.836 -14.580 -6.666 1.00 82.88 364 PRO A C 1
ATOM 2844 O O . PRO A 1 364 ? 12.741 -14.965 -5.930 1.00 82.88 364 PRO A O 1
ATOM 2847 N N . ILE A 1 365 ? 11.001 -13.610 -6.273 1.00 88.69 365 ILE A N 1
ATOM 2848 C CA . ILE A 1 365 ? 11.117 -12.993 -4.949 1.00 88.69 365 ILE A CA 1
ATOM 2849 C C . ILE A 1 365 ? 10.735 -13.951 -3.814 1.00 88.69 365 ILE A C 1
ATOM 2851 O O . ILE A 1 365 ? 11.016 -13.668 -2.646 1.00 88.69 365 ILE A O 1
ATOM 2855 N N . VAL A 1 366 ? 10.056 -15.060 -4.124 1.00 79.50 366 VAL A N 1
ATOM 2856 C CA . VAL A 1 366 ? 9.624 -16.044 -3.125 1.00 79.50 366 VAL A CA 1
ATOM 2857 C C . VAL A 1 366 ? 10.828 -16.716 -2.456 1.00 79.50 366 VAL A C 1
ATOM 2859 O O . VAL A 1 366 ? 10.734 -17.044 -1.272 1.00 79.50 366 VAL A O 1
ATOM 2862 N N . GLU A 1 367 ? 11.954 -16.826 -3.164 1.00 81.25 367 GLU A N 1
ATOM 2863 C CA . GLU A 1 367 ? 13.246 -17.320 -2.664 1.00 81.25 367 GLU A CA 1
ATOM 2864 C C . GLU A 1 367 ? 14.066 -16.277 -1.890 1.00 81.25 367 GLU A C 1
ATOM 2866 O O . GLU A 1 367 ? 15.084 -16.617 -1.288 1.00 81.25 367 GLU A O 1
ATOM 2871 N N . ALA A 1 368 ? 13.654 -15.004 -1.873 1.00 81.25 368 ALA A N 1
ATOM 2872 C CA . ALA A 1 368 ? 14.414 -13.976 -1.171 1.00 81.25 368 ALA A CA 1
ATOM 2873 C C . ALA A 1 368 ? 14.485 -14.270 0.344 1.00 81.25 368 ALA A C 1
ATOM 2875 O O . ALA A 1 368 ? 13.458 -14.658 0.921 1.00 81.25 368 ALA A O 1
ATOM 2876 N N . PRO A 1 369 ? 15.628 -13.999 1.012 1.00 81.75 369 PRO A N 1
ATOM 2877 C CA . PRO A 1 369 ? 15.824 -14.291 2.432 1.00 81.75 369 PRO A CA 1
ATOM 2878 C C . PRO A 1 369 ? 14.729 -13.711 3.327 1.00 81.75 369 PRO A C 1
ATOM 2880 O O . PRO A 1 369 ? 14.177 -12.638 3.050 1.00 81.75 369 PRO A O 1
ATOM 2883 N N . ASP A 1 370 ? 14.410 -14.420 4.405 1.00 78.50 370 ASP A N 1
ATOM 2884 C CA . ASP A 1 370 ? 13.637 -13.868 5.515 1.00 78.50 370 ASP A CA 1
ATOM 2885 C C . ASP A 1 370 ? 14.605 -13.136 6.468 1.00 78.50 370 ASP A C 1
ATOM 2887 O O . ASP A 1 370 ? 15.668 -13.665 6.791 1.00 78.50 370 ASP A O 1
ATOM 2891 N N . GLU A 1 371 ? 14.265 -11.897 6.852 1.00 64.50 371 GLU A N 1
ATOM 2892 C CA . GLU A 1 371 ? 15.042 -11.027 7.764 1.00 64.50 371 GLU A CA 1
ATOM 2893 C C . GLU A 1 371 ? 14.289 -10.765 9.073 1.00 64.50 371 GLU A C 1
ATOM 2895 O O . GLU A 1 371 ? 13.065 -10.479 9.010 1.00 64.50 371 GLU A O 1
#

Sequence (371 aa):
AAARPVAGEERAVQRRAPRPEEPARPTRAQVKAETAEVLSTGVQQLVVTPDENEMRIDRFLEARFPQLSFSHIQRIVRKGELRVDGKRADSKDRLSEGQTVRIPPLKLEQQAERPRSAKADADTIGFLRSITLYEDDDVMVLNKPAGLAVQGGSGTTKHVDKMLEALTGKDGQKPRLVHRLDKDTAGCLVIAKSRFAAATLAKTFRSRAARKVYWALVAGVPRVRQGRISTYLAREEAYDGDQRMAVAQHGEDGAMHAVTYYAVVETAAQKLAWLSLKPVTGRTHQLRAHTTHIGHPIVGDPKYFNILNWELPGGIQNKLHLLARRIVLPHPRGKGTIDVSAPLPPHMRQSWNLLGFDDAPYDPIVEAPDE

Solvent-accessible surface area (backbone atoms only — not comparable to full-atom values): 21500 Å² total; per-residue (Å²): 140,82,88,78,85,86,83,83,82,82,79,80,80,79,79,77,77,81,76,81,79,75,81,78,79,81,48,73,66,53,51,53,55,61,50,62,75,65,54,83,80,58,72,45,76,43,69,37,45,76,94,44,42,69,32,31,45,50,58,49,46,42,68,80,36,72,86,56,49,69,70,54,54,52,47,40,30,74,70,52,54,29,24,48,74,86,36,76,50,57,56,79,42,63,38,50,56,72,41,39,39,35,38,57,61,59,84,70,77,75,72,70,76,71,78,78,52,70,65,61,34,50,52,43,47,53,52,52,58,75,31,50,77,44,76,65,87,42,40,35,30,29,43,40,53,56,69,49,24,42,61,70,55,95,92,44,87,74,22,49,60,66,52,32,57,58,59,43,42,98,88,68,47,50,45,36,79,50,68,83,59,57,35,50,40,22,20,58,42,58,32,15,46,35,73,66,28,33,56,44,45,36,47,34,57,74,69,41,63,43,48,44,37,29,39,31,37,22,40,34,58,72,89,64,52,63,50,74,50,75,50,21,37,18,80,40,82,42,99,86,71,49,81,44,52,40,84,36,53,90,86,44,85,72,40,37,81,40,39,33,37,39,22,60,75,50,64,51,79,71,57,26,21,36,34,32,34,38,53,68,47,85,59,75,62,43,69,51,40,49,33,31,71,76,69,27,24,36,40,41,33,91,86,56,54,75,69,82,94,67,75,78,62,86,88,53,62,88,44,50,32,39,32,35,30,33,40,36,32,72,35,70,86,67,83,50,70,45,75,50,71,33,75,74,53,73,64,49,43,49,36,30,63,73,67,67,56,75,92,81,67,88,65,73,52,76,76,53,83,89,124

Nearest PDB structures (foldseek):
  7aoi-assembly1_XP  TM=6.378E-01  e=3.147E-29  Trypanosoma brucei
  1xpi-assembly1_A  TM=8.968E-01  e=5.496E-22  Escherichia coli
  1xpi-assembly2_B  TM=8.904E-01  e=8.692E-22  Escherichia coli
  5uba-assembly1_A  TM=7.994E-01  e=6.459E-21  Homo sapiens
  7am2-assembly1_BZ  TM=6.189E-01  e=9.953E-24  Leishmania tarentolae

Radius of gyration: 27.44 Å; Cα contacts (8 Å, |Δi|>4): 646; chains: 1; bounding box: 52×86×97 Å

Foldseek 3Di:
DDDDDDDDDDDDDPDDDDDPDDPDDDAPVRLVVVVVVVQADWKDKDFQAPVQFQPFQLVVCCVNPVLDDSVNVQVCLVVQVKDKQNHRDHSGDTDHGGIIIIHGRDPRPPPPPPPDDPVVLVVLVVVQVVQWQDDDQWKTKGFAAAQAFQDDDVPRPGHVQVSQCSVQDPSRQTKDFLDGDHRGATEIGMITRDPLSSVLSVVCQVVLQKWWKKKFKWFFDQPDQKDKQKFWWAWDQDPVRDIDIATDHPPPPRTHIWMKIKGFPDDLPGTITIIMITTSDDDVCRVQNRCLVSVIGTALDPPRDDDPPDDDPPQQDNGGRMYRAWIWHQRSVNPGIDIGGHDGHPRNVSVCVVSVHDPPDDDVCVPPDDD

Secondary structure (DSSP, 8-state):
--PPPPP--------PPPPPPPPPPPPHHHHHHHHHHSTTSS-EEEEPPGGGTT-BHHHHHHHH-TTS-HHHHHHHHHTT--EETTEE--TTPBPPTT-EEEE----------PPPPHHHHHHHHHHHHHTEEEE-SSEEEEEEPTT-BSS-BTTB--BHHHHGGGG--TTSPPPEESS---SS-EEEEEEESSHHHHHHHHHHHHTT-SEEEEEEEEES--SSSEEEEEEEEEEEE-TTS-EEEEEE-TTSTT-EEEEEEEEEEEEETTTEEEEEEEESS--TTHHHHHHHHTT-PBTT-TTT---TTPPPPTT--SS--EEEEEEEEE-TTSSSEEEEEPPPPHHHHHHHHHHT--SSS--GGGGSPP-